Protein AF-A0A2E8H9W9-F1 (afdb_monomer_lite)

Foldseek 3Di:
DDDDDDDDDDDDDDDDDDDDDDDDDDDDDDDDDDDDDPP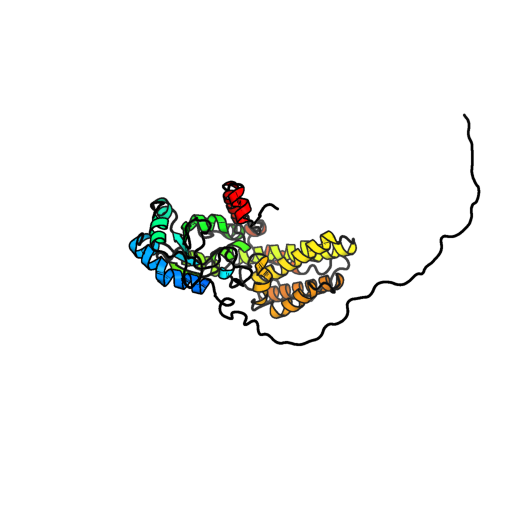DPPPDFPDQQQVQQVCLCVVALVVLCVVQPVVLQQAKWKGDFADQCSLVPNPGPVRCLPPGGHAMEMEGAQVVVVVDDPCSLVSSLVRPDCDDPRHGQDQHLSRRGRYHYDYCLVVCCLQFNGRAADPDLLSVQSGALQSLRRLQTGDTPGGNNCRSVVRNVVVLVAHDPQSLLLVLLQLLCCLQVVALQVLLLCVVVVVVVVNVVSLVSNLLSLLCSVCSLLRHRAHPPVCSLVVSCVGPALNVPLVVLSVLLPDPPADSVSVSVSSVVSVVSSVVSCCVVVLAPDDDDDAQDPNRGCSPSNNSSVSSLVVHDPVSSPRHGHHDSVSNVVVVVVSVVPDDPVVVCVSVVNDDD

Structure (mmCIF, N/CA/C/O backbone):
data_AF-A0A2E8H9W9-F1
#
_entry.id   AF-A0A2E8H9W9-F1
#
loop_
_atom_site.group_PDB
_atom_site.id
_atom_site.type_symbol
_atom_site.label_atom_id
_atom_site.label_alt_id
_atom_site.label_comp_id
_atom_site.label_asym_id
_atom_site.label_entity_id
_atom_site.label_seq_id
_atom_site.pdbx_PDB_ins_code
_atom_site.Cartn_x
_atom_site.Cartn_y
_atom_site.Cartn_z
_atom_site.occupancy
_atom_site.B_iso_or_equiv
_atom_site.auth_seq_id
_atom_site.auth_comp_id
_atom_site.auth_asym_id
_atom_site.auth_atom_id
_atom_site.pdbx_PDB_model_num
ATOM 1 N N . MET A 1 1 ? 64.191 46.521 -8.079 1.00 34.78 1 MET A N 1
ATOM 2 C CA . MET A 1 1 ? 65.564 46.452 -7.528 1.00 34.78 1 MET A CA 1
ATOM 3 C C . MET A 1 1 ? 65.744 45.071 -6.911 1.00 34.78 1 MET A C 1
ATOM 5 O O . MET A 1 1 ? 64.788 44.647 -6.286 1.00 34.78 1 MET A O 1
ATOM 9 N N . ILE A 1 2 ? 66.900 44.418 -7.119 1.00 32.66 2 ILE A N 1
ATOM 10 C CA . ILE A 1 2 ? 67.519 43.343 -6.295 1.00 32.66 2 ILE A CA 1
ATOM 11 C C . ILE A 1 2 ? 66.562 42.208 -5.826 1.00 32.66 2 ILE A C 1
ATOM 13 O O . ILE A 1 2 ? 65.768 42.432 -4.926 1.00 32.66 2 ILE A O 1
ATOM 17 N N . SER A 1 3 ? 66.473 40.989 -6.386 1.00 23.33 3 SER A N 1
ATOM 18 C CA . SER A 1 3 ? 67.434 39.984 -6.915 1.00 23.33 3 SER A CA 1
ATOM 19 C C . SER A 1 3 ? 68.163 39.107 -5.876 1.00 23.33 3 SER A C 1
ATOM 21 O O . SER A 1 3 ? 68.889 39.648 -5.049 1.00 23.33 3 SER A O 1
ATOM 23 N N . SER A 1 4 ? 68.131 37.773 -6.083 1.00 25.72 4 SER A N 1
ATOM 24 C CA . SER A 1 4 ? 68.982 36.715 -5.458 1.00 25.72 4 SER A CA 1
ATOM 25 C C . SER A 1 4 ? 68.787 36.504 -3.934 1.00 25.72 4 SER A C 1
ATOM 27 O O . SER A 1 4 ? 68.353 37.428 -3.264 1.00 25.72 4 SER A O 1
ATOM 29 N N . LEU A 1 5 ? 68.988 35.350 -3.274 1.00 29.00 5 LEU A N 1
ATOM 30 C CA . LEU A 1 5 ? 69.719 34.067 -3.464 1.00 29.00 5 LEU A CA 1
ATOM 31 C C . LEU A 1 5 ? 68.873 32.903 -2.840 1.00 29.00 5 LEU A C 1
ATOM 33 O O . LEU A 1 5 ? 67.909 33.207 -2.147 1.00 29.00 5 LEU A O 1
ATOM 37 N N . SER A 1 6 ? 69.129 31.582 -2.929 1.00 28.20 6 SER A N 1
ATOM 38 C CA . SER A 1 6 ? 69.967 30.690 -3.775 1.00 28.20 6 SER A CA 1
ATOM 39 C C . SER A 1 6 ? 69.625 29.200 -3.492 1.00 28.20 6 SER A C 1
ATOM 41 O O . SER A 1 6 ? 69.205 28.880 -2.383 1.00 28.20 6 SER A O 1
ATOM 43 N N . SER A 1 7 ? 69.916 28.285 -4.427 1.00 26.86 7 SER A N 1
ATOM 44 C CA . SER A 1 7 ? 69.985 26.808 -4.230 1.00 26.86 7 SER A CA 1
ATOM 45 C C . SER A 1 7 ? 71.445 26.324 -4.418 1.00 26.86 7 SER A C 1
ATOM 47 O O . SER A 1 7 ? 72.246 27.149 -4.863 1.00 26.86 7 SER A O 1
ATOM 49 N N . PRO A 1 8 ? 71.831 25.027 -4.275 1.00 40.41 8 PRO A N 1
ATOM 50 C CA . PRO A 1 8 ? 71.285 23.876 -3.524 1.00 40.41 8 PRO A CA 1
ATOM 51 C C . PRO A 1 8 ? 72.360 23.169 -2.629 1.00 40.41 8 PRO A C 1
ATOM 53 O O . PRO A 1 8 ? 73.511 23.590 -2.579 1.00 40.41 8 PRO A O 1
ATOM 56 N N . GLY A 1 9 ? 72.023 22.037 -1.983 1.00 26.92 9 GLY A N 1
ATOM 57 C CA . GLY A 1 9 ? 72.998 21.108 -1.360 1.00 26.92 9 GLY A CA 1
ATOM 58 C C . GLY A 1 9 ? 72.335 20.064 -0.444 1.00 26.92 9 GLY A C 1
ATOM 59 O O . GLY A 1 9 ? 71.972 20.370 0.682 1.00 26.92 9 GLY A O 1
ATOM 60 N N . SER A 1 10 ? 71.947 18.889 -0.953 1.00 27.89 10 SER A N 1
ATOM 61 C CA . SER A 1 10 ? 72.742 17.640 -0.944 1.00 27.89 10 SER A CA 1
ATOM 62 C C . SER A 1 10 ? 72.885 16.967 0.436 1.00 27.89 10 SER A C 1
ATOM 64 O O . SER A 1 10 ? 73.848 17.207 1.160 1.00 27.89 10 SER A O 1
ATOM 66 N N . GLY A 1 11 ? 71.962 16.051 0.753 1.00 27.33 11 GLY A N 1
ATOM 67 C CA . GLY A 1 11 ? 72.040 15.147 1.906 1.00 27.33 11 GLY A CA 1
ATOM 68 C C . GLY A 1 11 ? 71.375 13.808 1.584 1.00 27.33 11 GLY A C 1
ATOM 69 O O . GLY A 1 11 ? 70.158 13.728 1.458 1.00 27.33 11 GLY A O 1
ATOM 70 N N . SER A 1 12 ? 72.178 12.764 1.390 1.00 27.92 12 SER A N 1
ATOM 71 C CA . SER A 1 12 ? 71.752 11.444 0.911 1.00 27.92 12 SER A CA 1
ATOM 72 C C . SER A 1 12 ? 71.717 10.396 2.025 1.00 27.92 12 SER A C 1
ATOM 74 O O . SER A 1 12 ? 72.763 10.167 2.633 1.00 27.92 12 SER A O 1
ATOM 76 N N . SER A 1 13 ? 70.591 9.692 2.219 1.00 29.66 13 SER A N 1
ATOM 77 C CA . SER A 1 13 ? 70.518 8.232 2.499 1.00 29.66 13 SER A CA 1
ATOM 78 C C . SER A 1 13 ? 69.077 7.747 2.782 1.00 29.66 13 SER A C 1
ATOM 80 O O . SER A 1 13 ? 68.218 8.574 3.085 1.00 29.66 13 SER A O 1
ATOM 82 N N . PRO A 1 14 ? 68.772 6.437 2.626 1.00 33.19 14 PRO A N 1
ATOM 83 C CA . PRO A 1 14 ? 67.401 5.965 2.403 1.00 33.19 14 PRO A CA 1
ATOM 84 C C . PRO A 1 14 ? 66.658 5.453 3.652 1.00 33.19 14 PRO A C 1
ATOM 86 O O . PRO A 1 14 ? 67.230 4.801 4.523 1.00 33.19 14 PRO A O 1
ATOM 89 N N . GLY A 1 15 ? 65.335 5.660 3.664 1.00 27.41 15 GLY A N 1
ATOM 90 C CA . GLY A 1 15 ? 64.398 5.081 4.632 1.00 27.41 15 GLY A CA 1
ATOM 91 C C . GLY A 1 15 ? 64.074 3.610 4.344 1.00 27.41 15 GLY A C 1
ATOM 92 O O . GLY A 1 15 ? 63.202 3.297 3.540 1.00 27.41 15 GLY A O 1
ATOM 93 N N . THR A 1 16 ? 64.811 2.738 5.024 1.00 29.20 16 THR A N 1
ATOM 94 C CA . THR A 1 16 ? 64.599 1.308 5.316 1.00 29.20 16 THR A CA 1
ATOM 95 C C . THR A 1 16 ? 63.273 0.632 4.921 1.00 29.20 16 THR A C 1
ATOM 97 O O . THR A 1 16 ? 62.191 0.939 5.416 1.00 29.20 16 THR A O 1
ATOM 100 N N . THR A 1 17 ? 63.407 -0.463 4.170 1.00 27.03 17 THR A N 1
ATOM 101 C CA . THR A 1 17 ? 62.382 -1.499 3.970 1.00 27.03 17 THR A CA 1
ATOM 102 C C . THR A 1 17 ? 62.284 -2.491 5.142 1.00 27.03 17 THR A C 1
ATOM 104 O O . THR A 1 17 ? 63.297 -3.056 5.536 1.00 27.03 17 THR A O 1
ATOM 107 N N . ALA A 1 18 ? 61.049 -2.813 5.546 1.00 26.06 18 ALA A N 1
ATOM 108 C CA . ALA A 1 18 ? 60.537 -4.131 5.976 1.00 26.06 18 ALA A CA 1
ATOM 109 C C . ALA A 1 18 ? 61.171 -4.956 7.143 1.00 26.06 18 ALA A C 1
ATOM 111 O O . ALA A 1 18 ? 62.347 -5.299 7.139 1.00 26.06 18 ALA A O 1
ATOM 112 N N . ARG A 1 19 ? 60.249 -5.516 7.961 1.00 26.67 19 ARG A N 1
ATOM 113 C CA . ARG A 1 19 ? 60.307 -6.716 8.854 1.00 26.67 19 ARG A CA 1
ATOM 114 C C . ARG A 1 19 ? 60.624 -6.537 10.355 1.00 26.67 19 ARG A C 1
ATOM 116 O O . ARG A 1 19 ? 61.776 -6.431 10.748 1.00 26.67 19 ARG A O 1
ATOM 123 N N . CYS A 1 20 ? 59.591 -6.750 11.181 1.00 22.28 20 CYS A N 1
ATOM 124 C CA . CYS A 1 20 ? 59.542 -7.710 12.309 1.00 22.28 20 CYS A CA 1
ATOM 125 C C . CYS A 1 20 ? 58.060 -7.817 12.747 1.00 22.28 20 CYS A C 1
ATOM 127 O O . CYS A 1 20 ? 57.444 -6.790 12.991 1.00 22.28 20 CYS A O 1
ATOM 129 N N . TRP A 1 21 ? 57.327 -8.927 12.604 1.00 21.50 21 TRP A N 1
ATOM 130 C CA . TRP A 1 21 ? 57.375 -10.227 13.303 1.00 21.50 21 TRP A CA 1
ATOM 131 C C . TRP A 1 21 ? 57.130 -10.205 14.831 1.00 21.50 21 TRP A C 1
ATOM 133 O O . TRP A 1 21 ? 57.959 -9.739 15.602 1.00 21.50 21 TRP A O 1
ATOM 143 N N . ALA A 1 22 ? 56.050 -10.912 15.203 1.00 23.11 22 ALA A N 1
ATOM 144 C CA . ALA A 1 22 ? 55.773 -11.625 16.460 1.00 23.11 22 ALA A CA 1
ATOM 145 C C . ALA A 1 22 ? 55.131 -10.913 17.681 1.00 23.11 22 ALA A C 1
ATOM 147 O O . ALA A 1 22 ? 55.619 -9.915 18.198 1.00 23.11 22 ALA A O 1
ATOM 148 N N . ARG A 1 23 ? 54.142 -11.649 18.235 1.00 24.94 23 ARG A N 1
ATOM 149 C CA . ARG A 1 23 ? 53.352 -11.515 19.486 1.00 24.94 23 ARG A CA 1
ATOM 150 C C . ARG A 1 23 ? 52.000 -10.780 19.351 1.00 24.94 23 ARG A C 1
ATOM 152 O O . ARG A 1 23 ? 51.932 -9.748 18.711 1.00 24.94 23 ARG A O 1
ATOM 159 N N . CYS A 1 24 ? 50.894 -11.269 19.932 1.00 23.91 24 CYS A N 1
ATOM 160 C CA . CYS A 1 24 ? 50.743 -12.377 20.893 1.00 23.91 24 CYS A CA 1
ATOM 161 C C . CYS A 1 24 ? 49.493 -13.240 20.625 1.00 23.91 24 CYS A C 1
ATOM 163 O O . CYS A 1 24 ? 48.368 -12.762 20.715 1.00 23.91 24 CYS A O 1
ATOM 165 N N . SER A 1 25 ? 49.688 -14.536 20.370 1.00 24.70 25 SER A N 1
ATOM 166 C CA . SER A 1 25 ? 48.630 -15.548 20.297 1.00 24.70 25 SER A CA 1
ATOM 167 C C . SER A 1 25 ? 48.493 -16.277 21.639 1.00 24.70 25 SER A C 1
ATOM 169 O O . SER A 1 25 ? 49.433 -16.947 22.069 1.00 24.70 25 SER A O 1
ATOM 171 N N . ARG A 1 26 ? 47.338 -16.163 22.318 1.00 27.97 26 ARG A N 1
ATOM 172 C CA . ARG A 1 26 ? 46.998 -16.969 23.514 1.00 27.97 26 ARG A CA 1
ATOM 173 C C . ARG A 1 26 ? 45.509 -16.883 23.901 1.00 27.97 26 ARG A C 1
ATOM 175 O O . ARG A 1 26 ? 45.155 -16.222 24.866 1.00 27.97 26 ARG A O 1
ATOM 182 N N . ILE A 1 27 ? 44.657 -17.656 23.231 1.00 28.52 27 ILE A N 1
ATOM 183 C CA . ILE A 1 27 ? 43.495 -18.279 23.888 1.00 28.52 27 ILE A CA 1
ATOM 184 C C . ILE A 1 27 ? 43.554 -19.768 23.542 1.00 28.52 27 ILE A C 1
ATOM 186 O O . ILE A 1 27 ? 43.684 -20.140 22.378 1.00 28.52 27 ILE A O 1
ATOM 190 N N . ARG A 1 28 ? 43.590 -20.619 24.573 1.00 28.39 28 ARG A N 1
ATOM 191 C CA . ARG A 1 28 ? 43.631 -22.080 24.424 1.00 28.39 28 ARG A CA 1
ATOM 192 C C . ARG A 1 28 ? 42.213 -22.617 24.267 1.00 28.39 28 ARG A C 1
ATOM 194 O O . ARG A 1 28 ? 41.289 -22.093 24.879 1.00 28.39 28 ARG A O 1
ATOM 201 N N . ALA A 1 29 ? 42.079 -23.704 23.515 1.00 29.19 29 ALA A N 1
ATOM 202 C CA . ALA A 1 29 ? 40.839 -24.460 23.435 1.00 29.19 29 ALA A CA 1
ATOM 203 C C . ALA A 1 29 ? 40.394 -24.963 24.821 1.00 29.19 29 ALA A C 1
ATOM 205 O O . ALA A 1 29 ? 41.210 -25.494 25.581 1.00 29.19 29 ALA A O 1
ATOM 206 N N . ILE A 1 30 ? 39.093 -24.863 25.096 1.00 28.27 30 ILE A N 1
ATOM 207 C CA . ILE A 1 30 ? 38.399 -25.659 26.110 1.00 28.27 30 ILE A CA 1
ATOM 208 C C . ILE A 1 30 ? 37.266 -26.419 25.408 1.00 28.27 30 ILE A C 1
ATOM 210 O O . ILE A 1 30 ? 36.700 -25.963 24.420 1.00 28.27 30 ILE A O 1
ATOM 214 N N . LYS A 1 31 ? 37.079 -27.646 25.883 1.00 26.44 31 LYS A N 1
ATOM 215 C CA . LYS A 1 31 ? 36.398 -28.798 25.292 1.00 26.44 31 LYS A CA 1
ATOM 216 C C . LYS A 1 31 ? 34.914 -28.599 24.933 1.00 26.44 31 LYS A C 1
ATOM 218 O O . LYS A 1 31 ? 34.241 -27.719 25.453 1.00 26.44 31 LYS A O 1
ATOM 223 N N . ARG A 1 32 ? 34.430 -29.532 24.098 1.00 31.08 32 ARG A N 1
ATOM 224 C CA . ARG A 1 32 ? 33.025 -29.982 24.041 1.00 31.08 32 ARG A CA 1
ATOM 225 C C . ARG A 1 32 ? 32.605 -30.646 25.369 1.00 31.08 32 ARG A C 1
ATOM 227 O O . ARG A 1 32 ? 33.463 -30.907 26.209 1.00 31.08 32 ARG A O 1
ATOM 234 N N . ASP A 1 33 ? 31.319 -30.987 25.447 1.00 26.72 33 ASP A N 1
ATOM 235 C CA . ASP A 1 33 ? 30.541 -31.472 26.601 1.00 26.72 33 ASP A CA 1
ATOM 236 C C . ASP A 1 33 ? 30.054 -30.305 27.493 1.00 26.72 33 ASP A C 1
ATOM 238 O O . ASP A 1 33 ? 30.834 -29.426 27.842 1.00 26.72 33 ASP A O 1
ATOM 242 N N . GLU A 1 34 ? 28.768 -30.174 27.840 1.00 27.75 34 GLU A N 1
ATOM 243 C CA . GLU A 1 34 ? 27.645 -31.128 27.761 1.00 27.75 34 GLU A CA 1
ATOM 244 C C . GLU A 1 34 ? 26.378 -30.529 27.125 1.00 27.75 34 GLU A C 1
ATOM 246 O O . GLU A 1 34 ? 26.128 -29.324 27.177 1.00 27.75 34 GLU A O 1
ATOM 251 N N . GLN A 1 35 ? 25.513 -31.405 26.605 1.00 37.69 35 GLN A N 1
ATOM 252 C CA . GLN A 1 35 ? 24.106 -31.081 26.377 1.00 37.69 35 GLN A CA 1
ATOM 253 C C . GLN A 1 35 ? 23.419 -30.786 27.720 1.00 37.69 35 GLN A C 1
ATOM 255 O O . GLN A 1 35 ? 23.211 -31.691 28.527 1.00 37.69 35 GLN A O 1
ATOM 260 N N . LYS A 1 36 ? 22.957 -29.551 27.921 1.00 30.50 36 LYS A N 1
ATOM 261 C CA . LYS A 1 36 ? 21.804 -29.280 28.788 1.00 30.50 36 LYS A CA 1
ATOM 262 C C . LYS A 1 36 ? 20.755 -28.569 27.959 1.00 30.50 36 LYS A C 1
ATOM 264 O O . LYS A 1 36 ? 20.990 -27.472 27.463 1.00 30.50 36 LYS A O 1
ATOM 269 N N . GLY A 1 37 ? 19.631 -29.250 27.757 1.00 41.41 37 GLY A N 1
ATOM 270 C CA . GLY A 1 37 ? 18.525 -28.719 26.979 1.00 41.41 37 GLY A CA 1
ATOM 271 C C . GLY A 1 37 ? 17.951 -27.488 27.663 1.00 41.41 37 GLY A C 1
ATOM 272 O O . GLY A 1 37 ? 17.324 -27.606 28.713 1.00 41.41 37 GLY A O 1
ATOM 273 N N . MET A 1 38 ? 18.129 -26.327 27.039 1.00 29.70 38 MET A N 1
ATOM 274 C CA . MET A 1 38 ? 17.174 -25.246 27.208 1.00 29.70 38 MET A CA 1
ATOM 275 C C . MET A 1 38 ? 15.949 -25.658 26.392 1.00 29.70 38 MET A C 1
ATOM 277 O O . MET A 1 38 ? 15.994 -25.658 25.162 1.00 29.70 38 MET A O 1
ATOM 281 N N . ALA A 1 39 ? 14.884 -26.088 27.066 1.00 36.00 39 ALA A N 1
ATOM 282 C CA . ALA A 1 39 ? 13.591 -26.213 26.416 1.00 36.00 39 ALA A CA 1
ATOM 283 C C . ALA A 1 39 ? 13.123 -24.792 26.084 1.00 36.00 39 ALA A C 1
ATOM 285 O O . ALA A 1 39 ? 12.622 -24.084 26.955 1.00 36.00 39 ALA A O 1
ATOM 286 N N . VAL A 1 40 ? 13.355 -24.359 24.842 1.00 38.44 40 VAL A N 1
ATOM 287 C CA . VAL A 1 40 ? 12.715 -23.158 24.298 1.00 38.44 40 VAL A CA 1
ATOM 288 C C . VAL A 1 40 ? 11.208 -23.388 24.384 1.00 38.44 40 VAL A C 1
ATOM 290 O O . VAL A 1 40 ? 10.722 -24.457 24.013 1.00 38.44 40 VAL A O 1
ATOM 293 N N . SER A 1 41 ? 10.482 -22.426 24.945 1.00 34.78 41 SER A N 1
ATOM 294 C CA . SER A 1 41 ? 9.044 -22.510 25.193 1.00 34.78 41 SER A CA 1
ATOM 295 C C . SER A 1 41 ? 8.264 -22.494 23.878 1.00 34.78 41 SER A C 1
ATOM 297 O O . SER A 1 41 ? 7.928 -21.438 23.353 1.00 34.78 41 SER A O 1
ATOM 299 N N . THR A 1 42 ? 7.953 -23.676 23.352 1.00 40.94 42 THR A N 1
ATOM 300 C CA . THR A 1 42 ? 7.328 -23.900 22.038 1.00 40.94 42 THR A CA 1
ATOM 301 C C . THR A 1 42 ? 5.814 -23.616 22.003 1.00 40.94 42 THR A C 1
ATOM 303 O O . THR A 1 42 ? 5.044 -24.417 21.473 1.00 40.94 42 THR A O 1
ATOM 306 N N . GLN A 1 43 ? 5.365 -22.492 22.578 1.00 42.59 43 GLN A N 1
ATOM 307 C CA . GLN A 1 43 ? 3.943 -22.100 22.619 1.00 42.59 43 GLN A CA 1
ATOM 308 C C . GLN A 1 43 ? 3.613 -20.668 22.149 1.00 42.59 43 GLN A C 1
ATOM 310 O O . GLN A 1 43 ? 2.442 -20.421 21.883 1.00 42.59 43 GLN A O 1
ATOM 315 N N . ASP A 1 44 ? 4.580 -19.751 22.009 1.00 53.59 44 ASP A N 1
ATOM 316 C CA . ASP A 1 44 ? 4.296 -18.307 21.807 1.00 53.59 44 ASP A CA 1
ATOM 317 C C . ASP A 1 44 ? 4.589 -17.788 20.375 1.00 53.59 44 ASP A C 1
ATOM 319 O O . ASP A 1 44 ? 3.961 -16.850 19.875 1.00 53.59 44 ASP A O 1
ATOM 323 N N . ASP A 1 45 ? 5.493 -18.448 19.645 1.00 54.38 45 ASP A N 1
ATOM 324 C CA . ASP A 1 45 ? 6.010 -17.958 18.353 1.00 54.38 45 ASP A CA 1
ATOM 325 C C . ASP A 1 45 ? 4.982 -17.972 17.199 1.00 54.38 45 ASP A C 1
ATOM 327 O O . ASP A 1 45 ? 5.250 -17.430 16.132 1.00 54.38 45 ASP A O 1
ATOM 331 N N . ASN A 1 46 ? 3.808 -18.586 17.396 1.00 63.19 46 ASN A N 1
ATOM 332 C CA . ASN A 1 46 ? 2.824 -18.888 16.343 1.00 63.19 46 ASN A CA 1
ATOM 333 C C . ASN A 1 46 ? 1.419 -18.297 16.597 1.00 63.19 46 ASN A C 1
ATOM 335 O O . ASN A 1 46 ? 0.439 -18.729 15.983 1.00 63.19 46 ASN A O 1
ATOM 339 N N . VAL A 1 47 ? 1.284 -17.334 17.515 1.00 76.75 47 VAL A N 1
ATOM 340 C CA . VAL A 1 47 ? 0.001 -16.658 17.769 1.00 76.75 47 VAL A CA 1
ATOM 341 C C . VAL A 1 47 ? -0.284 -15.636 16.669 1.00 76.75 47 VAL A C 1
ATOM 343 O O . VAL A 1 47 ? 0.300 -14.559 16.646 1.00 76.75 47 VAL A O 1
ATOM 346 N N . ASN A 1 48 ? -1.211 -15.983 15.777 1.00 86.50 48 ASN A N 1
ATOM 347 C CA . ASN A 1 48 ? -1.729 -15.099 14.734 1.00 86.50 48 ASN A CA 1
ATOM 348 C C . ASN A 1 48 ? -2.649 -14.022 15.340 1.00 86.50 48 ASN A C 1
ATOM 350 O O . ASN A 1 48 ? -3.689 -14.348 15.926 1.00 86.50 48 ASN A O 1
ATOM 354 N N . ALA A 1 49 ? -2.293 -12.746 15.180 1.00 89.25 49 ALA A N 1
ATOM 355 C CA . ALA A 1 49 ? -3.007 -11.649 15.830 1.00 89.25 49 ALA A CA 1
ATOM 356 C C . ALA A 1 49 ? -4.426 -11.422 15.276 1.00 89.25 49 ALA A C 1
ATOM 358 O O . ALA A 1 49 ? -5.315 -11.086 16.055 1.00 89.25 49 ALA A O 1
ATOM 359 N N . LEU A 1 50 ? -4.691 -11.700 13.991 1.00 92.75 50 LEU A N 1
ATOM 360 C CA . LEU A 1 50 ? -6.053 -11.646 13.427 1.00 92.75 50 LEU A CA 1
ATOM 361 C C . LEU A 1 50 ? -6.995 -12.636 14.138 1.00 92.75 50 LEU A C 1
ATOM 363 O O . LEU A 1 50 ? -8.083 -12.265 14.571 1.00 92.75 50 LEU A O 1
ATOM 367 N N . SER A 1 51 ? -6.551 -13.879 14.346 1.00 93.06 51 SER A N 1
ATOM 368 C CA . SER A 1 51 ? -7.317 -14.921 15.052 1.00 93.06 51 SER A CA 1
ATOM 369 C C . SER A 1 51 ? -7.527 -14.600 16.539 1.00 93.06 51 SER A C 1
ATOM 371 O O . SER A 1 51 ? -8.581 -14.909 17.111 1.00 93.06 51 SER A O 1
ATOM 373 N N . LEU A 1 52 ? -6.531 -13.971 17.173 1.00 94.31 52 LEU A N 1
ATOM 374 C CA . LEU A 1 52 ? -6.607 -13.495 18.556 1.00 94.31 52 LEU A CA 1
ATOM 375 C C . LEU A 1 52 ? -7.600 -12.332 18.692 1.00 94.31 52 LEU A C 1
ATOM 377 O O . LEU A 1 52 ? -8.478 -12.387 19.553 1.00 94.31 52 LEU A O 1
ATOM 381 N N . GLY A 1 53 ? -7.500 -11.326 17.819 1.00 95.00 53 GLY A N 1
ATOM 382 C CA . GLY A 1 53 ? -8.404 -10.178 17.753 1.00 95.00 53 GLY A CA 1
ATOM 383 C C . GLY A 1 53 ? -9.843 -10.583 17.443 1.00 95.00 53 GLY A C 1
ATOM 384 O O . GLY A 1 53 ? -10.762 -10.134 18.122 1.00 95.00 53 GLY A O 1
ATOM 385 N N . ARG A 1 54 ? -10.049 -11.521 16.511 1.00 96.94 54 ARG A N 1
ATOM 386 C CA . ARG A 1 54 ? -11.384 -12.048 16.210 1.00 96.94 54 ARG A CA 1
ATOM 387 C C . ARG A 1 54 ? -12.001 -12.755 17.413 1.00 96.94 54 ARG A C 1
ATOM 389 O O . ARG A 1 54 ? -13.147 -12.491 17.760 1.00 96.94 54 ARG A O 1
ATOM 396 N N . SER A 1 55 ? -11.225 -13.607 18.088 1.00 96.94 55 SER A N 1
ATOM 397 C CA . SER A 1 55 ? -11.670 -14.243 19.335 1.00 96.94 55 SER A CA 1
ATOM 398 C C . SER A 1 55 ? -12.043 -13.205 20.396 1.00 96.94 55 SER A C 1
ATOM 400 O O . SER A 1 55 ? -13.038 -13.357 21.092 1.00 96.94 55 SER A O 1
ATOM 402 N N . PHE A 1 56 ? -11.238 -12.151 20.531 1.00 97.06 56 PHE A N 1
ATOM 403 C CA . PHE A 1 56 ? -11.464 -11.065 21.481 1.00 97.06 56 PHE A CA 1
ATOM 404 C C . PHE A 1 56 ? -12.743 -10.275 21.157 1.00 97.06 56 PHE A C 1
ATOM 406 O O . PHE A 1 56 ? -13.517 -9.950 22.062 1.00 97.06 56 PHE A O 1
ATOM 413 N N . PHE A 1 57 ? -13.009 -10.040 19.869 1.00 97.56 57 PHE A N 1
ATOM 414 C CA . PHE A 1 57 ? -14.252 -9.441 19.400 1.00 97.56 57 PHE A CA 1
ATOM 415 C C . PHE A 1 57 ? -15.471 -10.308 19.728 1.00 97.56 57 PHE A C 1
ATOM 417 O O . PHE A 1 57 ? -16.382 -9.834 20.409 1.00 97.56 57 PHE A O 1
ATOM 424 N N . ASP A 1 58 ? -15.461 -11.570 19.292 1.00 98.06 58 ASP A N 1
ATOM 425 C CA . ASP A 1 58 ? -16.587 -12.498 19.433 1.00 98.06 58 ASP A CA 1
ATOM 426 C C . ASP A 1 58 ? -16.883 -12.835 20.912 1.00 98.06 58 ASP A C 1
ATOM 428 O O . ASP A 1 58 ? -18.046 -12.905 21.312 1.00 98.06 58 ASP A O 1
ATOM 432 N N . GLU A 1 59 ? -15.851 -13.021 21.747 1.00 97.50 59 GLU A N 1
ATOM 433 C CA . GLU A 1 59 ? -16.005 -13.427 23.155 1.00 97.50 59 GLU A CA 1
ATOM 434 C C . GLU A 1 59 ? -16.329 -12.259 24.105 1.00 97.50 59 GLU A C 1
ATOM 436 O O . GLU A 1 59 ? -17.055 -12.467 25.080 1.00 97.50 59 GLU A O 1
ATOM 441 N N . LEU A 1 60 ? -15.789 -11.052 23.868 1.00 96.69 60 LEU A N 1
ATOM 442 C CA . LEU A 1 60 ? -15.811 -9.956 24.853 1.00 96.69 60 LEU A CA 1
ATOM 443 C C . LEU A 1 60 ? -16.310 -8.610 24.313 1.00 96.69 60 LEU A C 1
ATOM 445 O O . LEU A 1 60 ? -17.179 -7.999 24.940 1.00 96.69 60 LEU A O 1
ATOM 449 N N . VAL A 1 61 ? -15.790 -8.126 23.179 1.00 96.81 61 VAL A N 1
ATOM 450 C CA . VAL A 1 61 ? -16.117 -6.767 22.702 1.00 96.81 61 VAL A CA 1
ATOM 451 C C . VAL A 1 61 ? -17.549 -6.689 22.179 1.00 96.81 61 VAL A C 1
ATOM 453 O O . VAL A 1 61 ? -18.304 -5.820 22.620 1.00 96.81 61 VAL A O 1
ATOM 456 N N . ARG A 1 62 ? -17.969 -7.621 21.313 1.00 97.56 62 ARG A N 1
ATOM 457 C CA . ARG A 1 62 ? -19.326 -7.642 20.746 1.00 97.56 62 ARG A CA 1
ATOM 458 C C . ARG A 1 62 ? -20.407 -7.741 21.838 1.00 97.56 62 ARG A C 1
ATOM 460 O O . ARG A 1 62 ? -21.268 -6.861 21.857 1.00 97.56 62 ARG A O 1
ATOM 467 N N . PRO A 1 63 ? -20.336 -8.660 22.830 1.00 97.44 63 PRO A N 1
ATOM 468 C CA . PRO A 1 63 ? -21.302 -8.702 23.937 1.00 97.44 63 PRO A CA 1
ATOM 469 C C . PRO A 1 63 ? -21.244 -7.506 24.904 1.00 97.44 63 PRO A C 1
ATOM 471 O O . PRO A 1 63 ? -22.101 -7.401 25.790 1.00 97.44 63 PRO A O 1
ATOM 474 N N . SER A 1 64 ? -20.216 -6.654 24.818 1.00 96.38 64 SER A N 1
ATOM 475 C CA . SER A 1 64 ? -20.138 -5.383 25.551 1.00 96.38 64 SER A CA 1
ATOM 476 C C . SER A 1 64 ? -20.820 -4.264 24.756 1.00 96.38 64 SER A C 1
ATOM 478 O O . SER A 1 64 ? -21.706 -3.590 25.283 1.00 96.38 64 SER A O 1
ATOM 480 N N . MET A 1 65 ? -20.513 -4.142 23.458 1.00 97.06 65 MET A N 1
ATOM 481 C CA . MET A 1 65 ? -21.167 -3.196 22.544 1.00 97.06 65 MET A CA 1
ATOM 482 C C . MET A 1 65 ? -22.685 -3.421 22.468 1.00 97.06 65 MET A C 1
ATOM 484 O O . MET A 1 65 ? -23.433 -2.464 22.625 1.00 97.06 65 MET A O 1
ATOM 488 N N . GLU A 1 66 ? -23.157 -4.671 22.374 1.00 97.25 66 GLU A N 1
ATOM 489 C CA . GLU A 1 66 ? -24.594 -5.023 22.395 1.00 97.25 66 GLU A CA 1
ATOM 490 C C . GLU A 1 66 ? -25.362 -4.467 23.612 1.00 97.25 66 GLU A C 1
ATOM 492 O O . GLU A 1 66 ? -26.575 -4.279 23.544 1.00 97.25 66 GLU A O 1
ATOM 497 N N . LYS A 1 67 ? -24.676 -4.214 24.737 1.00 96.50 67 LYS A N 1
ATOM 498 C CA . LYS A 1 67 ? -25.279 -3.695 25.978 1.00 96.50 67 LYS A CA 1
ATOM 499 C C . LYS A 1 67 ? -25.132 -2.185 26.144 1.00 96.50 67 LYS A C 1
ATOM 501 O O . LYS A 1 67 ? -25.921 -1.590 26.872 1.00 96.50 67 LYS A O 1
ATOM 506 N N . VAL A 1 68 ? -24.081 -1.600 25.569 1.00 96.50 68 VAL A N 1
ATOM 507 C CA . VAL A 1 68 ? -23.662 -0.211 25.825 1.00 96.50 68 VAL A CA 1
ATOM 508 C C . VAL A 1 68 ? -24.020 0.721 24.669 1.00 96.50 68 VAL A C 1
ATOM 510 O O . VAL A 1 68 ? -24.387 1.863 24.927 1.00 96.50 68 VAL A O 1
ATOM 513 N N . CYS A 1 69 ? -23.896 0.240 23.433 1.00 96.19 69 CYS A N 1
ATOM 514 C CA . CYS A 1 69 ? -24.109 0.986 22.194 1.00 96.19 69 CYS A CA 1
ATOM 515 C C . CYS A 1 69 ? -24.509 0.037 21.038 1.00 96.19 69 CYS A C 1
ATOM 517 O O . CYS A 1 69 ? -23.750 -0.128 20.078 1.00 96.19 69 CYS A O 1
ATOM 519 N N . PRO A 1 70 ? -25.668 -0.652 21.117 1.00 97.19 70 PRO A N 1
ATOM 520 C CA . PRO A 1 70 ? -26.125 -1.553 20.055 1.00 97.19 70 PRO A CA 1
ATOM 521 C C . PRO A 1 70 ? -26.223 -0.860 18.686 1.00 97.19 70 PRO A C 1
ATOM 523 O O . PRO A 1 70 ? -25.904 -1.481 17.675 1.00 97.19 70 PRO A O 1
ATOM 526 N N . GLU A 1 71 ? -26.550 0.433 18.646 1.00 96.69 71 GLU A N 1
ATOM 527 C CA . GLU A 1 71 ? -26.565 1.263 17.437 1.00 96.69 71 GLU A CA 1
ATOM 528 C C . GLU A 1 71 ? -25.212 1.276 16.699 1.00 96.69 71 GLU A C 1
ATOM 530 O O . GLU A 1 71 ? -25.1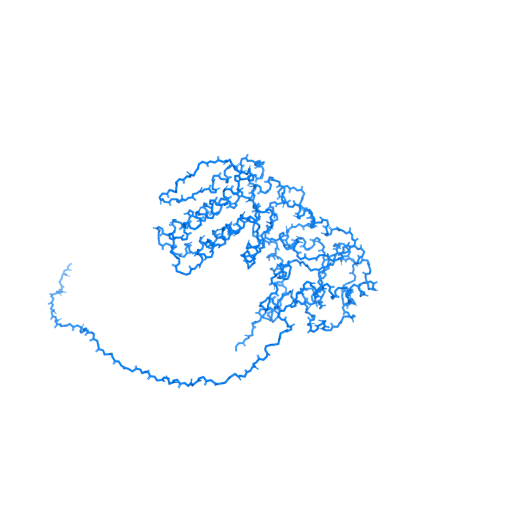71 1.224 15.470 1.00 96.69 71 GLU A O 1
ATOM 535 N N . ALA A 1 72 ? -24.095 1.222 17.433 1.00 96.94 72 ALA A N 1
ATOM 536 C CA . ALA A 1 72 ? -22.757 1.147 16.850 1.00 96.94 72 ALA A CA 1
ATOM 537 C C . ALA A 1 72 ? -22.500 -0.196 16.139 1.00 96.94 72 ALA A C 1
ATOM 539 O O . ALA A 1 72 ? -21.718 -0.246 15.192 1.00 96.94 72 ALA A O 1
ATOM 540 N N . LEU A 1 73 ? -23.174 -1.281 16.549 1.00 97.56 73 LEU A N 1
ATOM 541 C CA . LEU A 1 73 ? -23.177 -2.552 15.814 1.00 97.56 73 LEU A CA 1
ATOM 542 C C . LEU A 1 73 ? -24.200 -2.557 14.671 1.00 97.56 73 LEU A C 1
ATOM 544 O O . LEU A 1 73 ? -23.973 -3.236 13.674 1.00 97.56 73 LEU A O 1
ATOM 548 N N . GLU A 1 74 ? -25.314 -1.836 14.779 1.00 97.56 74 GLU A N 1
ATOM 549 C CA . GLU A 1 74 ? -26.311 -1.760 13.701 1.00 97.56 74 GLU A CA 1
ATOM 550 C C . GLU A 1 74 ? -25.787 -1.012 12.469 1.00 97.56 74 GLU A C 1
ATOM 552 O O . GLU A 1 74 ? -26.134 -1.382 11.349 1.00 97.56 74 GLU A O 1
ATOM 557 N N . THR A 1 75 ? -24.919 -0.010 12.641 1.00 96.81 75 THR A N 1
ATOM 558 C CA . THR A 1 75 ? -24.371 0.767 11.514 1.00 96.81 75 THR A CA 1
ATOM 559 C C . THR A 1 75 ? -22.885 0.542 11.247 1.00 96.81 75 THR A C 1
ATOM 561 O O . THR A 1 75 ? -22.443 0.735 10.116 1.00 96.81 75 THR A O 1
ATOM 564 N N . GLY A 1 76 ? -22.101 0.197 12.269 1.00 97.31 76 GLY A N 1
ATOM 565 C CA . GLY A 1 76 ? -20.641 0.180 12.202 1.00 97.31 76 GLY A CA 1
ATOM 566 C C . GLY A 1 76 ? -20.021 -1.122 11.702 1.00 97.31 76 GLY A C 1
ATOM 567 O O . GLY A 1 76 ? -20.633 -2.194 11.744 1.00 97.31 76 GLY A O 1
ATOM 568 N N . ALA A 1 77 ? -18.757 -1.017 11.294 1.00 98.50 77 ALA A N 1
ATOM 569 C CA . ALA A 1 77 ? -17.885 -2.131 10.949 1.00 98.50 77 ALA A CA 1
ATOM 570 C C . ALA A 1 77 ? -16.871 -2.416 12.066 1.00 98.50 77 ALA A C 1
ATOM 572 O O . ALA A 1 77 ? -16.341 -1.495 12.681 1.00 98.50 77 ALA A O 1
ATOM 573 N N . CYS A 1 78 ? -16.587 -3.692 12.323 1.00 98.44 78 CYS A N 1
ATOM 574 C CA . CYS A 1 78 ? -15.624 -4.169 13.317 1.00 98.44 78 CYS A CA 1
ATOM 575 C C . CYS A 1 78 ? -14.683 -5.206 12.687 1.00 98.44 78 CYS A C 1
ATOM 577 O O . CYS A 1 78 ? -15.128 -6.104 11.963 1.00 98.44 78 CYS A O 1
ATOM 579 N N . GLY A 1 79 ? -13.386 -5.106 12.975 1.00 97.62 79 GLY A N 1
ATOM 580 C CA . GLY A 1 79 ? -12.367 -5.974 12.386 1.00 97.62 79 GLY A CA 1
ATOM 581 C C . GLY A 1 79 ? -10.949 -5.652 12.853 1.00 97.62 79 GLY A C 1
ATOM 582 O O . GLY A 1 79 ? -10.756 -5.000 13.877 1.00 97.62 79 GLY A O 1
ATOM 583 N N . ILE A 1 80 ? -9.961 -6.065 12.061 1.00 95.94 80 ILE A N 1
ATOM 584 C CA . ILE A 1 80 ? -8.576 -5.575 12.115 1.00 95.94 80 ILE A CA 1
ATOM 585 C C . ILE A 1 80 ? -8.152 -5.255 10.681 1.00 95.94 80 ILE A C 1
ATOM 587 O O . ILE A 1 80 ? -8.178 -6.126 9.817 1.00 95.94 80 ILE A O 1
ATOM 591 N N . PHE A 1 81 ? -7.762 -4.009 10.434 1.00 95.38 81 PHE A N 1
ATOM 592 C CA . PHE A 1 81 ? -7.331 -3.481 9.135 1.00 95.38 81 PHE A CA 1
ATOM 593 C C . PHE A 1 81 ? -6.428 -2.253 9.359 1.00 95.38 81 PHE A C 1
ATOM 595 O O . PHE A 1 81 ? -6.241 -1.812 10.496 1.00 95.38 81 PHE A O 1
ATOM 602 N N . GLY A 1 82 ? -5.825 -1.705 8.302 1.00 92.75 82 GLY A N 1
ATOM 603 C CA . GLY A 1 82 ? -4.962 -0.524 8.395 1.00 92.75 82 GLY A CA 1
ATOM 604 C C . GLY A 1 82 ? -3.471 -0.857 8.418 1.00 92.75 82 GLY A C 1
ATOM 605 O O . GLY A 1 82 ? -2.976 -1.670 7.634 1.00 92.75 82 GLY A O 1
ATOM 606 N N . ASN A 1 83 ? -2.728 -0.196 9.304 1.00 87.06 83 ASN A N 1
ATOM 607 C CA . ASN A 1 83 ? -1.262 -0.141 9.235 1.00 87.06 83 ASN A CA 1
ATOM 608 C C . ASN A 1 83 ? -0.552 -1.282 9.989 1.00 87.06 83 ASN A C 1
ATOM 610 O O . ASN A 1 83 ? 0.670 -1.396 9.911 1.00 87.06 83 ASN A O 1
ATOM 614 N N . GLY A 1 84 ? -1.306 -2.121 10.705 1.00 88.06 84 GLY A N 1
ATOM 615 C CA . GLY A 1 84 ? -0.779 -3.274 11.435 1.00 88.06 84 GLY A CA 1
ATOM 616 C C . GLY A 1 84 ? -0.122 -4.312 10.517 1.00 88.06 84 GLY A C 1
ATOM 617 O O . GLY A 1 84 ? -0.591 -4.586 9.409 1.00 88.06 84 GLY A O 1
ATOM 618 N N . SER A 1 85 ? 0.984 -4.904 10.969 1.00 88.44 85 SER A N 1
ATOM 619 C CA . SER A 1 85 ? 1.700 -5.964 10.244 1.00 88.44 85 SER A CA 1
ATOM 620 C C . SER A 1 85 ? 0.898 -7.261 10.127 1.00 88.44 85 SER A C 1
ATOM 622 O O . SER A 1 85 ? 1.024 -7.990 9.142 1.00 88.44 85 SER A O 1
ATOM 624 N N . GLU A 1 86 ? 0.026 -7.524 11.093 1.00 90.19 86 GLU A N 1
ATOM 625 C CA . GLU A 1 86 ? -0.925 -8.631 11.099 1.00 90.19 86 GLU A CA 1
ATOM 626 C C . GLU A 1 86 ? -1.953 -8.515 9.971 1.00 90.19 86 GLU A C 1
ATOM 628 O O . GLU A 1 86 ? -2.330 -9.527 9.384 1.00 90.19 86 GLU A O 1
ATOM 633 N N . CYS A 1 87 ? -2.320 -7.292 9.565 1.00 92.88 87 CYS A N 1
ATOM 634 C CA . CYS A 1 87 ? -3.216 -7.057 8.431 1.00 92.88 87 CYS A CA 1
ATOM 635 C C . CYS A 1 87 ? -2.628 -7.569 7.099 1.00 92.88 87 CYS A C 1
ATOM 637 O O . CYS A 1 87 ? -3.375 -7.827 6.154 1.00 92.88 87 CYS A O 1
ATOM 639 N N . PHE A 1 88 ? -1.300 -7.735 7.025 1.00 89.50 88 PHE A N 1
ATOM 640 C CA . PHE A 1 88 ? -0.565 -8.307 5.888 1.00 89.50 88 PHE A CA 1
ATOM 641 C C . PHE A 1 88 ? -0.088 -9.759 6.128 1.00 89.50 88 PHE A C 1
ATOM 643 O O . PHE A 1 88 ? 0.539 -10.360 5.248 1.00 89.50 88 PHE A O 1
ATOM 650 N N . GLY A 1 89 ? -0.357 -10.335 7.307 1.00 87.69 89 GLY A N 1
ATOM 651 C CA . GLY A 1 89 ? 0.201 -11.625 7.728 1.00 87.69 89 GLY A CA 1
ATOM 652 C C . GLY A 1 89 ? 1.732 -11.597 7.813 1.00 87.69 89 GLY A C 1
ATOM 653 O O . GLY A 1 89 ? 2.401 -12.455 7.224 1.00 87.69 89 GLY A O 1
ATOM 654 N N . MET A 1 90 ? 2.263 -10.556 8.465 1.00 86.75 90 MET A N 1
ATOM 655 C CA . MET A 1 90 ? 3.690 -10.294 8.707 1.00 86.75 90 MET A CA 1
ATOM 656 C C . MET A 1 90 ? 3.979 -10.042 10.208 1.00 86.75 90 MET A C 1
ATOM 658 O O . MET A 1 90 ? 4.966 -9.403 10.561 1.00 86.75 90 MET A O 1
ATOM 662 N N . ASP A 1 91 ? 3.098 -10.509 11.098 1.00 83.75 91 ASP A N 1
ATOM 663 C CA . ASP A 1 91 ? 3.142 -10.356 12.559 1.00 83.75 91 ASP A CA 1
ATOM 664 C C . ASP A 1 91 ? 4.075 -11.364 13.258 1.00 83.75 91 ASP A C 1
ATOM 666 O O . ASP A 1 91 ? 3.674 -12.111 14.154 1.00 83.75 91 ASP A O 1
ATOM 670 N N . ASP A 1 92 ? 5.343 -11.388 12.841 1.00 83.19 92 ASP A N 1
ATOM 671 C CA . ASP A 1 92 ? 6.377 -12.193 13.496 1.00 83.19 92 ASP A CA 1
ATOM 672 C C . ASP A 1 92 ? 6.769 -11.653 14.890 1.00 83.19 92 ASP A C 1
ATOM 674 O O . ASP A 1 92 ? 6.316 -10.598 15.339 1.00 83.19 92 ASP A O 1
ATOM 678 N N . VAL A 1 93 ? 7.637 -12.382 15.600 1.00 82.25 93 VAL A N 1
ATOM 679 C CA . VAL A 1 93 ? 8.118 -12.014 16.947 1.00 82.25 93 VAL A CA 1
ATOM 680 C C . VAL A 1 93 ? 8.906 -10.694 17.004 1.00 82.25 93 VAL A C 1
ATOM 682 O O . VAL A 1 93 ? 9.147 -10.187 18.097 1.00 82.25 93 VAL A O 1
ATOM 685 N N . HIS A 1 94 ? 9.306 -10.130 15.861 1.00 82.38 94 HIS A N 1
ATOM 686 C CA . HIS A 1 94 ? 10.019 -8.856 15.748 1.00 82.38 94 HIS A CA 1
ATOM 687 C C . HIS A 1 94 ? 9.099 -7.677 15.387 1.00 82.38 94 HIS A C 1
ATOM 689 O O . HIS A 1 94 ? 9.568 -6.542 15.362 1.00 82.38 94 HIS A O 1
ATOM 695 N N . SER A 1 95 ? 7.810 -7.921 15.124 1.00 81.44 95 SER A N 1
ATOM 696 C CA . SER A 1 95 ? 6.813 -6.908 14.748 1.00 81.44 95 SER A CA 1
ATOM 697 C C . SER A 1 95 ? 5.609 -6.915 15.708 1.00 81.44 95 SER A C 1
ATOM 699 O O . SER A 1 95 ? 4.460 -6.858 15.272 1.00 81.44 95 SER A O 1
ATOM 701 N N . ARG A 1 96 ? 5.882 -7.031 17.022 1.00 79.50 96 ARG A N 1
ATOM 702 C CA . ARG A 1 96 ? 4.886 -7.060 18.120 1.00 79.50 96 ARG A CA 1
ATOM 703 C C . ARG A 1 96 ? 4.906 -5.820 19.036 1.00 79.50 96 ARG A C 1
ATOM 705 O O . ARG A 1 96 ? 4.208 -5.797 20.044 1.00 79.50 96 ARG A O 1
ATOM 712 N N . ASP A 1 97 ? 5.730 -4.824 18.726 1.00 71.56 97 ASP A N 1
ATOM 713 C CA . ASP A 1 97 ? 5.946 -3.600 19.512 1.00 71.56 97 ASP A CA 1
ATOM 714 C C . ASP A 1 97 ? 4.816 -2.566 19.358 1.00 71.56 97 ASP A C 1
ATOM 716 O O . ASP A 1 97 ? 4.471 -1.876 20.318 1.00 71.56 97 ASP A O 1
ATOM 720 N N . HIS A 1 98 ? 4.189 -2.504 18.181 1.00 74.69 98 HIS A N 1
ATOM 721 C CA . HIS A 1 98 ? 3.039 -1.643 17.898 1.00 74.69 98 HIS A CA 1
ATOM 722 C C . HIS A 1 98 ? 1.956 -2.380 17.095 1.00 74.69 98 HIS A C 1
ATOM 724 O O . HIS A 1 98 ? 2.254 -3.267 16.302 1.00 74.69 98 HIS A O 1
ATOM 730 N N . HIS A 1 99 ? 0.690 -1.978 17.275 1.00 75.06 99 HIS A N 1
ATOM 731 C CA . HIS A 1 99 ? -0.490 -2.529 16.579 1.00 75.06 99 HIS A CA 1
ATOM 732 C C . HIS A 1 99 ? -0.681 -4.058 16.695 1.00 75.06 99 HIS A C 1
ATOM 734 O O . HIS A 1 99 ? -1.388 -4.651 15.891 1.00 75.06 99 HIS A O 1
ATOM 740 N N . TRP A 1 100 ? -0.111 -4.707 17.713 1.00 83.88 100 TRP A N 1
ATOM 741 C CA . TRP A 1 100 ? -0.189 -6.159 17.900 1.00 83.88 100 TRP A CA 1
ATOM 742 C C . TRP A 1 100 ? -0.955 -6.545 19.176 1.00 83.88 100 TRP A C 1
ATOM 744 O O . TRP A 1 100 ? -0.962 -5.802 20.157 1.00 83.88 100 TRP A O 1
ATOM 754 N N . GLY A 1 101 ? -1.578 -7.729 19.179 1.00 86.12 101 GLY A N 1
ATOM 755 C CA . GLY A 1 101 ? -2.282 -8.301 20.335 1.00 86.12 101 GLY A CA 1
ATOM 756 C C . GLY A 1 101 ? -3.818 -8.268 20.229 1.00 86.12 101 GLY A C 1
ATOM 757 O O . GLY A 1 101 ? -4.360 -8.124 19.132 1.00 86.12 101 GLY A O 1
ATOM 758 N N . PRO A 1 102 ? -4.551 -8.443 21.349 1.00 91.81 102 PRO A N 1
ATOM 759 C CA . PRO A 1 102 ? -6.013 -8.397 21.373 1.00 91.81 102 PRO A CA 1
ATOM 760 C C . PRO A 1 102 ? -6.518 -6.967 21.124 1.00 91.81 102 PRO A C 1
ATOM 762 O O . PRO A 1 102 ? -6.551 -6.141 22.039 1.00 91.81 102 PRO A O 1
ATOM 765 N N . ARG A 1 103 ? -6.904 -6.672 19.878 1.00 92.94 103 ARG A N 1
ATOM 766 C CA . ARG A 1 103 ? -7.449 -5.371 19.464 1.00 92.94 103 ARG A CA 1
ATOM 767 C C . ARG A 1 103 ? -8.627 -5.516 18.499 1.00 92.94 103 ARG A C 1
ATOM 769 O O . ARG A 1 103 ? -8.756 -6.542 17.834 1.00 92.94 103 ARG A O 1
ATOM 776 N N . VAL A 1 104 ? -9.473 -4.490 18.430 1.00 95.06 104 VAL A N 1
ATOM 777 C CA . VAL A 1 104 ? -10.562 -4.359 17.450 1.00 95.06 104 VAL A CA 1
ATOM 778 C C . VAL A 1 104 ? -10.577 -2.931 16.908 1.00 95.06 104 VAL A C 1
ATOM 780 O O . VAL A 1 104 ? -10.740 -1.977 17.671 1.00 95.06 104 VAL A O 1
ATOM 783 N N . CYS A 1 105 ? -10.443 -2.797 15.591 1.00 96.06 105 CYS A N 1
ATOM 784 C CA . CYS A 1 105 ? -10.729 -1.570 14.857 1.00 96.06 105 CYS A CA 1
ATOM 785 C C . CYS A 1 105 ? -12.244 -1.474 14.633 1.00 96.06 105 CYS A C 1
ATOM 787 O O . CYS A 1 105 ? -12.862 -2.432 14.161 1.00 96.06 105 CYS A O 1
ATOM 789 N N . ILE A 1 106 ? -12.841 -0.333 14.974 1.00 97.12 106 ILE A N 1
ATOM 790 C CA . ILE A 1 106 ? -14.283 -0.082 14.888 1.00 97.12 106 ILE A CA 1
ATOM 791 C C . ILE A 1 106 ? -14.495 1.192 14.069 1.00 97.12 106 ILE A C 1
ATOM 793 O O . ILE A 1 106 ? -14.065 2.263 14.483 1.00 97.12 106 ILE A O 1
ATOM 797 N N . LEU A 1 107 ? -15.159 1.089 12.920 1.00 97.81 107 LEU A N 1
ATOM 798 C CA . LEU A 1 107 ? -15.491 2.238 12.077 1.00 97.81 107 LEU A CA 1
ATOM 799 C C . LEU A 1 107 ? -16.995 2.492 12.088 1.00 97.81 107 LEU A C 1
ATOM 801 O O . LEU A 1 107 ? -17.778 1.603 11.751 1.00 97.81 107 LEU A O 1
ATOM 805 N N . LEU A 1 108 ? -17.394 3.707 12.450 1.00 97.81 108 LEU A N 1
ATOM 806 C CA . LEU A 1 108 ? -18.786 4.158 12.465 1.00 97.81 108 LEU A CA 1
ATOM 807 C C . LEU A 1 108 ? -19.030 5.219 11.379 1.00 97.81 108 LEU A C 1
ATOM 809 O O . LEU A 1 108 ? -18.080 5.881 10.960 1.00 97.81 108 LEU A O 1
ATOM 813 N N . PRO A 1 109 ? -20.286 5.451 10.956 1.00 96.81 109 PRO A N 1
ATOM 814 C CA . PRO A 1 109 ? -20.644 6.693 10.278 1.00 96.81 109 PRO A CA 1
ATOM 815 C C . PRO A 1 109 ? -20.188 7.898 11.112 1.00 96.81 109 PRO A C 1
ATOM 817 O O . PRO A 1 109 ? -20.396 7.927 12.329 1.00 96.81 109 PRO A O 1
ATOM 820 N N . ASP A 1 110 ? -19.542 8.872 10.477 1.00 95.81 110 ASP A N 1
ATOM 821 C CA . ASP A 1 110 ? -18.888 9.990 11.161 1.00 95.81 110 ASP A CA 1
ATOM 822 C C . ASP A 1 110 ? -19.883 10.838 11.966 1.00 95.81 110 ASP A C 1
ATOM 824 O O . ASP A 1 110 ? -19.548 11.304 13.054 1.00 95.81 110 ASP A O 1
ATOM 828 N N . GLU A 1 111 ? -21.118 10.986 11.480 1.00 95.56 111 GLU A N 1
ATOM 829 C CA . GLU A 1 111 ? -22.205 11.670 12.184 1.00 95.56 111 GLU A CA 1
ATOM 830 C C . GLU A 1 111 ? -22.588 10.939 13.478 1.00 95.56 111 GLU A C 1
ATOM 832 O O . GLU A 1 111 ? -22.711 11.571 14.526 1.00 95.56 111 GLU A O 1
ATOM 837 N N . LEU A 1 112 ? -22.699 9.603 13.441 1.00 95.62 112 LEU A N 1
ATOM 838 C CA . LEU A 1 112 ? -23.001 8.810 14.636 1.00 95.62 112 LEU A CA 1
ATOM 839 C C . LEU A 1 112 ? -21.889 8.967 15.678 1.00 95.62 112 LEU A C 1
ATOM 841 O O . LEU A 1 112 ? -22.177 9.216 16.845 1.00 95.62 112 LEU A O 1
ATOM 845 N N . LEU A 1 113 ? -20.620 8.872 15.268 1.00 94.50 113 LEU A N 1
ATOM 846 C CA . LEU A 1 113 ? -19.498 9.028 16.198 1.00 94.50 113 LEU A CA 1
ATOM 847 C C . LEU A 1 113 ? -19.440 10.435 16.822 1.00 94.50 113 LEU A C 1
ATOM 849 O O . LEU A 1 113 ? -19.033 10.564 17.974 1.00 94.50 113 LEU A O 1
ATOM 853 N N . GLN A 1 114 ? -19.854 11.474 16.088 1.00 94.06 114 GLN A N 1
ATOM 854 C CA . GLN A 1 114 ? -19.942 12.849 16.597 1.00 94.06 114 GLN A CA 1
ATOM 855 C C . GLN A 1 114 ? -21.100 13.053 17.588 1.00 94.06 114 GLN A C 1
ATOM 857 O O . GLN A 1 114 ? -20.974 13.868 18.503 1.00 94.06 114 GLN A O 1
ATOM 862 N N . GLU A 1 115 ? -22.215 12.338 17.418 1.00 95.44 115 GLU A N 1
ATOM 863 C CA . GLU A 1 115 ? -23.381 12.403 18.312 1.00 95.44 115 GLU A CA 1
ATOM 864 C C . GLU A 1 115 ? -23.252 11.499 19.553 1.00 95.44 115 GLU A C 1
ATOM 866 O O . GLU A 1 115 ? -23.896 11.753 20.576 1.00 95.44 115 GLU A O 1
ATOM 871 N N . MET A 1 116 ? -22.414 10.460 19.494 1.00 94.19 116 MET A N 1
ATOM 872 C CA . MET A 1 116 ? -22.162 9.551 20.614 1.00 94.19 116 MET A CA 1
ATOM 873 C C . MET A 1 116 ? -21.495 10.250 21.807 1.00 94.19 116 MET A C 1
ATOM 875 O O . MET A 1 116 ? -20.576 11.057 21.675 1.00 94.19 116 MET A O 1
ATOM 879 N N . ASP A 1 117 ? -21.904 9.858 23.015 1.00 93.88 117 ASP A N 1
ATOM 880 C CA . ASP A 1 117 ? -21.257 10.294 24.254 1.00 93.88 117 ASP A CA 1
ATOM 881 C C . ASP A 1 117 ? -19.771 9.853 24.272 1.00 93.88 117 ASP A C 1
ATOM 883 O O . ASP A 1 117 ? -19.507 8.646 24.164 1.00 93.88 117 ASP A O 1
ATOM 887 N N . PRO A 1 118 ? -18.803 10.776 24.465 1.00 88.19 118 PRO A N 1
ATOM 888 C CA . PRO A 1 118 ? -17.370 10.471 24.522 1.00 88.19 118 PRO A CA 1
ATOM 889 C C . PRO A 1 118 ? -16.962 9.389 25.536 1.00 88.19 118 PRO A C 1
ATOM 891 O O . PRO A 1 118 ? -15.933 8.735 25.360 1.00 88.19 118 PRO A O 1
ATOM 894 N N . ASP A 1 119 ? -17.750 9.161 26.592 1.00 91.75 119 ASP A N 1
ATOM 895 C CA . ASP A 1 119 ? -17.486 8.111 27.582 1.00 91.75 119 ASP A CA 1
ATOM 896 C C . ASP A 1 119 ? -17.983 6.713 27.154 1.00 91.75 119 ASP A C 1
ATOM 898 O O . ASP A 1 119 ? -17.752 5.733 27.870 1.00 91.75 119 ASP A O 1
ATOM 902 N N . THR A 1 120 ? -18.612 6.567 25.981 1.00 93.81 120 THR A N 1
ATOM 903 C CA . THR A 1 120 ? -19.140 5.275 25.495 1.00 93.81 120 THR A CA 1
ATOM 904 C C . THR A 1 120 ? -18.051 4.210 25.403 1.00 93.81 120 THR A C 1
ATOM 906 O O . THR A 1 120 ? -18.209 3.132 25.975 1.00 93.81 120 THR A O 1
ATOM 909 N N . TRP A 1 121 ? -16.903 4.505 24.788 1.00 92.81 121 TRP A N 1
ATOM 910 C CA . TRP A 1 121 ? -15.817 3.523 24.665 1.00 92.81 121 TRP A CA 1
ATOM 911 C C . TRP A 1 121 ? -15.196 3.145 26.013 1.00 92.81 121 TRP A C 1
ATOM 913 O O . TRP A 1 121 ? -14.813 1.993 26.205 1.00 92.81 121 TRP A O 1
ATOM 923 N N . LYS A 1 122 ? -15.202 4.057 26.997 1.00 91.00 122 LYS A N 1
ATOM 924 C CA . LYS A 1 122 ? -14.812 3.737 28.381 1.00 91.00 122 LYS A CA 1
ATOM 925 C C . LYS A 1 122 ? -15.806 2.774 29.032 1.00 91.00 122 LYS A C 1
ATOM 927 O O . LYS A 1 122 ? -15.383 1.877 29.752 1.00 91.00 122 LYS A O 1
ATOM 932 N N . ARG A 1 123 ? -17.111 2.919 28.766 1.00 94.12 123 ARG A N 1
ATOM 933 C CA . ARG A 1 123 ? -18.149 1.985 29.244 1.00 94.12 123 ARG A CA 1
ATOM 934 C C . ARG A 1 123 ? -18.051 0.612 28.580 1.00 94.12 123 ARG A C 1
ATOM 936 O O . ARG A 1 123 ? -18.160 -0.383 29.289 1.00 94.12 123 ARG A O 1
ATOM 943 N N . VAL A 1 124 ? -17.784 0.547 27.271 1.00 93.56 124 VAL A N 1
ATOM 944 C CA . VAL A 1 124 ? -17.509 -0.722 26.567 1.00 93.56 124 VAL A CA 1
ATOM 945 C C . VAL A 1 124 ? -16.268 -1.400 27.164 1.00 93.56 124 VAL A C 1
ATOM 947 O O . VAL A 1 124 ? -16.304 -2.596 27.460 1.00 93.56 124 VAL A O 1
ATOM 950 N N . ALA A 1 125 ? -15.198 -0.632 27.403 1.00 91.31 125 ALA A N 1
ATOM 951 C CA . ALA A 1 125 ? -13.939 -1.128 27.955 1.00 91.31 125 ALA A CA 1
ATOM 952 C C . ALA A 1 125 ? -14.008 -1.519 29.442 1.00 91.31 125 ALA A C 1
ATOM 954 O O . ALA A 1 125 ? -13.263 -2.395 29.868 1.00 91.31 125 ALA A O 1
ATOM 955 N N . ALA A 1 126 ? -14.913 -0.935 30.235 1.00 90.06 126 ALA A N 1
ATOM 956 C CA . ALA A 1 126 ? -15.055 -1.240 31.664 1.00 90.06 126 ALA A CA 1
ATOM 957 C C . ALA A 1 126 ? -15.465 -2.699 31.960 1.00 90.06 126 ALA A C 1
ATOM 959 O O . ALA A 1 126 ? -15.321 -3.155 33.093 1.00 90.06 126 ALA A O 1
ATOM 960 N N . GLY A 1 127 ? -15.983 -3.424 30.961 1.00 79.38 127 GLY A N 1
ATOM 961 C CA . GLY A 1 127 ? -16.266 -4.861 31.042 1.00 79.38 127 GLY A CA 1
ATOM 962 C C . GLY A 1 127 ? -15.132 -5.772 30.551 1.00 79.38 127 GLY A C 1
ATOM 963 O O . GLY A 1 127 ? -15.298 -6.991 30.585 1.00 79.38 127 GLY A O 1
ATOM 964 N N . LEU A 1 128 ? -14.016 -5.215 30.068 1.00 90.62 128 LEU A N 1
ATOM 965 C CA . LEU A 1 128 ? -12.903 -5.962 29.480 1.00 90.62 128 LEU A CA 1
ATOM 966 C C . LEU A 1 128 ? -11.790 -6.209 30.523 1.00 90.62 128 LEU A C 1
ATOM 968 O O . LEU A 1 128 ? -11.562 -5.364 31.389 1.00 90.62 128 LEU A O 1
ATOM 972 N N . PRO A 1 129 ? -11.094 -7.359 30.473 1.00 91.44 129 PRO A N 1
ATOM 973 C CA . PRO A 1 129 ? -9.965 -7.653 31.356 1.00 91.44 129 PRO A CA 1
ATOM 974 C C . PRO A 1 129 ? -8.689 -6.918 30.913 1.00 91.44 129 PRO A C 1
ATOM 976 O O . PRO A 1 129 ? -8.542 -6.582 29.744 1.00 91.44 129 PRO A O 1
ATOM 979 N N . ASP A 1 130 ? -7.701 -6.785 31.806 1.00 88.75 130 ASP A N 1
ATOM 980 C CA . ASP A 1 130 ? -6.368 -6.249 31.457 1.00 88.75 130 ASP A CA 1
ATOM 981 C C . ASP A 1 130 ? -5.569 -7.170 30.507 1.00 88.75 130 ASP A C 1
ATOM 983 O O . ASP A 1 130 ? -4.621 -6.739 29.845 1.00 88.75 130 ASP A O 1
ATOM 987 N N . THR A 1 131 ? -5.935 -8.457 30.444 1.00 93.06 131 THR A N 1
ATOM 988 C CA . THR A 1 131 ? -5.316 -9.460 29.564 1.00 93.06 131 THR A CA 1
ATOM 989 C C . THR A 1 131 ? -6.359 -10.396 28.954 1.00 93.06 131 THR A C 1
ATOM 991 O O . THR A 1 131 ? -7.322 -10.783 29.616 1.00 93.06 131 THR A O 1
ATOM 994 N N . PHE A 1 132 ? -6.139 -10.822 27.711 1.00 94.19 132 PHE A N 1
ATOM 995 C CA . PHE A 1 132 ? -6.951 -11.811 27.009 1.00 94.19 132 PHE A CA 1
ATOM 996 C C . PHE A 1 132 ? -6.061 -12.917 26.432 1.00 94.19 132 PHE A C 1
ATOM 998 O O . PHE A 1 132 ? -5.080 -12.649 25.741 1.00 94.19 132 PHE A O 1
ATOM 1005 N N . LYS A 1 133 ? -6.382 -14.177 26.758 1.00 93.19 133 LYS A N 1
ATOM 1006 C CA . LYS A 1 133 ? -5.626 -15.385 26.358 1.00 93.19 133 LYS A CA 1
ATOM 1007 C C . LYS A 1 133 ? -4.105 -15.307 26.621 1.00 93.19 133 LYS A C 1
ATOM 1009 O O . LYS A 1 133 ? -3.322 -15.918 25.907 1.00 93.19 133 LYS A O 1
ATOM 1014 N N . GLY A 1 134 ? -3.704 -14.589 27.676 1.00 89.94 134 GLY A N 1
ATOM 1015 C CA . GLY A 1 134 ? -2.305 -14.397 28.089 1.00 89.94 134 GLY A CA 1
ATOM 1016 C C . GLY A 1 134 ? -1.654 -13.101 27.594 1.00 89.94 134 GLY A C 1
ATOM 1017 O O . GLY A 1 134 ? -0.606 -12.726 28.111 1.00 89.94 134 GLY A O 1
ATOM 1018 N N . PHE A 1 135 ? -2.286 -12.380 26.665 1.00 90.06 135 PHE A N 1
ATOM 1019 C CA . PHE A 1 135 ? -1.753 -11.151 26.075 1.00 90.06 135 PHE A CA 1
ATOM 1020 C C . PHE A 1 135 ? -2.409 -9.911 26.680 1.00 90.06 135 PHE A C 1
ATOM 1022 O O . PHE A 1 135 ? -3.612 -9.900 26.938 1.00 90.06 135 PHE A O 1
ATOM 1029 N N . LYS A 1 136 ? -1.619 -8.864 26.922 1.00 89.69 136 LYS A N 1
ATOM 1030 C CA . LYS A 1 136 ? -2.091 -7.584 27.464 1.00 89.69 136 LYS A CA 1
ATOM 1031 C C . LYS A 1 136 ? -2.902 -6.818 26.421 1.00 89.69 136 LYS A C 1
ATOM 1033 O O . LYS A 1 136 ? -2.550 -6.821 25.245 1.00 89.69 136 LYS A O 1
ATOM 1038 N N . LEU A 1 137 ? -3.972 -6.155 26.858 1.00 88.19 137 LEU A N 1
ATOM 1039 C CA . LEU A 1 137 ? -4.676 -5.190 26.017 1.00 88.19 137 LEU A CA 1
ATOM 1040 C C . LEU A 1 137 ? -3.873 -3.886 26.026 1.00 88.19 137 LEU A C 1
ATOM 1042 O O . LEU A 1 137 ? -3.776 -3.213 27.055 1.00 88.19 137 LEU A O 1
ATOM 1046 N N . GLU A 1 138 ? -3.289 -3.530 24.886 1.00 82.00 138 GLU A N 1
ATOM 1047 C CA . GLU A 1 138 ? -2.576 -2.263 24.739 1.00 82.00 138 GLU A CA 1
ATOM 1048 C C . GLU A 1 138 ? -3.510 -1.115 24.357 1.00 82.00 138 GLU A C 1
ATOM 1050 O O . GLU A 1 138 ? -4.572 -1.304 23.760 1.00 82.00 138 GLU A O 1
ATOM 1055 N N . LYS A 1 139 ? -3.107 0.103 24.722 1.00 74.06 139 LYS A N 1
ATOM 1056 C CA . LYS A 1 139 ? -3.789 1.331 24.309 1.00 74.06 139 LYS A CA 1
ATOM 1057 C C . LYS A 1 139 ? -3.257 1.751 22.943 1.00 74.06 139 LYS A C 1
ATOM 1059 O O . LYS A 1 139 ? -2.111 2.181 22.848 1.00 74.06 139 LYS A O 1
ATOM 1064 N N . GLY A 1 140 ? -4.093 1.635 21.912 1.00 67.88 140 GLY A N 1
ATOM 1065 C CA . GLY A 1 140 ? -3.809 2.198 20.590 1.00 67.88 140 GLY A CA 1
ATOM 1066 C C . GLY A 1 140 ? -3.907 3.729 20.577 1.00 67.88 140 GLY A C 1
ATOM 1067 O O . GLY A 1 140 ? -4.057 4.370 21.621 1.00 67.88 140 GLY A O 1
ATOM 1068 N N . LEU A 1 141 ? -3.899 4.323 19.379 1.00 60.25 141 LEU A N 1
ATOM 1069 C CA . LEU A 1 141 ? -3.976 5.782 19.174 1.00 60.25 141 LEU A CA 1
ATOM 1070 C C . LEU A 1 141 ? -5.196 6.441 19.853 1.00 60.25 141 LEU A C 1
ATOM 1072 O O . LEU A 1 141 ? -5.118 7.587 20.282 1.00 60.25 141 LEU A O 1
ATOM 1076 N N . VAL A 1 142 ? -6.300 5.700 20.007 1.00 61.22 142 VAL A N 1
ATOM 1077 C CA . VAL A 1 142 ? -7.562 6.156 20.628 1.00 61.22 142 VAL A CA 1
ATOM 1078 C C . VAL A 1 142 ? -7.525 6.073 22.174 1.00 61.22 142 VAL A C 1
ATOM 1080 O O . VAL A 1 142 ? -8.500 6.376 22.859 1.00 61.22 142 VAL A O 1
ATOM 1083 N N . GLY A 1 143 ? -6.407 5.641 22.771 1.00 68.12 143 GLY A N 1
ATOM 1084 C CA . GLY A 1 143 ? -6.164 5.652 24.224 1.00 68.12 143 GLY A CA 1
ATOM 1085 C C . GLY A 1 143 ? -6.977 4.650 25.060 1.00 68.12 143 GLY A C 1
ATOM 1086 O O . GLY A 1 143 ? -6.727 4.505 26.263 1.00 68.12 143 GLY A O 1
ATOM 1087 N N . THR A 1 144 ? -7.919 3.936 24.442 1.00 77.88 144 THR A N 1
ATOM 1088 C CA . THR A 1 144 ? -8.721 2.869 25.056 1.00 77.88 144 THR A CA 1
ATOM 1089 C C . THR A 1 144 ? -8.051 1.520 24.797 1.00 77.88 144 THR A C 1
ATOM 1091 O O . THR A 1 144 ? -7.583 1.254 23.694 1.00 77.88 144 THR A O 1
ATOM 1094 N N . ALA A 1 145 ? -7.939 0.677 25.826 1.00 81.25 145 ALA A N 1
ATOM 1095 C CA . ALA A 1 145 ? -7.207 -0.583 25.719 1.00 81.25 145 ALA A CA 1
ATOM 1096 C C . ALA A 1 145 ? -7.980 -1.593 24.850 1.00 81.25 145 ALA A C 1
ATOM 1098 O O . ALA A 1 145 ? -9.149 -1.866 25.118 1.00 81.25 145 ALA A O 1
ATOM 1099 N N . GLY A 1 146 ? -7.338 -2.117 23.804 1.00 85.38 146 GLY A N 1
ATOM 1100 C CA . GLY A 1 146 ? -7.918 -3.078 22.859 1.00 85.38 146 GLY A CA 1
ATOM 1101 C C . GLY A 1 146 ? -9.018 -2.541 21.926 1.00 85.38 146 GLY A C 1
ATOM 1102 O O . GLY A 1 146 ? -9.499 -3.304 21.090 1.00 85.38 146 GLY A O 1
ATOM 1103 N N . LEU A 1 147 ? -9.422 -1.268 22.025 1.00 91.75 147 LEU A N 1
ATOM 1104 C CA . LEU A 1 147 ? -10.489 -0.675 21.205 1.00 91.75 147 LEU A CA 1
ATOM 1105 C C . LEU A 1 147 ? -9.977 0.542 20.427 1.00 91.75 147 LEU A C 1
ATOM 1107 O O . LEU A 1 147 ? -9.514 1.518 21.017 1.00 91.75 147 LEU A O 1
ATOM 1111 N N . GLU A 1 148 ? -10.123 0.502 19.106 1.00 91.94 148 GLU A N 1
ATOM 1112 C CA . GLU A 1 148 ? -9.721 1.568 18.186 1.00 91.94 148 GLU A CA 1
ATOM 1113 C C . GLU A 1 148 ? -10.933 2.031 17.375 1.00 91.94 148 GLU A C 1
ATOM 1115 O O . GLU A 1 148 ? -11.177 1.553 16.269 1.00 91.94 148 GLU A O 1
ATOM 1120 N N . ALA A 1 149 ? -11.726 2.928 17.964 1.00 93.12 149 ALA A N 1
ATOM 1121 C CA . ALA A 1 149 ? -12.937 3.461 17.351 1.00 93.12 149 ALA A CA 1
ATOM 1122 C C . ALA A 1 149 ? -12.684 4.755 16.564 1.00 93.12 149 ALA A C 1
ATOM 1124 O O . ALA A 1 149 ? -11.977 5.639 17.048 1.00 93.12 149 ALA A O 1
ATOM 1125 N N . ASP A 1 150 ? -13.289 4.872 15.381 1.00 93.81 150 ASP A N 1
ATOM 1126 C CA . ASP A 1 150 ? -13.109 6.004 14.468 1.00 93.81 150 ASP A CA 1
ATOM 1127 C C . ASP A 1 150 ? -14.289 6.186 13.490 1.00 93.81 150 ASP A C 1
ATOM 1129 O O . ASP A 1 150 ? -15.176 5.334 13.394 1.00 93.81 150 ASP A O 1
ATOM 1133 N N . GLY A 1 151 ? -14.303 7.305 12.765 1.00 95.88 151 GLY A N 1
ATOM 1134 C CA . GLY A 1 151 ? -15.236 7.567 11.669 1.00 95.88 151 GLY A CA 1
ATOM 1135 C C . GLY A 1 151 ? -14.764 6.919 10.365 1.00 95.88 151 GLY A C 1
ATOM 1136 O O . GLY A 1 151 ? -13.563 6.865 10.092 1.00 95.88 151 GLY A O 1
ATOM 1137 N N . ILE A 1 152 ? -15.687 6.431 9.531 1.00 97.12 152 ILE A N 1
ATOM 1138 C CA . ILE A 1 152 ? -15.366 5.865 8.209 1.00 97.12 152 ILE A CA 1
ATOM 1139 C C . ILE A 1 152 ? -14.707 6.934 7.323 1.00 97.12 152 ILE A C 1
ATOM 1141 O O . ILE A 1 152 ? -13.649 6.691 6.742 1.00 97.12 152 ILE A O 1
ATOM 1145 N N . GLY A 1 153 ? -15.294 8.127 7.249 1.00 96.62 153 GLY A N 1
ATOM 1146 C CA . GLY A 1 153 ? -14.767 9.269 6.513 1.00 96.62 153 GLY A CA 1
ATOM 1147 C C . GLY A 1 153 ? -13.437 9.756 7.081 1.00 96.62 153 GLY A C 1
ATOM 1148 O O . GLY A 1 153 ? -12.511 10.004 6.310 1.00 96.62 153 GLY A O 1
ATOM 1149 N N . ALA A 1 154 ? -13.293 9.825 8.406 1.00 94.56 154 ALA A N 1
ATOM 1150 C CA . ALA A 1 154 ? -12.033 10.153 9.076 1.00 94.56 154 ALA A CA 1
ATOM 1151 C C . ALA A 1 154 ? -10.908 9.135 8.786 1.00 94.56 154 ALA A C 1
ATOM 1153 O O . ALA A 1 154 ? -9.770 9.537 8.519 1.00 94.56 154 ALA A O 1
ATOM 1154 N N . PHE A 1 155 ? -11.217 7.833 8.774 1.00 95.81 155 PHE A N 1
ATOM 1155 C CA . PHE A 1 155 ? -10.289 6.761 8.393 1.00 95.81 155 PHE A CA 1
ATOM 1156 C C . PHE A 1 155 ? -9.837 6.891 6.938 1.00 95.81 155 PHE A C 1
ATOM 1158 O O . PHE A 1 155 ? -8.641 7.003 6.666 1.00 95.81 155 PHE A O 1
ATOM 1165 N N . LEU A 1 156 ? -10.781 6.964 6.000 1.00 96.81 156 LEU A N 1
ATOM 1166 C CA . LEU A 1 156 ? -10.458 7.109 4.582 1.00 96.81 156 LEU A CA 1
ATOM 1167 C C . LEU A 1 156 ? -9.723 8.432 4.297 1.00 96.81 156 LEU A C 1
ATOM 1169 O O . LEU A 1 156 ? -8.828 8.465 3.453 1.00 96.81 156 LEU A O 1
ATOM 1173 N N . THR A 1 157 ? -10.021 9.510 5.030 1.00 95.81 157 THR A N 1
ATOM 1174 C CA . THR A 1 157 ? -9.382 10.814 4.803 1.00 95.81 157 THR A CA 1
ATOM 1175 C C . THR A 1 157 ? -7.909 10.783 5.191 1.00 95.81 157 THR A C 1
ATOM 1177 O O . THR A 1 157 ? -7.081 11.246 4.411 1.00 95.81 157 THR A O 1
ATOM 1180 N N . ARG A 1 158 ? -7.546 10.193 6.341 1.00 93.75 158 ARG A N 1
ATOM 1181 C CA . ARG A 1 158 ? -6.127 10.076 6.724 1.00 93.75 158 ARG A CA 1
ATOM 1182 C C . ARG A 1 158 ? -5.348 9.057 5.895 1.00 93.75 158 ARG A C 1
ATOM 1184 O O . ARG A 1 158 ? -4.140 9.195 5.776 1.00 93.75 158 ARG A O 1
ATOM 1191 N N . THR A 1 159 ? -6.006 8.025 5.367 1.00 94.31 159 THR A N 1
ATOM 1192 C CA . THR A 1 159 ? -5.315 6.945 4.650 1.00 94.31 159 THR A CA 1
ATOM 1193 C C . THR A 1 159 ? -5.212 7.251 3.158 1.00 94.31 159 THR A C 1
ATOM 1195 O O . THR A 1 159 ? -4.121 7.243 2.610 1.00 94.31 159 THR A O 1
ATOM 1198 N N . ILE A 1 160 ? -6.321 7.585 2.493 1.00 95.06 160 ILE A N 1
ATOM 1199 C CA . ILE A 1 160 ? -6.380 7.780 1.031 1.00 95.06 160 ILE A CA 1
ATOM 1200 C C . ILE A 1 160 ? -6.805 9.194 0.602 1.00 95.06 160 ILE A C 1
ATOM 1202 O O . ILE A 1 160 ? -6.976 9.435 -0.591 1.00 95.06 160 ILE A O 1
ATOM 1206 N N . GLY A 1 161 ? -6.984 10.137 1.535 1.00 95.38 161 GLY A N 1
ATOM 1207 C CA . GLY A 1 161 ? -7.336 11.529 1.217 1.00 95.38 161 GLY A CA 1
ATOM 1208 C C . GLY A 1 161 ? -8.789 11.751 0.795 1.00 95.38 161 GLY A C 1
ATOM 1209 O O . GLY A 1 161 ? -9.103 12.770 0.179 1.00 95.38 161 GLY A O 1
ATOM 1210 N N . ARG A 1 162 ? -9.684 10.797 1.080 1.00 94.06 162 ARG A N 1
ATOM 1211 C CA . ARG A 1 162 ? -11.090 10.805 0.644 1.00 94.06 162 ARG A CA 1
ATOM 1212 C C . ARG A 1 162 ? -12.029 10.539 1.810 1.00 94.06 162 ARG A C 1
ATOM 1214 O O . ARG A 1 162 ? -11.728 9.705 2.643 1.00 94.06 162 ARG A O 1
ATOM 1221 N N . THR A 1 163 ? -13.212 11.141 1.823 1.00 92.25 163 THR A N 1
ATOM 1222 C CA . THR A 1 163 ? -14.282 10.799 2.784 1.00 92.25 163 THR A CA 1
ATOM 1223 C C . THR A 1 163 ? -15.150 9.616 2.336 1.00 92.25 163 THR A C 1
ATOM 1225 O O . THR A 1 163 ? -16.019 9.167 3.076 1.00 92.25 163 THR A O 1
ATOM 1228 N N . GLY A 1 164 ? -14.933 9.104 1.123 1.00 90.00 164 GLY A N 1
ATOM 1229 C CA . GLY A 1 164 ? -15.726 8.043 0.510 1.00 90.00 164 GLY A CA 1
ATOM 1230 C C . GLY A 1 164 ? -15.046 7.489 -0.740 1.00 90.00 164 GLY A C 1
ATOM 1231 O O . GLY A 1 164 ? -13.831 7.606 -0.901 1.00 90.00 164 GLY A O 1
ATOM 1232 N N . LEU A 1 165 ? -15.828 6.884 -1.634 1.00 93.06 165 LEU A N 1
ATOM 1233 C CA . LEU A 1 165 ? -15.302 6.271 -2.853 1.00 93.06 165 LEU A CA 1
ATOM 1234 C C . LEU A 1 165 ? -14.711 7.299 -3.846 1.00 93.06 165 LEU A C 1
ATOM 1236 O O . LEU A 1 165 ? -15.128 8.461 -3.877 1.00 93.06 165 LEU A O 1
ATOM 1240 N N . PRO A 1 166 ? -13.743 6.887 -4.684 1.00 94.12 166 PRO A N 1
ATOM 1241 C CA . PRO A 1 166 ? -13.339 7.653 -5.860 1.00 94.12 166 PRO A CA 1
ATOM 1242 C C . PRO A 1 166 ? -14.468 7.653 -6.905 1.00 94.12 166 PRO A C 1
ATOM 1244 O O . PRO A 1 166 ? -14.924 6.595 -7.339 1.00 94.12 166 PRO A O 1
ATOM 1247 N N . GLU A 1 167 ? -14.913 8.837 -7.326 1.00 94.12 167 GLU A N 1
ATOM 1248 C CA . GLU A 1 167 ? -16.020 9.001 -8.285 1.00 94.12 167 GLU A CA 1
ATOM 1249 C C . GLU A 1 167 ? -15.506 9.138 -9.725 1.00 94.12 167 GLU A C 1
ATOM 1251 O O . GLU A 1 167 ? -16.161 8.736 -10.688 1.00 94.12 167 GLU A O 1
ATOM 1256 N N . THR A 1 168 ? -14.302 9.689 -9.875 1.00 95.69 168 THR A N 1
ATOM 1257 C CA . THR A 1 168 ? -13.652 9.994 -11.148 1.00 95.69 168 THR A CA 1
ATOM 1258 C C . THR A 1 168 ? -12.325 9.254 -11.292 1.00 95.69 168 THR A C 1
ATOM 1260 O O . THR A 1 168 ? -11.688 8.844 -10.321 1.00 95.69 168 THR A O 1
ATOM 1263 N N . ALA A 1 169 ? -11.854 9.106 -12.531 1.00 96.44 169 ALA A N 1
ATOM 1264 C CA . ALA A 1 169 ? -10.533 8.541 -12.795 1.00 96.44 169 ALA A CA 1
ATOM 1265 C C . ALA A 1 169 ? -9.382 9.407 -12.237 1.00 96.44 169 ALA A C 1
ATOM 1267 O O . ALA A 1 169 ? -8.306 8.875 -11.977 1.00 96.44 169 ALA A O 1
ATOM 1268 N N . THR A 1 170 ? -9.612 10.704 -12.019 1.00 95.75 170 THR A N 1
ATOM 1269 C CA . THR A 1 170 ? -8.660 11.620 -11.374 1.00 95.75 170 THR A CA 1
ATOM 1270 C C . THR A 1 170 ? -8.598 11.356 -9.868 1.00 95.75 170 THR A C 1
ATOM 1272 O O . THR A 1 170 ? -7.499 11.170 -9.355 1.00 95.75 170 THR A O 1
ATOM 1275 N N . ASP A 1 171 ? -9.738 11.161 -9.186 1.00 95.94 171 ASP A N 1
ATOM 1276 C CA . ASP A 1 171 ? -9.756 10.747 -7.768 1.00 95.94 171 ASP A CA 1
ATOM 1277 C C . ASP A 1 171 ? -8.933 9.466 -7.550 1.00 95.94 171 ASP A C 1
ATOM 1279 O O . ASP A 1 171 ? -8.129 9.375 -6.628 1.00 95.94 171 ASP A O 1
ATOM 1283 N N . TRP A 1 172 ? -9.075 8.483 -8.446 1.00 96.81 172 TRP A N 1
ATOM 1284 C CA . TRP A 1 172 ? -8.287 7.245 -8.418 1.00 96.81 172 TRP A CA 1
ATOM 1285 C C . TRP A 1 172 ? -6.775 7.441 -8.607 1.00 96.81 172 TRP A C 1
ATOM 1287 O O . TRP A 1 172 ? -5.991 6.577 -8.195 1.00 96.81 172 TRP A O 1
ATOM 1297 N N . LEU A 1 173 ? -6.348 8.519 -9.266 1.00 96.62 173 LEU A N 1
ATOM 1298 C CA . LEU A 1 173 ? -4.938 8.879 -9.406 1.00 96.62 173 LEU A CA 1
ATOM 1299 C C . LEU A 1 173 ? -4.433 9.705 -8.218 1.00 96.62 173 LEU A C 1
ATOM 1301 O O . LEU A 1 173 ? -3.253 9.594 -7.908 1.00 96.62 173 LEU A O 1
ATOM 1305 N N . ASP A 1 174 ? -5.301 10.460 -7.543 1.00 95.69 174 ASP A N 1
ATOM 1306 C CA . ASP A 1 174 ? -4.961 11.287 -6.377 1.00 95.69 174 ASP A CA 1
ATOM 1307 C C . ASP A 1 174 ? -4.922 10.514 -5.047 1.00 95.69 174 ASP A C 1
ATOM 1309 O O . ASP A 1 174 ? -4.414 11.033 -4.057 1.00 95.69 174 ASP A O 1
ATOM 1313 N N . MET A 1 175 ? -5.391 9.263 -5.006 1.00 95.31 175 MET A N 1
ATOM 1314 C CA . MET A 1 175 ? -5.150 8.361 -3.869 1.00 95.31 175 MET A CA 1
ATOM 1315 C C . MET A 1 175 ? -3.719 7.779 -3.916 1.00 95.31 175 MET A C 1
ATOM 1317 O O . MET A 1 175 ? -3.311 7.295 -4.982 1.00 95.31 175 MET A O 1
ATOM 1321 N N . PRO A 1 176 ? -2.966 7.731 -2.796 1.00 92.44 176 PRO A N 1
ATOM 1322 C CA . PRO A 1 176 ? -1.689 7.026 -2.735 1.00 92.44 176 PRO A CA 1
ATOM 1323 C C . PRO A 1 176 ? -1.909 5.522 -2.922 1.00 92.44 176 PRO A C 1
ATOM 1325 O O . PRO A 1 176 ? -2.718 4.906 -2.232 1.00 92.44 176 PRO A O 1
ATOM 1328 N N . GLU A 1 177 ? -1.193 4.914 -3.864 1.00 86.56 177 GLU A N 1
ATOM 1329 C CA . GLU A 1 177 ? -1.359 3.490 -4.204 1.00 86.56 177 GLU A CA 1
ATOM 1330 C C . GLU A 1 177 ? -0.999 2.543 -3.059 1.00 86.56 177 GLU A C 1
ATOM 1332 O O . GLU A 1 177 ? -1.706 1.565 -2.814 1.00 86.56 177 GLU A O 1
ATOM 1337 N N . GLU A 1 178 ? 0.066 2.897 -2.345 1.00 89.44 178 GLU A N 1
ATOM 1338 C CA . GLU A 1 178 ? 0.578 2.225 -1.152 1.00 89.44 178 GLU A CA 1
ATOM 1339 C C . GLU A 1 178 ? -0.470 2.198 -0.025 1.00 89.44 178 GLU A C 1
ATOM 1341 O O . GLU A 1 178 ? -0.691 1.166 0.609 1.00 89.44 178 GLU A O 1
ATOM 1346 N N . ASP A 1 179 ? -1.194 3.307 0.163 1.00 93.25 179 ASP A N 1
ATOM 1347 C CA . ASP A 1 179 ? -2.142 3.465 1.267 1.00 93.25 179 ASP A CA 1
ATOM 1348 C C . ASP A 1 179 ? -3.518 2.837 0.995 1.00 93.25 179 ASP A C 1
ATOM 1350 O O . ASP A 1 179 ? -4.217 2.457 1.937 1.00 93.25 179 ASP A O 1
ATOM 1354 N N . ILE A 1 180 ? -3.905 2.616 -0.270 1.00 95.00 180 ILE A N 1
ATOM 1355 C CA . ILE A 1 180 ? -5.121 1.835 -0.581 1.00 95.00 180 ILE A CA 1
ATOM 1356 C C . ILE A 1 180 ? -5.008 0.420 0.009 1.00 95.00 180 ILE A C 1
ATOM 1358 O O . ILE A 1 180 ? -6.006 -0.127 0.488 1.00 95.00 180 ILE A O 1
ATOM 1362 N N . ALA A 1 181 ? -3.797 -0.152 0.064 1.00 94.50 181 ALA A N 1
ATOM 1363 C CA . ALA A 1 181 ? -3.560 -1.447 0.694 1.00 94.50 181 ALA A CA 1
ATOM 1364 C C . ALA A 1 181 ? -3.990 -1.464 2.174 1.00 94.50 181 ALA A C 1
ATOM 1366 O O . ALA A 1 181 ? -4.552 -2.460 2.625 1.00 94.50 181 ALA A O 1
ATOM 1367 N N . HIS A 1 182 ? -3.815 -0.363 2.912 1.00 94.12 182 HIS A N 1
ATOM 1368 C CA . HIS A 1 182 ? -4.241 -0.237 4.311 1.00 94.12 182 HIS A CA 1
ATOM 1369 C C . HIS A 1 182 ? -5.771 -0.197 4.484 1.00 94.12 182 HIS A C 1
ATOM 1371 O O . HIS A 1 182 ? -6.281 -0.569 5.538 1.00 94.12 182 HIS A O 1
ATOM 1377 N N . VAL A 1 183 ? -6.531 0.194 3.457 1.00 96.12 183 VAL A N 1
ATOM 1378 C CA . VAL A 1 183 ? -8.006 0.169 3.498 1.00 96.12 183 VAL A CA 1
ATOM 1379 C C . VAL A 1 183 ? -8.550 -1.246 3.272 1.00 96.12 183 V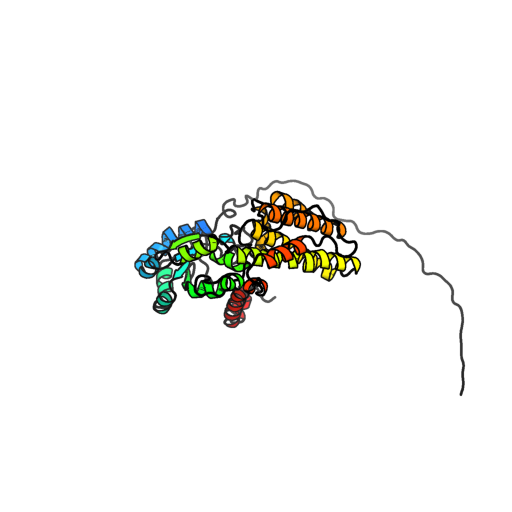AL A C 1
ATOM 1381 O O . VAL A 1 183 ? -9.540 -1.638 3.898 1.00 96.12 183 VAL A O 1
ATOM 1384 N N . VAL A 1 184 ? -7.911 -2.022 2.388 1.00 95.88 184 VAL A N 1
ATOM 1385 C CA . VAL A 1 184 ? -8.421 -3.325 1.915 1.00 95.88 184 VAL A CA 1
ATOM 1386 C C . VAL A 1 184 ? -7.771 -4.556 2.559 1.00 95.88 184 VAL A C 1
ATOM 1388 O O . VAL A 1 184 ? -8.268 -5.664 2.363 1.00 95.88 184 VAL A O 1
ATOM 1391 N N . ASN A 1 185 ? -6.687 -4.395 3.322 1.00 95.31 185 ASN A N 1
ATOM 1392 C CA . ASN A 1 185 ? -6.010 -5.489 4.027 1.00 95.31 185 ASN A CA 1
ATOM 1393 C C . ASN A 1 185 ? -6.756 -5.952 5.297 1.00 95.31 185 ASN A C 1
ATOM 1395 O O . ASN A 1 185 ? -7.802 -5.407 5.660 1.00 95.31 185 ASN A O 1
ATOM 1399 N N . GLY A 1 186 ? -6.233 -6.981 5.970 1.00 95.38 186 GLY A N 1
ATOM 1400 C CA . GLY A 1 186 ? -6.849 -7.542 7.173 1.00 95.38 186 GLY A CA 1
ATOM 1401 C C . GLY A 1 186 ? -8.280 -8.057 6.955 1.00 95.38 186 GLY A C 1
ATOM 1402 O O . GLY A 1 186 ? -8.673 -8.406 5.839 1.00 95.38 186 GLY A O 1
ATOM 1403 N N . GLU A 1 187 ? -9.070 -8.096 8.023 1.00 97.19 187 GLU A N 1
ATOM 1404 C CA . GLU A 1 187 ? -10.398 -8.712 8.066 1.00 97.19 187 GLU A CA 1
ATOM 1405 C C . GLU A 1 187 ? -11.466 -7.752 8.611 1.00 97.19 187 GLU A C 1
ATOM 1407 O O . GLU A 1 187 ? -11.224 -6.998 9.553 1.00 97.19 187 GLU A O 1
ATOM 1412 N N . VAL A 1 188 ? -12.679 -7.841 8.058 1.00 98.12 188 VAL A N 1
ATOM 1413 C CA . VAL A 1 188 ? -13.906 -7.263 8.629 1.00 98.12 188 VAL A CA 1
ATOM 1414 C C . VAL A 1 188 ? -14.783 -8.433 9.069 1.00 98.12 188 VAL A C 1
ATOM 1416 O O . VAL A 1 188 ? -15.123 -9.289 8.253 1.00 98.12 188 VAL A O 1
ATOM 1419 N N . TRP A 1 189 ? -15.112 -8.505 10.359 1.00 98.12 189 TRP A N 1
ATOM 1420 C CA . TRP A 1 189 ? -15.872 -9.619 10.948 1.00 98.12 189 TRP A CA 1
ATOM 1421 C C . TRP A 1 189 ? -17.361 -9.313 11.079 1.00 98.12 189 TRP A C 1
ATOM 1423 O O . TRP A 1 189 ? -18.193 -10.219 11.079 1.00 98.12 189 TRP A O 1
ATOM 1433 N N . HIS A 1 190 ? -17.689 -8.030 11.202 1.00 98.50 190 HIS A N 1
ATOM 1434 C CA . HIS A 1 190 ? -19.041 -7.514 11.340 1.00 98.50 190 HIS A CA 1
ATOM 1435 C C . HIS A 1 190 ? -19.115 -6.158 10.640 1.00 98.50 190 HIS A C 1
ATOM 1437 O O . HIS A 1 190 ? -18.190 -5.363 10.767 1.00 98.50 190 HIS A O 1
ATOM 1443 N N . ASP A 1 191 ? -20.198 -5.894 9.917 1.00 98.50 191 ASP A N 1
ATOM 1444 C CA . ASP A 1 191 ? -20.499 -4.600 9.298 1.00 98.50 191 ASP A CA 1
ATOM 1445 C C . ASP A 1 191 ? -22.020 -4.470 9.198 1.00 98.50 191 ASP A C 1
ATOM 1447 O O . ASP A 1 191 ? -22.651 -5.139 8.380 1.00 98.50 191 ASP A O 1
ATOM 1451 N N . GLY A 1 192 ? -22.613 -3.691 10.105 1.00 97.88 192 GLY A N 1
ATOM 1452 C CA . GLY A 1 192 ? -24.068 -3.628 10.263 1.00 97.88 192 GLY A CA 1
ATOM 1453 C C . GLY A 1 192 ? -24.778 -2.931 9.101 1.00 97.88 192 GLY A C 1
ATOM 1454 O O . GLY A 1 192 ? -25.817 -3.404 8.637 1.00 97.88 192 GLY A O 1
ATOM 1455 N N . SER A 1 193 ? -24.186 -1.849 8.585 1.00 97.31 193 SER A N 1
ATOM 1456 C CA . SER A 1 193 ? -24.703 -1.123 7.417 1.00 97.31 193 SER A CA 1
ATOM 1457 C C . SER A 1 193 ? -24.225 -1.705 6.084 1.00 97.31 193 SER A C 1
ATOM 1459 O O . SER A 1 193 ? -24.859 -1.479 5.052 1.00 97.31 193 SER A O 1
ATOM 1461 N N . GLY A 1 194 ? -23.097 -2.421 6.082 1.00 98.06 194 GLY A N 1
ATOM 1462 C CA . GLY A 1 194 ? -22.398 -2.843 4.870 1.00 98.06 194 GLY A CA 1
ATOM 1463 C C . GLY A 1 194 ? -21.595 -1.721 4.199 1.00 98.06 194 GLY A C 1
ATOM 1464 O O . GLY A 1 194 ? -21.036 -1.946 3.123 1.00 98.06 194 GLY A O 1
ATOM 1465 N N . GLN A 1 195 ? -21.538 -0.516 4.784 1.00 97.38 195 GLN A N 1
ATOM 1466 C CA . GLN A 1 195 ? -20.920 0.662 4.166 1.00 97.38 195 GLN A CA 1
ATOM 1467 C C . GLN A 1 195 ? -19.418 0.462 3.941 1.00 97.38 195 GLN A C 1
ATOM 1469 O O . GLN A 1 195 ? -18.922 0.686 2.835 1.00 97.38 195 GLN A O 1
ATOM 1474 N N . PHE A 1 196 ? -18.684 0.014 4.963 1.00 97.94 196 PHE A N 1
ATOM 1475 C CA . PHE A 1 196 ? -17.235 -0.168 4.857 1.00 97.94 196 PHE A CA 1
ATOM 1476 C C . PHE A 1 196 ? -16.878 -1.379 3.985 1.00 97.94 196 PHE A C 1
ATOM 1478 O O . PHE A 1 196 ? -15.943 -1.327 3.186 1.00 97.94 196 PHE A O 1
ATOM 1485 N N . THR A 1 197 ? -17.676 -2.443 4.066 1.00 98.12 197 THR A N 1
ATOM 1486 C CA . THR A 1 197 ? -17.585 -3.626 3.200 1.00 98.12 197 THR A CA 1
ATOM 1487 C C . THR A 1 197 ? -17.779 -3.258 1.732 1.00 98.12 197 THR A C 1
ATOM 1489 O O . THR A 1 197 ? -16.994 -3.694 0.891 1.00 98.12 197 THR A O 1
ATOM 1492 N N . HIS A 1 198 ? -18.762 -2.408 1.419 1.00 98.06 198 HIS A N 1
ATOM 1493 C CA . HIS A 1 198 ? -18.974 -1.902 0.064 1.00 98.06 198 HIS A CA 1
ATOM 1494 C C . HIS A 1 198 ? -17.795 -1.046 -0.422 1.00 98.06 198 HIS A C 1
ATOM 1496 O O . HIS A 1 198 ? -17.336 -1.201 -1.554 1.00 98.06 198 HIS A O 1
ATOM 1502 N N . ILE A 1 199 ? -17.249 -0.187 0.444 1.00 97.62 199 ILE A N 1
ATOM 1503 C CA . ILE A 1 199 ? -16.067 0.618 0.115 1.00 97.62 199 ILE A CA 1
ATOM 1504 C C . ILE A 1 199 ? -14.876 -0.289 -0.222 1.00 97.62 199 ILE A C 1
ATOM 1506 O O . ILE A 1 199 ? -14.249 -0.134 -1.272 1.00 97.62 199 ILE A O 1
ATOM 1510 N N . ARG A 1 200 ? -14.613 -1.298 0.617 1.00 97.62 200 ARG A N 1
ATOM 1511 C CA . ARG A 1 200 ? -13.568 -2.301 0.374 1.00 97.62 200 ARG A CA 1
ATOM 1512 C C . ARG A 1 200 ? -13.815 -3.107 -0.897 1.00 97.62 200 ARG A C 1
ATOM 1514 O O . ARG A 1 200 ? -12.850 -3.357 -1.608 1.00 97.62 200 ARG A O 1
ATOM 1521 N N . SER A 1 201 ? -15.056 -3.485 -1.221 1.00 97.62 201 SER A N 1
ATOM 1522 C CA . SER A 1 201 ? -15.339 -4.247 -2.446 1.00 97.62 201 SER A CA 1
ATOM 1523 C C . SER A 1 201 ? -15.007 -3.449 -3.707 1.00 97.62 201 SER A C 1
ATOM 1525 O O . SER A 1 201 ? -14.341 -3.975 -4.588 1.00 97.62 201 SER A O 1
ATOM 1527 N N . VAL A 1 202 ? -15.378 -2.164 -3.767 1.00 97.31 202 VAL A N 1
ATOM 1528 C CA . VAL A 1 202 ? -15.079 -1.301 -4.929 1.00 97.31 202 VAL A CA 1
ATOM 1529 C C . VAL A 1 202 ? -13.575 -1.045 -5.082 1.00 97.31 202 VAL A C 1
ATOM 1531 O O . VAL A 1 202 ? -13.078 -0.966 -6.202 1.00 97.31 202 VAL A O 1
ATOM 1534 N N . LEU A 1 203 ? -12.829 -0.951 -3.977 1.00 96.94 203 LEU A N 1
ATOM 1535 C CA . LEU A 1 203 ? -11.366 -0.871 -4.026 1.00 96.94 203 LEU A CA 1
ATOM 1536 C C . LEU A 1 203 ? -10.734 -2.213 -4.447 1.00 96.94 203 LEU A C 1
ATOM 1538 O O . LEU A 1 203 ? -9.789 -2.223 -5.230 1.00 96.94 203 LEU A O 1
ATOM 1542 N N . LEU A 1 204 ? -11.267 -3.351 -3.990 1.00 96.31 204 LEU A N 1
ATOM 1543 C CA . LEU A 1 204 ? -10.793 -4.694 -4.361 1.00 96.31 204 LEU A CA 1
ATOM 1544 C C . LEU A 1 204 ? -11.113 -5.086 -5.815 1.00 96.31 204 LEU A C 1
ATOM 1546 O O . LEU A 1 204 ? -10.331 -5.826 -6.411 1.00 96.31 204 LEU A O 1
ATOM 1550 N N . ASP A 1 205 ? -12.179 -4.541 -6.410 1.00 96.62 205 ASP A N 1
ATOM 1551 C CA . ASP A 1 205 ? -12.464 -4.626 -7.857 1.00 96.62 205 ASP A CA 1
ATOM 1552 C C . ASP A 1 205 ? -11.405 -3.900 -8.723 1.00 96.62 205 ASP A C 1
ATOM 1554 O O . ASP A 1 205 ? -11.347 -4.082 -9.945 1.00 96.62 205 ASP A O 1
ATOM 1558 N N . TYR A 1 206 ? -10.497 -3.166 -8.067 1.00 96.44 206 TYR A N 1
ATOM 1559 C CA . TYR A 1 206 ? -9.269 -2.589 -8.602 1.00 96.44 206 TYR A CA 1
ATOM 1560 C C . TYR A 1 206 ? -9.470 -1.408 -9.565 1.00 96.44 206 TYR A C 1
ATOM 1562 O O . TYR A 1 206 ? -10.575 -0.966 -9.876 1.00 96.44 206 TYR A O 1
ATOM 1570 N N . TYR A 1 207 ? -8.354 -0.839 -10.026 1.00 97.19 207 TYR A N 1
ATOM 1571 C CA . TYR A 1 207 ? -8.348 0.362 -10.852 1.00 97.19 207 TYR A CA 1
ATOM 1572 C C . TYR A 1 207 ? -9.162 0.219 -12.155 1.00 97.19 207 TYR A C 1
ATOM 1574 O O . TYR A 1 207 ? -8.968 -0.754 -12.903 1.00 97.19 207 TYR A O 1
ATOM 1582 N N . PRO A 1 208 ? -9.950 1.252 -12.526 1.00 97.12 208 PRO A N 1
ATOM 1583 C CA . PRO A 1 208 ? -10.464 1.408 -13.882 1.00 97.12 208 PRO A CA 1
ATOM 1584 C C . PRO A 1 208 ? -9.330 1.336 -14.913 1.00 97.12 208 PRO A C 1
ATOM 1586 O O . PRO A 1 208 ? -8.238 1.857 -14.689 1.00 97.12 208 PRO A O 1
ATOM 1589 N N . ASP A 1 209 ? -9.584 0.728 -16.071 1.00 97.50 209 ASP A N 1
ATOM 1590 C CA . ASP A 1 209 ? -8.544 0.390 -17.059 1.00 97.50 209 ASP A CA 1
ATOM 1591 C C . ASP A 1 209 ? -7.647 1.578 -17.474 1.00 97.50 209 ASP A C 1
ATOM 1593 O O . ASP A 1 209 ? -6.426 1.439 -17.559 1.00 97.50 209 ASP A O 1
ATOM 1597 N N . ALA A 1 210 ? -8.220 2.772 -17.651 1.00 97.75 210 ALA A N 1
ATOM 1598 C CA . ALA A 1 210 ? -7.452 3.972 -17.987 1.00 97.75 210 ALA A CA 1
ATOM 1599 C C . ALA A 1 210 ? -6.549 4.464 -16.833 1.00 97.75 210 ALA A C 1
ATOM 1601 O O . ALA A 1 210 ? -5.430 4.914 -17.079 1.00 97.75 210 ALA A O 1
ATOM 1602 N N . VAL A 1 211 ? -6.999 4.331 -15.580 1.00 98.00 211 VAL A N 1
ATOM 1603 C CA . VAL A 1 211 ? -6.210 4.640 -14.371 1.00 98.00 211 VAL A CA 1
ATOM 1604 C C . VAL A 1 211 ? -5.053 3.651 -14.249 1.00 98.00 211 VAL A C 1
ATOM 1606 O O . VAL A 1 211 ? -3.902 4.056 -14.099 1.00 98.00 211 VAL A O 1
ATOM 1609 N N . TRP A 1 212 ? -5.349 2.356 -14.388 1.00 98.00 212 TRP A N 1
ATOM 1610 C CA . TRP A 1 212 ? -4.371 1.270 -14.344 1.00 98.00 212 TRP A CA 1
ATOM 1611 C C . TRP A 1 212 ? -3.249 1.483 -15.367 1.00 98.00 212 TRP A C 1
ATOM 1613 O O . TRP A 1 212 ? -2.074 1.566 -15.005 1.00 98.00 212 TRP A O 1
ATOM 1623 N N . LYS A 1 213 ? -3.612 1.704 -16.637 1.00 98.38 213 LYS A N 1
ATOM 1624 C CA . LYS A 1 213 ? -2.669 2.039 -17.717 1.00 98.38 213 LYS A CA 1
ATOM 1625 C C . LYS A 1 213 ? -1.847 3.288 -17.405 1.00 98.38 213 LYS A C 1
ATOM 1627 O O . LYS A 1 213 ? -0.646 3.311 -17.679 1.00 98.38 213 LYS A O 1
ATOM 1632 N N . ARG A 1 214 ? -2.455 4.317 -16.804 1.00 97.94 214 ARG A N 1
ATOM 1633 C CA . ARG A 1 214 ? -1.762 5.560 -16.440 1.00 97.94 214 ARG A CA 1
ATOM 1634 C C . ARG A 1 214 ? -0.754 5.373 -15.298 1.00 97.94 214 ARG A C 1
ATOM 1636 O O . ARG A 1 214 ? 0.316 5.991 -15.358 1.00 97.94 214 ARG A O 1
ATOM 1643 N N . ARG A 1 215 ? -1.050 4.519 -14.312 1.00 97.44 215 ARG A N 1
ATOM 1644 C CA . ARG A 1 215 ? -0.127 4.131 -13.226 1.00 97.44 215 ARG A CA 1
ATOM 1645 C C . ARG A 1 215 ? 1.028 3.273 -13.750 1.00 97.44 215 ARG A C 1
ATOM 1647 O O . ARG A 1 215 ? 2.185 3.637 -13.547 1.00 97.44 215 ARG A O 1
ATOM 1654 N N . ILE A 1 216 ? 0.743 2.258 -14.573 1.00 98.00 216 ILE A N 1
ATOM 1655 C CA . ILE A 1 216 ? 1.770 1.448 -15.262 1.00 98.00 216 ILE A CA 1
ATOM 1656 C C . ILE A 1 216 ? 2.701 2.346 -16.088 1.00 98.00 216 ILE A C 1
ATOM 1658 O O . ILE A 1 216 ? 3.923 2.211 -16.011 1.00 98.00 216 ILE A O 1
ATOM 1662 N N . ALA A 1 217 ? 2.153 3.317 -16.827 1.00 97.62 217 ALA A N 1
ATOM 1663 C CA . ALA A 1 217 ? 2.948 4.280 -17.585 1.00 97.62 2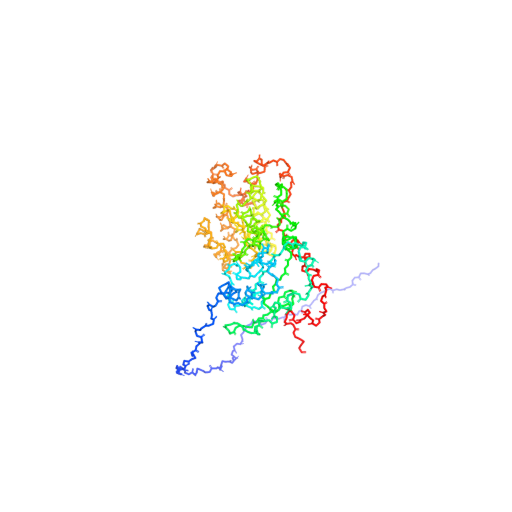17 ALA A CA 1
ATOM 1664 C C . ALA A 1 217 ? 3.902 5.081 -16.676 1.00 97.62 217 ALA A C 1
ATOM 1666 O O . ALA A 1 217 ? 5.078 5.250 -17.013 1.00 97.62 217 ALA A O 1
ATOM 1667 N N . HIS A 1 218 ? 3.426 5.548 -15.516 1.00 95.62 218 HIS A N 1
ATOM 1668 C CA . HIS A 1 218 ? 4.256 6.266 -14.546 1.00 95.62 218 HIS A CA 1
ATOM 1669 C C . HIS A 1 218 ? 5.455 5.408 -14.103 1.00 95.62 218 HIS A C 1
ATOM 1671 O O . HIS A 1 218 ? 6.601 5.824 -14.293 1.00 95.62 218 HIS A O 1
ATOM 1677 N N . TRP A 1 219 ? 5.227 4.176 -13.643 1.00 95.38 219 TRP A N 1
ATOM 1678 C CA . TRP A 1 219 ? 6.319 3.291 -13.218 1.00 95.38 219 TRP A CA 1
ATOM 1679 C C . TRP A 1 219 ? 7.245 2.857 -14.354 1.00 95.38 219 TRP A C 1
ATOM 1681 O O . TRP A 1 219 ? 8.461 2.877 -14.172 1.00 95.38 219 TRP A O 1
ATOM 1691 N N . CYS A 1 220 ? 6.731 2.618 -15.561 1.00 96.69 220 CYS A N 1
ATOM 1692 C CA . CYS A 1 220 ? 7.554 2.365 -16.747 1.00 96.69 220 CYS A CA 1
ATOM 1693 C C . CYS A 1 220 ? 8.573 3.490 -17.015 1.00 96.69 220 CYS A C 1
ATOM 1695 O O . CYS A 1 220 ? 9.754 3.230 -17.276 1.00 96.69 220 CYS A O 1
ATOM 1697 N N . ARG A 1 221 ? 8.143 4.757 -16.906 1.00 95.06 221 ARG A N 1
ATOM 1698 C CA . ARG A 1 221 ? 9.026 5.927 -17.042 1.00 95.06 221 ARG A CA 1
ATOM 1699 C C . ARG A 1 221 ? 10.084 5.968 -15.942 1.00 95.06 221 ARG A C 1
ATOM 1701 O O . ARG A 1 221 ? 11.250 6.243 -16.235 1.00 95.06 221 ARG A O 1
ATOM 1708 N N . TYR A 1 222 ? 9.692 5.747 -14.689 1.00 93.62 222 TYR A N 1
ATOM 1709 C CA . TYR A 1 222 ? 10.594 5.912 -13.550 1.00 93.62 222 TYR A CA 1
ATOM 1710 C C . TYR A 1 222 ? 11.577 4.747 -13.415 1.00 93.62 222 TYR A C 1
ATOM 1712 O O . TYR A 1 222 ? 12.774 5.007 -13.307 1.00 93.62 222 TYR A O 1
ATOM 1720 N N . ALA A 1 223 ? 11.126 3.494 -13.519 1.00 94.06 223 ALA A N 1
ATOM 1721 C CA . ALA A 1 223 ? 11.982 2.310 -13.436 1.00 94.06 223 ALA A CA 1
ATOM 1722 C C . ALA A 1 223 ? 13.063 2.311 -14.530 1.00 94.06 223 ALA A C 1
ATOM 1724 O O . ALA A 1 223 ? 14.236 2.053 -14.255 1.00 94.06 223 ALA A O 1
ATOM 1725 N N . SER A 1 224 ? 12.704 2.663 -15.768 1.00 92.25 224 SER A N 1
ATOM 1726 C CA . SER A 1 224 ? 13.649 2.641 -16.888 1.00 92.25 224 SER A CA 1
ATOM 1727 C C . SER A 1 224 ? 14.434 3.951 -17.037 1.00 92.25 224 SER A C 1
ATOM 1729 O O . SER A 1 224 ? 15.665 3.945 -16.973 1.00 92.25 224 SER A O 1
ATOM 1731 N N . GLY A 1 225 ? 13.745 5.088 -17.182 1.00 88.12 225 GLY A N 1
ATOM 1732 C CA . GLY A 1 225 ? 14.367 6.376 -17.509 1.00 88.12 225 GLY A CA 1
ATOM 1733 C C . GLY A 1 225 ? 15.014 7.099 -16.332 1.00 88.12 225 GLY A C 1
ATOM 1734 O O . GLY A 1 225 ? 16.066 7.716 -16.496 1.00 88.12 225 GLY A O 1
ATOM 1735 N N . MET A 1 226 ? 14.430 7.000 -15.136 1.00 87.69 226 MET A N 1
ATOM 1736 C CA . MET A 1 226 ? 14.996 7.584 -13.908 1.00 87.69 226 MET A CA 1
ATOM 1737 C C . MET A 1 226 ? 15.732 6.549 -13.040 1.00 87.69 226 MET A C 1
ATOM 1739 O O . MET A 1 226 ? 16.455 6.926 -12.115 1.00 87.69 226 MET A O 1
ATOM 1743 N N . GLY A 1 227 ? 15.564 5.261 -13.336 1.00 92.56 227 GLY A N 1
ATOM 1744 C CA . GLY A 1 227 ? 16.204 4.132 -12.675 1.00 92.56 227 GLY A CA 1
ATOM 1745 C C . GLY A 1 227 ? 17.371 3.588 -13.492 1.00 92.56 227 GLY A C 1
ATOM 1746 O O . GLY A 1 227 ? 18.469 4.145 -13.448 1.00 92.56 227 GLY A O 1
ATOM 1747 N N . LEU A 1 228 ? 17.136 2.527 -14.266 1.00 93.00 228 LEU A N 1
ATOM 1748 C CA . LEU A 1 228 ? 18.168 1.745 -14.958 1.00 93.00 228 LEU A CA 1
ATOM 1749 C C . LEU A 1 228 ? 19.091 2.581 -15.871 1.00 93.00 228 LEU A C 1
ATOM 1751 O O . LEU A 1 228 ? 20.317 2.449 -15.807 1.00 93.00 228 LEU A O 1
ATOM 1755 N N . TYR A 1 229 ? 18.534 3.507 -16.664 1.00 93.94 229 TYR A N 1
ATOM 1756 C CA . TYR A 1 229 ? 19.312 4.463 -17.468 1.00 93.94 229 TYR A CA 1
ATOM 1757 C C . TYR A 1 229 ? 20.246 5.323 -16.600 1.00 93.94 229 TYR A C 1
ATOM 1759 O O . TYR A 1 229 ? 21.434 5.491 -16.902 1.00 93.94 229 TYR A O 1
ATOM 1767 N N . ALA A 1 230 ? 19.707 5.876 -15.513 1.00 93.62 230 ALA A N 1
ATOM 1768 C CA . ALA A 1 230 ? 20.421 6.794 -14.637 1.00 93.62 230 ALA A CA 1
ATOM 1769 C C . ALA A 1 230 ? 21.507 6.070 -13.824 1.00 93.62 230 ALA A C 1
ATOM 1771 O O . ALA A 1 230 ? 22.631 6.565 -13.731 1.00 93.62 230 ALA A O 1
ATOM 1772 N N . MET A 1 231 ? 21.207 4.866 -13.329 1.00 94.25 231 MET A N 1
ATOM 1773 C CA . MET A 1 231 ? 22.143 3.959 -12.663 1.00 94.25 231 MET A CA 1
ATOM 1774 C C . MET A 1 231 ? 23.337 3.630 -13.569 1.00 94.25 231 MET A C 1
ATOM 1776 O O . MET A 1 231 ? 24.490 3.779 -13.165 1.00 94.25 231 MET A O 1
ATOM 1780 N N . ARG A 1 232 ? 23.093 3.283 -14.839 1.00 94.06 232 ARG A N 1
ATOM 1781 C CA . ARG A 1 232 ? 24.167 2.975 -15.796 1.00 94.06 232 ARG A CA 1
ATOM 1782 C C . ARG A 1 232 ? 25.081 4.176 -16.063 1.00 94.06 232 ARG A C 1
ATOM 1784 O O . ARG A 1 232 ? 26.302 4.032 -16.130 1.00 94.06 232 ARG A O 1
ATOM 1791 N N . ARG A 1 233 ? 24.509 5.384 -16.128 1.00 93.75 233 ARG A N 1
ATOM 1792 C CA . ARG A 1 233 ? 25.267 6.646 -16.196 1.00 93.75 233 ARG A CA 1
ATOM 1793 C C . ARG A 1 233 ? 26.004 6.989 -14.896 1.00 93.75 233 ARG A C 1
ATOM 1795 O O . ARG A 1 233 ? 27.004 7.701 -14.970 1.00 93.75 233 ARG A O 1
ATOM 1802 N N . ALA A 1 234 ? 25.541 6.516 -13.738 1.00 95.25 234 ALA A N 1
ATOM 1803 C CA . ALA A 1 234 ? 26.231 6.673 -12.458 1.00 95.25 234 ALA A CA 1
ATOM 1804 C C . ALA A 1 234 ? 27.535 5.860 -12.436 1.00 95.25 234 ALA A C 1
ATOM 1806 O O . ALA A 1 234 ? 28.593 6.427 -12.160 1.00 95.25 234 ALA A O 1
ATOM 1807 N N . ILE A 1 235 ? 27.469 4.584 -12.842 1.00 95.00 235 ILE A N 1
ATOM 1808 C CA . ILE A 1 235 ? 28.620 3.667 -12.958 1.00 95.00 235 ILE A CA 1
ATOM 1809 C C . ILE A 1 235 ? 29.696 4.264 -13.877 1.00 95.00 235 ILE A C 1
ATOM 1811 O O . ILE A 1 235 ? 30.844 4.422 -13.471 1.00 95.00 235 ILE A O 1
ATOM 1815 N N . MET A 1 236 ? 29.312 4.705 -15.084 1.00 94.56 236 MET A N 1
ATOM 1816 C CA . MET A 1 236 ? 30.229 5.323 -16.063 1.00 94.56 236 MET A CA 1
ATOM 1817 C C . MET A 1 236 ? 30.937 6.589 -15.559 1.00 94.56 236 MET A C 1
ATOM 1819 O O . MET A 1 236 ? 31.957 6.985 -16.116 1.00 94.56 236 MET A O 1
ATOM 1823 N N . ARG A 1 237 ? 30.381 7.252 -14.540 1.00 96.12 237 ARG A N 1
ATOM 1824 C CA . ARG A 1 237 ? 30.926 8.470 -13.922 1.00 96.12 237 ARG A CA 1
ATOM 1825 C C . ARG A 1 237 ? 31.557 8.210 -12.554 1.00 96.12 237 ARG A C 1
ATOM 1827 O O . ARG A 1 237 ? 31.918 9.170 -11.884 1.00 96.12 237 ARG A O 1
ATOM 1834 N N . GLN A 1 238 ? 31.633 6.948 -12.121 1.00 96.88 238 GLN A N 1
ATOM 1835 C CA . GLN A 1 238 ? 32.078 6.541 -10.782 1.00 96.88 238 GLN A CA 1
ATOM 1836 C C . GLN A 1 238 ? 31.296 7.226 -9.637 1.00 96.88 238 GLN A C 1
ATOM 1838 O O . GLN A 1 238 ? 31.779 7.331 -8.511 1.00 96.88 238 GLN A O 1
ATOM 1843 N N . ASN A 1 239 ? 30.059 7.672 -9.898 1.00 97.56 239 ASN A N 1
ATOM 1844 C CA . ASN A 1 239 ? 29.191 8.279 -8.889 1.00 97.56 239 ASN A CA 1
ATOM 1845 C C . ASN A 1 239 ? 28.488 7.175 -8.088 1.00 97.56 239 ASN A C 1
ATOM 1847 O O . ASN A 1 239 ? 27.312 6.871 -8.303 1.00 97.56 239 ASN A O 1
ATOM 1851 N N . MET A 1 240 ? 29.242 6.550 -7.185 1.00 97.25 240 MET A N 1
ATOM 1852 C CA . MET A 1 240 ? 28.757 5.414 -6.407 1.00 97.25 240 MET A CA 1
ATOM 1853 C C . MET A 1 240 ? 27.586 5.744 -5.471 1.00 97.25 240 MET A C 1
ATOM 1855 O O . MET A 1 240 ? 26.643 4.954 -5.478 1.00 97.25 240 MET A O 1
ATOM 1859 N N . PRO A 1 241 ? 27.550 6.883 -4.742 1.00 98.12 241 PRO A N 1
ATOM 1860 C CA . PRO A 1 241 ? 26.393 7.242 -3.920 1.00 98.12 241 PRO A CA 1
ATOM 1861 C C . PRO A 1 241 ? 25.090 7.267 -4.727 1.00 98.12 241 PRO A C 1
ATOM 1863 O O . PRO A 1 241 ? 24.124 6.602 -4.361 1.00 98.12 241 PRO A O 1
ATOM 1866 N N . PHE A 1 242 ? 25.087 7.929 -5.892 1.00 96.88 242 PHE A N 1
ATOM 1867 C CA . PHE A 1 242 ? 23.910 7.934 -6.762 1.00 96.88 242 PHE A CA 1
ATOM 1868 C C . PHE A 1 242 ? 23.611 6.551 -7.359 1.00 96.88 242 PHE A C 1
ATOM 1870 O O . PHE A 1 242 ? 22.446 6.211 -7.535 1.00 96.88 242 PHE A O 1
ATOM 1877 N N . CYS A 1 243 ? 24.631 5.733 -7.641 1.00 96.69 243 CYS A N 1
ATOM 1878 C CA . CYS A 1 243 ? 24.438 4.367 -8.130 1.00 96.69 243 CYS A CA 1
ATOM 1879 C C . CYS A 1 243 ? 23.693 3.480 -7.117 1.00 96.69 243 CYS A C 1
ATOM 1881 O O . CYS A 1 243 ? 22.790 2.749 -7.517 1.00 96.69 243 CYS A O 1
ATOM 1883 N N . PHE A 1 244 ? 24.018 3.574 -5.821 1.00 97.19 244 PHE A N 1
ATOM 1884 C CA . PHE A 1 244 ? 23.302 2.853 -4.762 1.00 97.19 244 PHE A CA 1
ATOM 1885 C C . PHE A 1 244 ? 21.845 3.319 -4.636 1.00 97.19 244 PHE A C 1
ATOM 1887 O O . PHE A 1 244 ? 20.940 2.487 -4.689 1.00 97.19 244 PHE A O 1
ATOM 1894 N N . THR A 1 245 ? 21.595 4.633 -4.554 1.00 96.31 245 THR A N 1
ATOM 1895 C CA . THR A 1 245 ? 20.224 5.179 -4.485 1.00 96.31 245 THR A CA 1
ATOM 1896 C C . THR A 1 245 ? 19.401 4.819 -5.726 1.00 96.31 245 THR A C 1
ATOM 1898 O O . THR A 1 245 ? 18.243 4.420 -5.612 1.00 96.31 245 THR A O 1
ATOM 1901 N N . ALA A 1 246 ? 19.994 4.920 -6.920 1.00 95.81 246 ALA A N 1
ATOM 1902 C CA . ALA A 1 246 ? 19.328 4.559 -8.166 1.00 95.81 246 ALA A CA 1
ATOM 1903 C C . ALA A 1 246 ? 19.032 3.055 -8.237 1.00 95.81 246 ALA A C 1
ATOM 1905 O O . ALA A 1 246 ? 17.948 2.694 -8.684 1.00 95.81 246 ALA A O 1
ATOM 1906 N N . PHE A 1 247 ? 19.937 2.189 -7.771 1.00 97.12 247 PHE A N 1
ATOM 1907 C CA . PHE A 1 247 ? 19.707 0.744 -7.706 1.00 97.12 247 PHE A CA 1
ATOM 1908 C C . PHE A 1 247 ? 18.532 0.393 -6.788 1.00 97.12 247 PHE A C 1
ATOM 1910 O O . PHE A 1 247 ? 17.582 -0.226 -7.261 1.00 97.12 247 PHE A O 1
ATOM 1917 N N . GLY A 1 248 ? 18.546 0.856 -5.531 1.00 96.44 248 GLY A N 1
ATOM 1918 C CA . GLY A 1 248 ? 17.468 0.587 -4.570 1.00 96.44 248 GLY A CA 1
ATOM 1919 C C . GLY A 1 248 ? 16.104 1.056 -5.082 1.00 96.44 248 GLY A C 1
ATOM 1920 O O . GLY A 1 248 ? 15.160 0.271 -5.139 1.00 96.44 248 GLY A O 1
ATOM 1921 N N . ARG A 1 249 ? 16.026 2.298 -5.585 1.00 95.44 249 ARG A N 1
ATOM 1922 C CA . ARG A 1 249 ? 14.799 2.828 -6.199 1.00 95.44 249 ARG A CA 1
ATOM 1923 C C . ARG A 1 249 ? 14.363 2.035 -7.433 1.00 95.44 249 ARG A C 1
ATOM 1925 O O . ARG A 1 249 ? 13.176 1.803 -7.609 1.00 95.44 249 ARG A O 1
ATOM 1932 N N . THR A 1 250 ? 15.292 1.630 -8.303 1.00 96.38 250 THR A N 1
ATOM 1933 C CA . THR A 1 250 ? 14.933 0.841 -9.496 1.00 96.38 250 THR A CA 1
ATOM 1934 C C . THR A 1 250 ? 14.367 -0.513 -9.091 1.00 96.38 250 THR A C 1
ATOM 1936 O O . THR A 1 250 ? 13.386 -0.943 -9.685 1.00 96.38 250 THR A O 1
ATOM 1939 N N . LEU A 1 251 ? 14.944 -1.161 -8.075 1.00 97.06 251 LEU A N 1
ATOM 1940 C CA . LEU A 1 251 ? 14.487 -2.453 -7.570 1.00 97.06 251 LEU A CA 1
ATOM 1941 C C . LEU A 1 251 ? 13.081 -2.357 -6.948 1.00 97.06 251 LEU A C 1
ATOM 1943 O O . LEU A 1 251 ? 12.225 -3.160 -7.311 1.00 97.06 251 LEU A O 1
ATOM 1947 N N . LYS A 1 252 ? 12.819 -1.329 -6.119 1.00 96.69 252 LYS A N 1
ATOM 1948 C CA . LYS A 1 252 ? 11.485 -0.982 -5.574 1.00 96.69 252 LYS A CA 1
ATOM 1949 C C . LYS A 1 252 ? 10.439 -0.874 -6.692 1.00 96.69 252 LYS A C 1
ATOM 1951 O O . LYS A 1 252 ? 9.555 -1.720 -6.791 1.00 96.69 252 LYS A O 1
ATOM 1956 N N . LEU A 1 253 ? 10.656 0.061 -7.623 1.00 95.94 253 LEU A N 1
ATOM 1957 C CA . LEU A 1 253 ? 9.774 0.336 -8.769 1.00 95.94 253 LEU A CA 1
ATOM 1958 C C . LEU A 1 253 ? 9.544 -0.882 -9.674 1.00 95.94 253 LEU A C 1
ATOM 1960 O O . LEU A 1 253 ? 8.504 -1.009 -10.314 1.00 95.94 253 LEU A O 1
ATOM 1964 N N . THR A 1 254 ? 10.535 -1.769 -9.763 1.00 97.31 254 THR A N 1
ATOM 1965 C CA . THR A 1 254 ? 10.468 -3.002 -10.559 1.00 97.31 254 THR A CA 1
ATOM 1966 C C . THR A 1 254 ? 9.564 -4.045 -9.887 1.00 97.31 254 THR A C 1
ATOM 1968 O O . THR A 1 254 ? 8.842 -4.750 -10.588 1.00 97.31 254 THR A O 1
ATOM 1971 N N . MET A 1 255 ? 9.536 -4.111 -8.550 1.00 98.19 255 MET A N 1
ATOM 1972 C CA . MET A 1 255 ? 8.576 -4.936 -7.804 1.00 98.19 255 MET A CA 1
ATOM 1973 C C . MET A 1 255 ? 7.167 -4.324 -7.820 1.00 98.19 255 MET A C 1
ATOM 1975 O O . MET A 1 255 ? 6.208 -5.031 -8.110 1.00 98.19 255 MET A O 1
ATOM 1979 N N . GLU A 1 256 ? 7.029 -3.016 -7.590 1.00 97.19 256 GLU A N 1
ATOM 1980 C CA . GLU A 1 256 ? 5.740 -2.293 -7.614 1.00 97.19 256 GLU A CA 1
ATOM 1981 C C . GLU A 1 256 ? 5.030 -2.406 -8.971 1.00 97.19 256 GLU A C 1
ATOM 1983 O O . GLU A 1 256 ? 3.827 -2.657 -9.043 1.00 97.19 256 GLU A O 1
ATOM 1988 N N . LEU A 1 257 ? 5.783 -2.317 -10.072 1.00 97.75 257 LEU A N 1
ATOM 1989 C CA . LEU A 1 257 ? 5.238 -2.536 -11.410 1.00 97.75 257 LEU A CA 1
ATOM 1990 C C . LEU A 1 257 ? 4.741 -3.983 -11.607 1.00 97.75 257 LEU A C 1
ATOM 1992 O O . LEU A 1 257 ? 3.747 -4.189 -12.298 1.00 97.75 257 LEU A O 1
ATOM 1996 N N . ALA A 1 258 ? 5.348 -4.982 -10.959 1.00 98.50 258 ALA A N 1
ATOM 1997 C CA . ALA A 1 258 ? 4.831 -6.352 -10.986 1.00 98.50 258 ALA A CA 1
ATOM 1998 C C . ALA A 1 258 ? 3.506 -6.501 -10.215 1.00 98.50 258 ALA A C 1
ATOM 2000 O O . ALA A 1 258 ? 2.635 -7.252 -10.660 1.00 98.50 258 ALA A O 1
ATOM 2001 N N . PHE A 1 259 ? 3.322 -5.774 -9.105 1.00 98.12 259 PHE A N 1
ATOM 2002 C CA . PHE A 1 259 ? 2.039 -5.705 -8.390 1.00 98.12 259 PHE A CA 1
ATOM 2003 C C . PHE A 1 259 ? 0.936 -5.114 -9.276 1.00 98.12 259 PHE A C 1
ATOM 2005 O O . PHE A 1 259 ? -0.124 -5.732 -9.408 1.00 98.12 259 PHE A O 1
ATOM 2012 N N . LEU A 1 260 ? 1.216 -4.001 -9.972 1.00 97.50 260 LEU A N 1
ATOM 2013 C CA . LEU A 1 260 ? 0.289 -3.426 -10.954 1.00 97.50 260 LEU A CA 1
ATOM 2014 C C . LEU A 1 260 ? -0.123 -4.439 -12.028 1.00 97.50 260 LEU A C 1
ATOM 2016 O O . LEU A 1 260 ? -1.309 -4.560 -12.335 1.00 97.50 260 LEU A O 1
ATOM 2020 N N . LEU A 1 261 ? 0.830 -5.179 -12.603 1.00 98.38 261 LEU A N 1
ATOM 2021 C CA . LEU A 1 261 ? 0.542 -6.165 -13.654 1.00 98.38 261 LEU A CA 1
ATOM 2022 C C . LEU A 1 261 ? -0.235 -7.382 -13.120 1.00 98.38 261 LEU A C 1
ATOM 2024 O O . LEU A 1 261 ? -1.114 -7.890 -13.810 1.00 98.38 261 LEU A O 1
ATOM 2028 N N . ASN A 1 262 ? -0.013 -7.775 -11.860 1.00 97.94 262 ASN A N 1
ATOM 2029 C CA . ASN A 1 262 ? -0.820 -8.778 -11.148 1.00 97.94 262 ASN A CA 1
ATOM 2030 C C . ASN A 1 262 ? -2.194 -8.250 -10.670 1.00 97.94 262 ASN A C 1
ATOM 2032 O O . ASN A 1 262 ? -2.938 -9.000 -10.038 1.00 97.94 262 ASN A O 1
ATOM 2036 N N . ARG A 1 263 ? -2.534 -6.976 -10.931 1.00 96.94 263 ARG A N 1
ATOM 2037 C CA . ARG A 1 263 ? -3.730 -6.284 -10.412 1.00 96.94 263 ARG A CA 1
ATOM 2038 C C . ARG A 1 263 ? -3.893 -6.392 -8.889 1.00 96.94 263 ARG A C 1
ATOM 2040 O O . ARG A 1 263 ? -4.979 -6.655 -8.380 1.00 96.94 263 ARG A O 1
ATOM 2047 N N . ARG A 1 264 ? -2.799 -6.188 -8.152 1.00 95.88 264 ARG A N 1
ATOM 2048 C CA . ARG A 1 264 ? -2.803 -6.087 -6.685 1.00 95.88 264 ARG A CA 1
ATOM 2049 C C . ARG A 1 264 ? -2.189 -4.760 -6.255 1.00 95.88 264 ARG A C 1
ATOM 2051 O O . ARG A 1 264 ? -1.319 -4.230 -6.941 1.00 95.88 264 ARG A O 1
ATOM 2058 N N . TYR A 1 265 ? -2.641 -4.226 -5.126 1.00 95.62 265 TYR A N 1
ATOM 2059 C CA . TYR A 1 265 ? -1.958 -3.116 -4.461 1.00 95.62 265 TYR A CA 1
ATOM 2060 C C . TYR A 1 265 ? -0.653 -3.630 -3.849 1.00 95.62 265 TYR A C 1
ATOM 2062 O O . TYR A 1 265 ? -0.636 -4.716 -3.262 1.00 95.62 265 TYR A O 1
ATOM 2070 N N . PHE A 1 266 ? 0.434 -2.876 -4.001 1.00 94.56 266 PHE A N 1
ATOM 2071 C CA . PHE A 1 266 ? 1.662 -3.147 -3.261 1.00 94.56 266 PHE A CA 1
ATOM 2072 C C . PHE A 1 266 ? 1.558 -2.566 -1.842 1.00 94.56 266 PHE A C 1
ATOM 2074 O O . PHE A 1 266 ? 0.939 -1.519 -1.660 1.00 94.56 266 PHE A O 1
ATOM 2081 N N . PRO A 1 267 ? 2.140 -3.224 -0.826 1.00 92.50 267 PRO A N 1
ATOM 2082 C CA . PRO A 1 267 ? 2.283 -2.640 0.500 1.00 92.50 267 PRO A CA 1
ATOM 2083 C C . PRO A 1 267 ? 3.510 -1.720 0.558 1.00 92.50 267 PRO A C 1
ATOM 2085 O O . PRO A 1 267 ? 4.386 -1.783 -0.308 1.00 92.50 267 PRO A O 1
ATOM 2088 N N . TYR A 1 268 ? 3.615 -0.957 1.645 1.00 88.31 268 TYR A N 1
ATOM 2089 C CA . TYR A 1 268 ? 4.788 -0.142 1.955 1.00 88.31 268 TYR A CA 1
ATOM 2090 C C . TYR A 1 268 ? 6.106 -0.932 2.017 1.00 88.31 268 TYR A C 1
ATOM 2092 O O . TYR A 1 268 ? 6.129 -2.142 2.280 1.00 88.31 268 TYR A O 1
ATOM 2100 N N . ASP A 1 269 ? 7.221 -0.225 1.808 1.00 88.81 269 ASP A N 1
ATOM 2101 C CA . ASP A 1 269 ? 8.573 -0.757 1.556 1.00 88.81 269 ASP A CA 1
ATOM 2102 C C . ASP A 1 269 ? 8.996 -1.927 2.452 1.00 88.81 269 ASP A C 1
ATOM 2104 O O . ASP A 1 269 ? 9.589 -2.893 1.961 1.00 88.81 269 ASP A O 1
ATOM 2108 N N . LYS A 1 270 ? 8.667 -1.869 3.753 1.00 88.81 270 LYS A N 1
ATOM 2109 C CA . LYS A 1 270 ? 8.984 -2.913 4.749 1.00 88.81 270 LYS A CA 1
ATOM 2110 C C . LYS A 1 270 ? 8.482 -4.294 4.308 1.00 88.81 270 LYS A C 1
ATOM 2112 O O . LYS A 1 270 ? 9.173 -5.292 4.502 1.00 88.81 270 LYS A O 1
ATOM 2117 N N . TRP A 1 271 ? 7.297 -4.350 3.698 1.00 92.38 271 TRP A N 1
ATOM 2118 C CA . TRP A 1 271 ? 6.613 -5.587 3.316 1.00 92.38 271 TRP A CA 1
ATOM 2119 C C . TRP A 1 271 ? 6.578 -5.843 1.808 1.00 92.38 271 TRP A C 1
ATOM 2121 O O . TRP A 1 271 ? 6.041 -6.873 1.388 1.00 92.38 271 TRP A O 1
ATOM 2131 N N . LEU A 1 272 ? 7.182 -4.964 0.999 1.00 95.38 272 LEU A N 1
ATOM 2132 C CA . LEU A 1 272 ? 7.177 -5.058 -0.460 1.00 95.38 272 LEU A CA 1
ATOM 2133 C C . LEU A 1 272 ? 7.769 -6.388 -0.951 1.00 95.38 272 LEU A C 1
ATOM 2135 O O . LEU A 1 272 ? 7.086 -7.124 -1.658 1.00 95.38 272 LEU A O 1
ATOM 2139 N N . TYR A 1 273 ? 8.987 -6.756 -0.529 1.00 97.12 273 TYR A N 1
ATOM 2140 C CA . TYR A 1 273 ? 9.614 -8.022 -0.949 1.00 97.12 273 TYR A CA 1
ATOM 2141 C C . TYR A 1 273 ? 8.925 -9.283 -0.374 1.00 97.12 273 TYR A C 1
ATOM 2143 O O . TYR A 1 273 ? 8.585 -10.168 -1.162 1.00 97.12 273 TYR A O 1
ATOM 2151 N N . PRO A 1 274 ? 8.621 -9.381 0.942 1.00 95.12 274 PRO A N 1
ATOM 2152 C CA . PRO A 1 274 ? 7.878 -10.521 1.500 1.00 95.12 274 PRO A CA 1
ATOM 2153 C C . PRO A 1 274 ? 6.490 -10.748 0.885 1.00 95.12 274 PRO A C 1
ATOM 2155 O O . PRO A 1 274 ? 5.993 -11.875 0.892 1.00 95.12 274 PRO A O 1
ATOM 2158 N N . SER A 1 275 ? 5.863 -9.697 0.349 1.00 95.44 275 SER A N 1
ATOM 2159 C CA . SER A 1 275 ? 4.592 -9.792 -0.377 1.00 95.44 275 SER A CA 1
ATOM 2160 C C . SER A 1 275 ? 4.797 -10.079 -1.867 1.00 95.44 275 SER A C 1
ATOM 2162 O O . SER A 1 275 ? 4.029 -10.842 -2.447 1.00 95.44 275 SER A O 1
ATOM 2164 N N . PHE A 1 276 ? 5.849 -9.526 -2.481 1.00 98.00 276 PHE A N 1
ATOM 2165 C CA . PHE A 1 276 ? 6.205 -9.747 -3.885 1.00 98.00 276 PHE A CA 1
ATOM 2166 C C . PHE A 1 276 ? 6.405 -11.233 -4.188 1.00 98.00 276 PHE A C 1
ATOM 2168 O O . PHE A 1 276 ? 5.838 -11.741 -5.150 1.00 98.00 276 PHE A O 1
ATOM 2175 N N . VAL A 1 277 ? 7.135 -11.959 -3.333 1.00 97.69 277 VAL A N 1
ATOM 2176 C CA . VAL A 1 277 ? 7.390 -13.404 -3.511 1.00 97.69 277 VAL A CA 1
ATOM 2177 C C . VAL A 1 277 ? 6.124 -14.276 -3.428 1.00 97.69 277 VAL A C 1
ATOM 2179 O O . VAL A 1 277 ? 6.190 -15.472 -3.698 1.00 97.69 277 VAL A O 1
ATOM 2182 N N . ARG A 1 278 ? 4.970 -13.692 -3.062 1.00 96.12 278 ARG A N 1
ATOM 2183 C CA . ARG A 1 278 ? 3.646 -14.339 -3.033 1.00 96.12 278 ARG A CA 1
ATOM 2184 C C . ARG A 1 278 ? 2.799 -14.046 -4.289 1.00 96.12 278 ARG A C 1
ATOM 2186 O O . ARG A 1 278 ? 1.662 -14.510 -4.355 1.00 96.12 278 ARG A O 1
ATOM 2193 N N . LEU A 1 279 ? 3.297 -13.262 -5.253 1.00 97.88 279 LEU A N 1
ATOM 2194 C CA . LEU A 1 279 ? 2.607 -13.006 -6.526 1.00 97.88 279 LEU A CA 1
ATOM 2195 C C . LEU A 1 279 ? 2.650 -14.240 -7.441 1.00 97.88 279 LEU A C 1
ATOM 2197 O O . LEU A 1 279 ? 3.634 -14.975 -7.477 1.00 97.88 279 LEU A O 1
ATOM 2201 N N . GLU A 1 280 ? 1.577 -14.453 -8.202 1.00 96.00 280 GLU A N 1
ATOM 2202 C CA . GLU A 1 280 ? 1.423 -15.626 -9.075 1.00 96.00 280 GLU A CA 1
ATOM 2203 C C . GLU A 1 280 ? 2.200 -15.465 -10.388 1.00 96.00 280 GLU A C 1
ATOM 2205 O O . GLU A 1 280 ? 2.902 -16.384 -10.815 1.00 96.00 280 GLU A O 1
ATOM 2210 N N . LYS A 1 281 ? 2.113 -14.283 -11.011 1.00 96.81 281 LYS A N 1
ATOM 2211 C CA . LYS A 1 281 ? 2.889 -13.906 -12.200 1.00 96.81 281 LYS A CA 1
ATOM 2212 C C . LYS A 1 281 ? 4.133 -13.115 -11.799 1.00 96.81 281 LYS A C 1
ATOM 2214 O O . LYS A 1 281 ? 4.130 -12.404 -10.792 1.00 96.81 281 LYS A O 1
ATOM 2219 N N . LEU A 1 282 ? 5.172 -13.194 -12.635 1.00 98.38 282 LEU A N 1
ATOM 2220 C CA . LEU A 1 282 ? 6.465 -12.493 -12.539 1.00 98.38 282 LEU A CA 1
ATOM 2221 C C . LEU A 1 282 ? 7.371 -12.891 -11.360 1.00 98.38 282 LEU A C 1
ATOM 2223 O O . LEU A 1 282 ? 8.567 -13.105 -11.564 1.00 98.38 282 LEU A O 1
ATOM 2227 N N . ALA A 1 283 ? 6.846 -13.027 -10.141 1.00 98.44 283 ALA A N 1
ATOM 2228 C CA . ALA A 1 283 ? 7.667 -13.312 -8.965 1.00 98.44 283 ALA A CA 1
ATOM 2229 C C . ALA A 1 283 ? 8.485 -14.618 -9.043 1.00 98.44 283 ALA A C 1
ATOM 2231 O O . ALA A 1 283 ? 9.656 -14.563 -8.658 1.00 98.44 283 ALA A O 1
ATOM 2232 N N . PRO A 1 284 ? 7.986 -15.753 -9.582 1.00 98.50 284 PRO A N 1
ATOM 2233 C CA . PRO A 1 284 ? 8.788 -16.976 -9.708 1.00 98.50 284 PRO A CA 1
ATOM 2234 C C . PRO A 1 284 ? 10.085 -16.799 -10.515 1.00 98.50 284 PRO A C 1
ATOM 2236 O O . PRO A 1 284 ? 11.096 -17.425 -10.202 1.00 98.50 284 PRO A O 1
ATOM 2239 N N . GLU A 1 285 ? 10.076 -15.927 -11.526 1.00 98.62 285 GLU A N 1
ATOM 2240 C CA . GLU A 1 285 ? 11.227 -15.675 -12.403 1.00 98.62 285 GLU A CA 1
ATOM 2241 C C . GLU A 1 285 ? 12.079 -14.494 -11.927 1.00 98.62 285 GLU A C 1
ATOM 2243 O O . GLU A 1 285 ? 13.304 -14.528 -12.025 1.00 98.62 285 GLU A O 1
ATOM 2248 N N . MET A 1 286 ? 11.453 -13.457 -11.366 1.00 98.75 286 MET A N 1
ATOM 2249 C CA . MET A 1 286 ? 12.145 -12.256 -10.896 1.00 98.75 286 MET A CA 1
ATOM 2250 C C . MET A 1 286 ? 12.808 -12.427 -9.525 1.00 98.75 286 MET A C 1
ATOM 2252 O O . MET A 1 286 ? 13.853 -11.822 -9.299 1.00 98.75 286 MET A O 1
ATOM 2256 N N . THR A 1 287 ? 12.261 -13.251 -8.623 1.00 98.75 287 THR A N 1
ATOM 2257 C CA . THR A 1 287 ? 12.821 -13.485 -7.274 1.00 98.75 287 THR A CA 1
ATOM 2258 C C . THR A 1 287 ? 14.312 -13.853 -7.297 1.00 98.75 287 THR A C 1
ATOM 2260 O O . THR A 1 287 ? 15.090 -13.118 -6.688 1.00 98.75 287 THR A O 1
ATOM 2263 N N . PRO A 1 288 ? 14.781 -14.878 -8.043 1.00 98.69 288 PRO A N 1
ATOM 2264 C CA . PRO A 1 288 ? 16.212 -15.198 -8.086 1.00 98.69 288 PRO A CA 1
ATOM 2265 C C . PRO A 1 288 ? 17.075 -14.058 -8.658 1.00 98.69 288 PRO A C 1
ATOM 2267 O O . PRO A 1 288 ? 18.234 -13.914 -8.270 1.00 98.69 288 PRO A O 1
ATOM 2270 N N . LEU A 1 289 ? 16.525 -13.213 -9.540 1.00 98.81 289 LEU A N 1
ATOM 2271 C CA . LEU A 1 289 ? 17.230 -12.046 -10.083 1.00 98.81 289 LEU A CA 1
ATOM 2272 C C . LEU A 1 289 ? 17.359 -10.926 -9.038 1.00 98.81 289 LEU A C 1
ATOM 2274 O O . LEU A 1 289 ? 18.409 -10.288 -8.941 1.00 98.81 289 LEU A O 1
ATOM 2278 N N . ILE A 1 290 ? 16.303 -10.698 -8.251 1.00 98.62 290 ILE A N 1
ATOM 2279 C CA . ILE A 1 290 ? 16.269 -9.751 -7.129 1.00 98.62 290 ILE A CA 1
ATOM 2280 C C . ILE A 1 290 ? 17.273 -10.192 -6.058 1.00 98.62 290 ILE A C 1
ATOM 2282 O O . ILE A 1 290 ? 18.148 -9.405 -5.680 1.00 98.62 290 ILE A O 1
ATOM 2286 N N . GLU A 1 291 ? 17.214 -11.458 -5.640 1.00 98.62 291 GLU A N 1
ATOM 2287 C CA . GLU A 1 291 ? 18.139 -12.043 -4.667 1.00 98.62 291 GLU A CA 1
ATOM 2288 C C . GLU A 1 291 ? 19.587 -11.931 -5.142 1.00 98.62 291 GLU A C 1
ATOM 2290 O O . GLU A 1 291 ? 20.415 -11.383 -4.419 1.00 98.62 291 GLU A O 1
ATOM 2295 N N . GLU A 1 292 ? 19.911 -12.342 -6.376 1.00 98.75 292 GLU A N 1
ATOM 2296 C CA . GLU A 1 292 ? 21.274 -12.206 -6.899 1.00 98.75 292 GLU A CA 1
ATOM 2297 C C . GLU A 1 292 ? 21.721 -10.734 -6.946 1.00 98.75 292 GLU A C 1
ATOM 2299 O O . GLU A 1 292 ? 22.851 -10.411 -6.571 1.00 98.75 292 GLU A O 1
ATOM 2304 N N . SER A 1 293 ? 20.841 -9.811 -7.348 1.00 98.44 293 SER A N 1
ATOM 2305 C CA . SER A 1 293 ? 21.190 -8.391 -7.476 1.00 98.44 293 SER A CA 1
ATOM 2306 C C . SER A 1 293 ? 21.522 -7.718 -6.138 1.00 98.44 293 SER A C 1
ATOM 2308 O O . SER A 1 293 ? 22.332 -6.788 -6.100 1.00 98.44 293 SER A O 1
ATOM 2310 N N . THR A 1 294 ? 20.943 -8.194 -5.034 1.00 97.88 294 THR A N 1
ATOM 2311 C CA . THR A 1 294 ? 21.115 -7.611 -3.693 1.00 97.88 294 THR A CA 1
ATOM 2312 C C . THR A 1 294 ? 22.303 -8.185 -2.919 1.00 97.88 294 THR A C 1
ATOM 2314 O O . THR A 1 294 ? 22.739 -7.573 -1.943 1.00 97.88 294 THR A O 1
ATOM 2317 N N . ARG A 1 295 ? 22.908 -9.295 -3.369 1.00 98.19 295 ARG A N 1
ATOM 2318 C CA . ARG A 1 295 ? 24.116 -9.851 -2.733 1.00 98.19 295 ARG A CA 1
ATOM 2319 C C . ARG A 1 295 ? 25.282 -8.863 -2.771 1.00 98.19 295 ARG A C 1
ATOM 2321 O O . ARG A 1 295 ? 25.470 -8.137 -3.747 1.00 98.19 295 ARG A O 1
ATOM 2328 N N . HIS A 1 296 ? 26.123 -8.892 -1.738 1.00 96.56 296 HIS A N 1
ATOM 2329 C CA . HIS A 1 296 ? 27.310 -8.036 -1.625 1.00 96.56 296 HIS A CA 1
ATOM 2330 C C . HIS A 1 296 ? 28.395 -8.327 -2.683 1.00 96.56 296 HIS A C 1
ATOM 2332 O O . HIS A 1 296 ? 29.132 -7.419 -3.062 1.00 96.56 296 HIS A O 1
ATOM 2338 N N . ASP A 1 297 ? 28.492 -9.572 -3.159 1.00 97.19 297 ASP A N 1
ATOM 2339 C CA . ASP A 1 297 ? 29.512 -10.063 -4.097 1.00 97.19 297 ASP A CA 1
ATOM 2340 C C . ASP A 1 297 ? 29.161 -9.825 -5.579 1.00 97.19 297 ASP A C 1
ATOM 2342 O O . ASP A 1 297 ? 30.032 -9.911 -6.447 1.00 97.19 297 ASP A O 1
ATOM 2346 N N . THR A 1 298 ? 27.915 -9.457 -5.883 1.00 98.44 298 THR A N 1
ATOM 2347 C CA . THR A 1 298 ? 27.465 -9.141 -7.245 1.00 98.44 298 THR A CA 1
ATOM 2348 C C . THR A 1 298 ? 28.101 -7.842 -7.758 1.00 98.44 298 THR A C 1
ATOM 2350 O O . THR A 1 298 ? 28.150 -6.828 -7.053 1.00 98.44 298 THR A O 1
ATOM 2353 N N . SER A 1 299 ? 28.583 -7.832 -9.008 1.00 97.88 299 SER A N 1
ATOM 2354 C CA . SER A 1 299 ? 29.165 -6.630 -9.633 1.00 97.88 299 SER A CA 1
ATOM 2355 C C . SER A 1 299 ? 28.088 -5.643 -10.107 1.00 97.88 299 SER A C 1
ATOM 2357 O O . SER A 1 299 ? 26.922 -6.000 -10.279 1.00 97.88 299 SER A O 1
ATOM 2359 N N . TRP A 1 300 ? 28.461 -4.387 -10.354 1.00 96.56 300 TRP A N 1
ATOM 2360 C CA . TRP A 1 300 ? 27.523 -3.379 -10.861 1.00 96.56 300 TRP A CA 1
ATOM 2361 C C . TRP A 1 300 ? 27.045 -3.669 -12.284 1.00 96.56 300 TRP A C 1
ATOM 2363 O O . TRP A 1 300 ? 25.868 -3.495 -12.588 1.00 96.56 300 TRP A O 1
ATOM 2373 N N . GLU A 1 301 ? 27.927 -4.192 -13.128 1.00 94.31 301 GLU A N 1
ATOM 2374 C CA . GLU A 1 301 ? 27.626 -4.666 -14.479 1.00 94.31 301 GLU A CA 1
ATOM 2375 C C . GLU A 1 301 ? 26.630 -5.832 -14.432 1.00 94.31 301 GLU A C 1
ATOM 2377 O O . GLU A 1 301 ? 25.684 -5.871 -15.220 1.00 94.31 301 GLU A O 1
ATOM 2382 N N . ARG A 1 302 ? 26.788 -6.747 -13.463 1.00 97.25 302 ARG A N 1
ATOM 2383 C CA . ARG A 1 302 ? 25.837 -7.843 -13.246 1.00 97.25 302 ARG A CA 1
ATOM 2384 C C . ARG A 1 302 ? 24.491 -7.338 -12.720 1.00 97.25 302 ARG A C 1
ATOM 2386 O O . ARG A 1 302 ? 23.473 -7.760 -13.256 1.00 97.25 302 ARG A O 1
ATOM 2393 N N . ARG A 1 303 ? 24.457 -6.387 -11.772 1.00 97.62 303 ARG A N 1
ATOM 2394 C CA . ARG A 1 303 ? 23.200 -5.748 -11.315 1.00 97.62 303 ARG A CA 1
ATOM 2395 C C . ARG A 1 303 ? 22.440 -5.073 -12.456 1.00 97.62 303 ARG A C 1
ATOM 2397 O O . ARG A 1 303 ? 21.227 -5.232 -12.534 1.00 97.62 303 ARG A O 1
ATOM 2404 N N . ILE A 1 304 ? 23.136 -4.370 -13.357 1.00 95.06 304 ILE A N 1
ATOM 2405 C CA . ILE A 1 304 ? 22.522 -3.814 -14.574 1.00 95.06 304 ILE A CA 1
ATOM 2406 C C . ILE A 1 304 ? 21.876 -4.933 -15.395 1.00 95.06 304 ILE A C 1
ATOM 2408 O O . ILE A 1 304 ? 20.701 -4.826 -15.719 1.00 95.06 304 ILE A O 1
ATOM 2412 N N . HIS A 1 305 ? 22.598 -6.018 -15.681 1.00 95.19 305 HIS A N 1
ATOM 2413 C CA . HIS A 1 305 ? 22.060 -7.108 -16.496 1.00 95.19 305 HIS A CA 1
ATOM 2414 C C . HIS A 1 305 ? 20.854 -7.816 -15.852 1.00 95.19 305 HIS A C 1
ATOM 2416 O O . HIS A 1 305 ? 19.900 -8.149 -16.547 1.00 95.19 305 HIS A O 1
ATOM 2422 N N . LEU A 1 306 ? 20.868 -8.011 -14.531 1.00 97.88 306 LEU A N 1
ATOM 2423 C CA . LEU A 1 306 ? 19.737 -8.578 -13.787 1.00 97.88 306 LEU A CA 1
ATOM 2424 C C . LEU A 1 306 ? 18.501 -7.668 -13.862 1.00 97.88 306 LEU A C 1
ATOM 2426 O O . LEU A 1 306 ? 17.399 -8.152 -14.096 1.00 97.88 306 LEU A O 1
ATOM 2430 N N . LEU A 1 307 ? 18.676 -6.347 -13.741 1.00 96.69 307 LEU A N 1
ATOM 2431 C CA . LEU A 1 307 ? 17.587 -5.382 -13.932 1.00 96.69 307 LEU A CA 1
ATOM 2432 C C . LEU A 1 307 ? 17.101 -5.323 -15.392 1.00 96.69 307 LEU A C 1
ATOM 2434 O O . LEU A 1 307 ? 15.903 -5.200 -15.622 1.00 96.69 307 LEU A O 1
ATOM 2438 N N . GLU A 1 308 ? 17.993 -5.461 -16.379 1.00 95.69 308 GLU A N 1
ATOM 2439 C CA . GLU A 1 308 ? 17.616 -5.577 -17.798 1.00 95.69 308 GLU A CA 1
ATOM 2440 C C . GLU A 1 308 ? 16.763 -6.833 -18.061 1.00 95.69 308 GLU A C 1
ATOM 2442 O O . GLU A 1 308 ? 15.821 -6.766 -18.850 1.00 95.69 308 GLU A O 1
ATOM 2447 N N . GLN A 1 309 ? 17.045 -7.951 -17.379 1.00 96.62 309 GLN A N 1
ATOM 2448 C CA . GLN A 1 309 ? 16.225 -9.169 -17.423 1.00 96.62 309 GLN A CA 1
ATOM 2449 C C . GLN A 1 309 ? 14.866 -8.976 -16.732 1.00 96.62 309 GLN A C 1
ATOM 2451 O O . GLN A 1 309 ? 13.840 -9.289 -17.326 1.00 96.62 309 GLN A O 1
ATOM 2456 N N . MET A 1 310 ? 14.833 -8.390 -15.528 1.00 98.06 310 MET A N 1
ATOM 2457 C CA . MET A 1 310 ? 13.574 -8.061 -14.843 1.00 98.06 310 MET A CA 1
ATOM 2458 C C . MET A 1 310 ? 12.686 -7.129 -15.685 1.00 98.06 310 MET A C 1
ATOM 2460 O O . MET A 1 310 ? 11.480 -7.333 -15.775 1.00 98.06 310 MET A O 1
ATOM 2464 N N . HIS A 1 311 ? 13.267 -6.124 -16.352 1.00 97.00 311 HIS A N 1
ATOM 2465 C CA . HIS A 1 311 ? 12.519 -5.217 -17.235 1.00 97.00 311 HIS A CA 1
ATOM 2466 C C . HIS A 1 311 ? 12.034 -5.899 -18.516 1.00 97.00 311 HIS A C 1
ATOM 2468 O O . HIS A 1 311 ? 11.027 -5.463 -19.061 1.00 97.00 311 HIS A O 1
ATOM 2474 N N . ALA A 1 312 ? 12.706 -6.956 -18.984 1.00 96.25 312 ALA A N 1
ATOM 2475 C CA . ALA A 1 312 ? 12.206 -7.781 -20.081 1.00 96.25 312 ALA A CA 1
ATOM 2476 C C . ALA A 1 312 ? 10.978 -8.601 -19.658 1.00 96.25 312 ALA A C 1
ATOM 2478 O O . ALA A 1 312 ? 9.989 -8.575 -20.375 1.00 96.25 312 ALA A O 1
ATOM 2479 N N . LEU A 1 313 ? 10.996 -9.233 -18.478 1.00 98.06 313 LEU A N 1
ATOM 2480 C CA . LEU A 1 313 ? 9.848 -9.989 -17.950 1.00 98.06 313 LEU A CA 1
ATOM 2481 C C . LEU A 1 313 ? 8.604 -9.098 -17.771 1.00 98.06 313 LEU A C 1
ATOM 2483 O O . LEU A 1 313 ? 7.505 -9.469 -18.174 1.00 98.06 313 LEU A O 1
ATOM 2487 N N . LEU A 1 314 ? 8.782 -7.885 -17.233 1.00 98.44 314 LEU A N 1
ATOM 2488 C CA . LEU A 1 314 ? 7.699 -6.901 -17.089 1.00 98.44 314 LEU A CA 1
ATOM 2489 C C . LEU A 1 314 ? 7.113 -6.447 -18.438 1.00 98.44 314 LEU A C 1
ATOM 2491 O O . LEU A 1 314 ? 5.914 -6.205 -18.541 1.00 98.44 314 LEU A O 1
ATOM 2495 N N . ASP A 1 315 ? 7.949 -6.308 -19.466 1.00 97.88 315 ASP A N 1
ATOM 2496 C CA . ASP A 1 315 ? 7.526 -5.932 -20.818 1.00 97.88 315 ASP A CA 1
ATOM 2497 C C . ASP A 1 315 ? 6.851 -7.099 -21.558 1.00 97.88 315 ASP A C 1
ATOM 2499 O O . ASP A 1 315 ? 5.826 -6.891 -22.204 1.00 97.88 315 ASP A O 1
ATOM 2503 N N . GLU A 1 316 ? 7.349 -8.327 -21.388 1.00 97.81 316 GLU A N 1
ATOM 2504 C CA . GLU A 1 316 ? 6.731 -9.556 -21.898 1.00 97.81 316 GLU A CA 1
ATOM 2505 C C . GLU A 1 316 ? 5.318 -9.745 -21.289 1.00 97.81 316 GLU A C 1
ATOM 2507 O O . GLU A 1 316 ? 4.358 -9.921 -22.039 1.00 97.81 316 GLU A O 1
ATOM 2512 N N . GLU A 1 317 ? 5.134 -9.546 -19.976 1.00 98.44 317 GLU A N 1
ATOM 2513 C CA . GLU A 1 317 ? 3.807 -9.533 -19.324 1.00 98.44 317 GLU A CA 1
ATOM 2514 C C . GLU A 1 317 ? 2.900 -8.394 -19.834 1.00 98.44 317 GLU A C 1
ATOM 2516 O O . GLU A 1 317 ? 1.713 -8.606 -20.088 1.00 98.44 317 GLU A O 1
ATOM 2521 N N . MET A 1 318 ? 3.430 -7.183 -20.056 1.00 98.38 318 MET A N 1
ATOM 2522 C CA . MET A 1 318 ? 2.648 -6.099 -20.673 1.00 98.38 318 MET A CA 1
ATOM 2523 C C . MET A 1 318 ? 2.208 -6.430 -22.110 1.00 98.38 318 MET A C 1
ATOM 2525 O O . MET A 1 318 ? 1.136 -5.988 -22.535 1.00 98.38 318 MET A O 1
ATOM 2529 N N . VAL A 1 319 ? 3.001 -7.191 -22.869 1.00 98.19 319 VAL A N 1
ATOM 2530 C CA . VAL A 1 319 ? 2.605 -7.687 -24.195 1.00 98.19 319 VAL A CA 1
ATOM 2531 C C . VAL A 1 319 ? 1.506 -8.748 -24.070 1.00 98.19 319 VAL A C 1
ATOM 2533 O O . VAL A 1 319 ? 0.521 -8.669 -24.806 1.00 98.19 319 VAL A O 1
ATOM 2536 N N . GLU A 1 320 ? 1.621 -9.698 -23.134 1.00 98.06 320 GLU A N 1
ATOM 2537 C CA . GLU A 1 320 ? 0.588 -10.719 -22.881 1.00 98.06 320 GLU A CA 1
ATOM 2538 C C . GLU A 1 320 ? -0.762 -10.108 -22.480 1.00 98.06 320 GLU A C 1
ATOM 2540 O O . GLU A 1 320 ? -1.806 -10.512 -22.994 1.00 98.06 320 GLU A O 1
ATOM 2545 N N . LEU A 1 321 ? -0.745 -9.091 -21.614 1.00 97.50 321 LEU A N 1
ATOM 2546 C CA . LEU A 1 321 ? -1.936 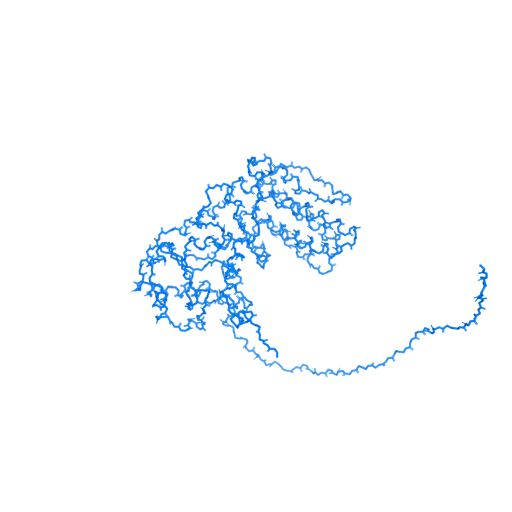-8.355 -21.176 1.00 97.50 321 LEU A CA 1
ATOM 2547 C C . LEU A 1 321 ? -2.508 -7.410 -22.253 1.00 97.50 321 LEU A C 1
ATOM 2549 O O . LEU A 1 321 ? -3.514 -6.741 -22.010 1.00 97.50 321 LEU A O 1
ATOM 2553 N N . GLY A 1 322 ? -1.876 -7.306 -23.428 1.00 97.50 322 GLY A N 1
ATOM 2554 C CA . GLY A 1 322 ? -2.288 -6.393 -24.500 1.00 97.50 322 GLY A CA 1
ATOM 2555 C C . GLY A 1 322 ? -2.138 -4.906 -24.149 1.00 97.50 322 GLY A C 1
ATOM 2556 O O . GLY A 1 322 ? -2.755 -4.054 -24.790 1.00 97.50 322 GLY A O 1
ATOM 2557 N N . LEU A 1 323 ? -1.334 -4.586 -23.131 1.00 97.50 323 LEU A N 1
ATOM 2558 C CA . LEU A 1 323 ? -1.047 -3.222 -22.678 1.00 97.50 323 LEU A CA 1
ATOM 2559 C C . LEU A 1 323 ? -0.102 -2.483 -23.632 1.00 97.50 323 LEU A C 1
ATOM 2561 O O . LEU A 1 323 ? -0.216 -1.267 -23.799 1.00 97.50 323 LEU A O 1
ATOM 2565 N N . VAL A 1 324 ? 0.827 -3.215 -24.251 1.00 96.94 324 VAL A N 1
ATOM 2566 C CA . VAL A 1 324 ? 1.784 -2.699 -25.238 1.00 96.94 324 VAL A CA 1
ATOM 2567 C C . VAL A 1 324 ? 1.858 -3.645 -26.434 1.00 96.94 324 VAL A C 1
ATOM 2569 O O . VAL A 1 324 ? 1.647 -4.850 -26.312 1.00 96.94 324 VAL A O 1
ATOM 2572 N N . SER A 1 325 ? 2.167 -3.117 -27.618 1.00 96.25 325 SER A N 1
ATOM 2573 C CA . SER A 1 325 ? 2.231 -3.939 -28.837 1.00 96.25 325 SER A CA 1
ATOM 2574 C C . SER A 1 325 ? 3.413 -4.914 -28.772 1.00 96.25 325 SER A C 1
ATOM 2576 O O . SER A 1 325 ? 4.483 -4.516 -28.314 1.00 96.25 325 SER A O 1
ATOM 2578 N N . ALA A 1 326 ? 3.282 -6.135 -29.296 1.00 96.69 326 ALA A N 1
ATOM 2579 C CA . ALA A 1 326 ? 4.402 -7.074 -29.434 1.00 96.69 326 ALA A CA 1
ATOM 2580 C C . ALA A 1 326 ? 5.510 -6.542 -30.374 1.00 96.69 326 ALA A C 1
ATOM 2582 O O . ALA A 1 326 ? 5.233 -5.810 -31.328 1.00 96.69 326 ALA A O 1
ATOM 2583 N N . HIS A 1 327 ? 6.770 -6.926 -30.140 1.00 94.31 327 HIS A N 1
ATOM 2584 C CA . HIS A 1 327 ? 7.930 -6.459 -30.916 1.00 94.31 327 HIS A CA 1
ATOM 2585 C C . HIS A 1 327 ? 9.116 -7.440 -30.869 1.00 94.31 327 HIS A C 1
ATOM 2587 O O . HIS A 1 327 ? 9.181 -8.302 -29.994 1.00 94.31 327 HIS A O 1
ATOM 2593 N N . PRO A 1 328 ? 10.103 -7.313 -31.779 1.00 92.56 328 PRO A N 1
ATOM 2594 C CA . PRO A 1 328 ? 11.384 -8.005 -31.641 1.00 92.56 328 PRO A CA 1
ATOM 2595 C C . PRO A 1 328 ? 12.202 -7.481 -30.449 1.00 92.56 328 PRO A C 1
ATOM 2597 O O . PRO A 1 328 ? 12.053 -6.334 -30.024 1.00 92.56 328 PRO A O 1
ATOM 2600 N N . ARG A 1 329 ? 13.148 -8.292 -29.960 1.00 88.44 329 ARG A N 1
ATOM 2601 C CA . ARG A 1 329 ? 14.132 -7.865 -28.949 1.00 88.44 329 ARG A CA 1
ATOM 2602 C C . ARG A 1 329 ? 15.019 -6.736 -29.483 1.00 88.44 329 ARG A C 1
ATOM 2604 O O . ARG A 1 329 ? 15.558 -6.832 -30.588 1.00 88.44 329 ARG A O 1
ATOM 2611 N N . PHE A 1 330 ? 15.220 -5.693 -28.679 1.00 89.31 330 PHE A N 1
ATOM 2612 C CA . PHE A 1 330 ? 16.125 -4.587 -29.008 1.00 89.31 330 PHE A CA 1
ATOM 2613 C C . PHE A 1 330 ? 17.531 -4.824 -28.435 1.00 89.31 330 PHE A C 1
ATOM 2615 O O . PHE A 1 330 ? 17.721 -5.610 -27.510 1.00 89.31 330 PHE A O 1
ATOM 2622 N N . LYS A 1 331 ? 18.538 -4.128 -28.975 1.00 88.25 331 LYS A N 1
ATOM 2623 C CA . LYS A 1 331 ? 19.898 -4.121 -28.411 1.00 88.25 331 LYS A CA 1
ATOM 2624 C C . LYS A 1 331 ? 20.038 -2.968 -27.404 1.00 88.25 331 LYS A C 1
ATOM 2626 O O . LYS A 1 331 ? 19.586 -1.867 -27.723 1.00 88.25 331 LYS A O 1
ATOM 2631 N N . PRO A 1 332 ? 20.682 -3.164 -26.238 1.00 85.25 332 PRO A N 1
ATOM 2632 C CA . PRO A 1 332 ? 20.970 -2.070 -25.314 1.00 85.25 332 PRO A CA 1
ATOM 2633 C C . PRO A 1 332 ? 21.941 -1.062 -25.947 1.00 85.25 332 PRO A C 1
ATOM 2635 O O . PRO A 1 332 ? 22.868 -1.434 -26.668 1.00 85.25 332 PRO A O 1
ATOM 2638 N N . HIS A 1 333 ? 21.744 0.229 -25.673 1.00 88.38 333 HIS A N 1
ATOM 2639 C CA . HIS A 1 333 ? 22.629 1.286 -26.168 1.00 88.38 333 HIS A CA 1
ATOM 2640 C C . HIS A 1 333 ? 23.888 1.412 -25.299 1.00 88.38 333 HIS A C 1
ATOM 2642 O O . HIS A 1 333 ? 23.790 1.389 -24.071 1.00 88.38 333 HIS A O 1
ATOM 2648 N N . GLU A 1 334 ? 25.058 1.655 -25.902 1.00 82.81 334 GLU A N 1
ATOM 2649 C CA . GLU A 1 334 ? 26.353 1.657 -25.200 1.00 82.81 334 GLU A CA 1
ATOM 2650 C C . GLU A 1 334 ? 26.376 2.556 -23.959 1.00 82.81 334 GLU A C 1
ATOM 2652 O O . GLU A 1 334 ? 26.870 2.119 -22.925 1.00 82.81 334 GLU A O 1
ATOM 2657 N N . SER A 1 335 ? 25.753 3.742 -23.993 1.00 81.88 335 SER A N 1
ATOM 2658 C CA . SER A 1 335 ? 25.685 4.651 -22.833 1.00 81.88 335 SER A CA 1
ATOM 2659 C C . SER A 1 335 ? 24.321 4.737 -22.140 1.00 81.88 335 SER A C 1
ATOM 2661 O O . SER A 1 335 ? 24.262 5.156 -20.986 1.00 81.88 335 SER A O 1
ATOM 2663 N N . SER A 1 336 ? 23.237 4.315 -22.800 1.00 79.88 336 SER A N 1
ATOM 2664 C CA . SER A 1 336 ? 21.866 4.455 -22.268 1.00 79.88 336 SER A CA 1
ATOM 2665 C C . SER A 1 336 ? 21.257 3.151 -21.745 1.00 79.88 336 SER A C 1
ATOM 2667 O O . SER A 1 336 ? 20.229 3.202 -21.082 1.00 79.88 336 SER A O 1
ATOM 2669 N N . GLY A 1 337 ? 21.881 2.001 -22.012 1.00 81.44 337 GLY A N 1
ATOM 2670 C CA . GLY A 1 337 ? 21.384 0.690 -21.591 1.00 81.44 337 GLY A CA 1
ATOM 2671 C C . GLY A 1 337 ? 20.104 0.286 -22.314 1.00 81.44 337 GLY A C 1
ATOM 2672 O O . GLY A 1 337 ? 19.799 0.795 -23.401 1.00 81.44 337 GLY A O 1
ATOM 2673 N N . TYR A 1 338 ? 19.367 -0.633 -21.702 1.00 80.38 338 TYR A N 1
ATOM 2674 C CA . TYR A 1 338 ? 18.076 -1.108 -22.182 1.00 80.38 338 TYR A CA 1
ATOM 2675 C C . TYR A 1 338 ? 16.922 -0.238 -21.645 1.00 80.38 338 TYR A C 1
ATOM 2677 O O . TYR A 1 338 ? 16.393 -0.459 -20.560 1.00 80.38 338 TYR A O 1
ATOM 2685 N N . ARG A 1 339 ? 16.514 0.785 -22.410 1.00 85.12 339 ARG A N 1
ATOM 2686 C CA . ARG A 1 339 ? 15.386 1.676 -22.055 1.00 85.12 339 ARG A CA 1
ATOM 2687 C C . ARG A 1 339 ? 14.027 1.095 -22.473 1.00 85.12 339 ARG A C 1
ATOM 2689 O O . ARG A 1 339 ? 13.238 1.779 -23.119 1.00 85.12 339 ARG A O 1
ATOM 2696 N N . LEU A 1 340 ? 13.795 -0.188 -22.184 1.00 90.56 340 LEU A N 1
ATOM 2697 C CA . LEU A 1 340 ? 12.666 -0.944 -22.736 1.00 90.56 340 LEU A CA 1
ATOM 2698 C C . LEU A 1 340 ? 11.311 -0.372 -22.298 1.00 90.56 340 LEU A C 1
ATOM 2700 O O . LEU A 1 340 ? 10.524 0.033 -23.148 1.00 90.56 340 LEU A O 1
ATOM 2704 N N . LEU A 1 341 ? 11.081 -0.233 -20.989 1.00 95.38 341 LEU A N 1
ATOM 2705 C CA . LEU A 1 341 ? 9.785 0.205 -20.453 1.00 95.38 341 LEU A CA 1
ATOM 2706 C C . LEU A 1 341 ? 9.400 1.635 -20.891 1.00 95.38 341 LEU A C 1
ATOM 2708 O O . LEU A 1 341 ? 8.219 1.966 -20.942 1.00 95.38 341 LEU A O 1
ATOM 2712 N N . GLU A 1 342 ? 10.349 2.490 -21.296 1.00 93.62 342 GLU A N 1
ATOM 2713 C CA . GLU A 1 342 ? 10.016 3.801 -21.883 1.00 93.62 342 GLU A CA 1
ATOM 2714 C C . GLU A 1 342 ? 9.256 3.707 -23.217 1.00 93.62 342 GLU A C 1
ATOM 2716 O O . GLU A 1 342 ? 8.529 4.637 -23.581 1.00 93.62 342 GLU A O 1
ATOM 2721 N N . ARG A 1 343 ? 9.378 2.584 -23.936 1.00 92.31 343 ARG A N 1
ATOM 2722 C CA . ARG A 1 343 ? 8.509 2.273 -25.074 1.00 92.31 343 ARG A CA 1
ATOM 2723 C C . ARG A 1 343 ? 7.070 2.072 -24.597 1.00 92.31 343 ARG A C 1
ATOM 2725 O O . ARG A 1 343 ? 6.171 2.730 -25.121 1.00 92.31 343 ARG A O 1
ATOM 2732 N N . GLY A 1 344 ? 6.878 1.232 -23.577 1.00 94.31 344 GLY A N 1
ATOM 2733 C CA . GLY A 1 344 ? 5.576 0.973 -22.961 1.00 94.31 344 GLY A CA 1
ATOM 2734 C C . GLY A 1 344 ? 4.923 2.244 -22.422 1.00 94.31 344 GLY A C 1
ATOM 2735 O O . GLY A 1 344 ? 3.786 2.536 -22.772 1.00 94.31 344 GLY A O 1
ATOM 2736 N N . TYR A 1 345 ? 5.679 3.087 -21.708 1.00 96.50 345 TYR A N 1
ATOM 2737 C CA . TYR A 1 345 ? 5.245 4.423 -21.268 1.00 96.50 345 TYR A CA 1
ATOM 2738 C C . TYR A 1 345 ? 4.604 5.250 -22.396 1.00 96.50 345 TYR A C 1
ATOM 2740 O O . TYR A 1 345 ? 3.546 5.848 -22.204 1.00 96.50 345 TYR A O 1
ATOM 2748 N N . ARG A 1 346 ? 5.216 5.272 -23.589 1.00 95.25 346 ARG A N 1
ATOM 2749 C CA . ARG A 1 346 ? 4.705 6.030 -24.742 1.00 95.25 346 ARG A CA 1
ATOM 2750 C C . ARG A 1 346 ? 3.445 5.417 -25.357 1.00 95.25 346 ARG A C 1
ATOM 2752 O O . ARG A 1 346 ? 2.620 6.170 -25.870 1.00 95.25 346 ARG A O 1
ATOM 2759 N N . GLU A 1 347 ? 3.322 4.093 -25.381 1.00 96.31 347 GLU A N 1
ATOM 2760 C CA . GLU A 1 347 ? 2.126 3.417 -25.906 1.00 96.31 347 GLU A CA 1
ATOM 2761 C C . GLU A 1 347 ? 0.951 3.561 -24.929 1.00 96.31 347 GLU A C 1
ATOM 2763 O O . GLU A 1 347 ? -0.120 4.006 -25.335 1.00 96.31 347 GLU A O 1
ATOM 2768 N N . LEU A 1 348 ? 1.190 3.351 -23.633 1.00 97.56 348 LEU A N 1
ATOM 2769 C CA . LEU A 1 348 ? 0.199 3.519 -22.569 1.00 97.56 348 LEU A CA 1
ATOM 2770 C C . LEU A 1 348 ? -0.329 4.956 -22.470 1.00 97.56 348 LEU A C 1
ATOM 2772 O O . LEU A 1 348 ? -1.540 5.148 -22.429 1.00 97.56 348 LEU A O 1
ATOM 2776 N N . LEU A 1 349 ? 0.540 5.977 -22.517 1.00 96.44 349 LEU A N 1
ATOM 2777 C CA . LEU A 1 349 ? 0.091 7.380 -22.518 1.00 96.44 349 LEU A CA 1
ATOM 2778 C C . LEU A 1 349 ? -0.775 7.754 -23.729 1.00 96.44 349 LEU A C 1
ATOM 2780 O O . LEU A 1 349 ? -1.535 8.712 -23.652 1.00 96.44 349 LEU A O 1
ATOM 2784 N N . LYS A 1 350 ? -0.667 7.028 -24.847 1.00 95.88 350 LYS A N 1
ATOM 2785 C CA . LYS A 1 350 ? -1.538 7.219 -26.018 1.00 95.88 350 LYS A CA 1
ATOM 2786 C C . LYS A 1 350 ? -2.849 6.439 -25.935 1.00 95.88 350 LYS A C 1
ATOM 2788 O O . LYS A 1 350 ? -3.744 6.703 -26.732 1.00 95.88 350 LYS A O 1
ATOM 2793 N N . ALA A 1 351 ? -2.936 5.467 -25.031 1.00 95.81 351 ALA A N 1
ATOM 2794 C CA . ALA A 1 351 ? -4.095 4.604 -24.840 1.00 95.81 351 ALA A CA 1
ATOM 2795 C C . ALA A 1 351 ? -5.048 5.102 -23.736 1.00 95.81 351 ALA A C 1
ATOM 2797 O O . ALA A 1 351 ? -6.113 4.515 -23.554 1.00 95.81 351 ALA A O 1
ATOM 2798 N N . VAL A 1 352 ? -4.681 6.162 -23.007 1.00 97.12 352 VAL A N 1
ATOM 2799 C CA . VAL A 1 352 ? -5.506 6.796 -21.964 1.00 97.12 352 VAL A CA 1
ATOM 2800 C C . VAL A 1 352 ? -6.058 8.154 -22.437 1.00 97.12 352 VAL A C 1
ATOM 2802 O O . VAL A 1 352 ? -5.459 8.773 -23.318 1.00 97.12 352 VAL A O 1
ATOM 2805 N N . PRO A 1 353 ? -7.182 8.641 -21.872 1.00 96.56 353 PRO A N 1
ATOM 2806 C CA . PRO A 1 353 ? -7.697 9.987 -22.132 1.00 96.56 353 PRO A CA 1
ATOM 2807 C C . PRO A 1 353 ? -6.666 11.092 -21.855 1.00 96.56 353 PRO A C 1
ATOM 2809 O O . PRO A 1 353 ? -5.846 10.966 -20.946 1.00 96.56 353 PRO A O 1
ATOM 2812 N N . GLU A 1 354 ? -6.746 12.196 -22.604 1.00 93.62 354 GLU A N 1
ATOM 2813 C CA . GLU A 1 354 ? -5.793 13.319 -22.533 1.00 93.62 354 GLU A CA 1
ATOM 2814 C C . GLU A 1 354 ? -5.683 13.931 -21.126 1.00 93.62 354 GLU A C 1
ATOM 2816 O O . GLU A 1 354 ? -4.577 14.198 -20.657 1.00 93.62 354 GLU A O 1
ATOM 2821 N N . GLU A 1 355 ? -6.812 14.060 -20.423 1.00 92.94 355 GLU A N 1
ATOM 2822 C CA . GLU A 1 355 ? -6.885 14.499 -19.022 1.00 92.94 355 GLU A CA 1
ATOM 2823 C C . GLU A 1 355 ? -5.982 13.649 -18.110 1.00 92.94 355 GLU A C 1
ATOM 2825 O O . GLU A 1 355 ? -5.094 14.170 -17.434 1.00 92.94 355 GLU A O 1
ATOM 2830 N N . LEU A 1 356 ? -6.122 12.320 -18.173 1.00 95.75 356 LEU A N 1
ATOM 2831 C CA . LEU A 1 356 ? -5.325 11.394 -17.365 1.00 95.75 356 LEU A CA 1
ATOM 2832 C C . LEU A 1 356 ? -3.870 11.316 -17.835 1.00 95.75 356 LEU A C 1
ATOM 2834 O O . LEU A 1 356 ? -2.977 11.084 -17.022 1.00 95.75 356 LEU A O 1
ATOM 2838 N N . ALA A 1 357 ? -3.599 11.515 -19.129 1.00 94.81 357 ALA A N 1
ATOM 2839 C CA . ALA A 1 357 ? -2.235 11.565 -19.651 1.00 94.81 357 ALA A CA 1
ATOM 2840 C C . ALA A 1 357 ? -1.438 12.740 -19.051 1.00 94.81 357 ALA A C 1
ATOM 2842 O O . ALA A 1 357 ? -0.254 12.574 -18.741 1.00 94.81 357 ALA A O 1
ATOM 2843 N N . GLY A 1 358 ? -2.086 13.897 -18.866 1.00 93.12 358 GLY A N 1
ATOM 2844 C CA . GLY A 1 358 ? -1.510 15.076 -18.214 1.00 93.12 358 GLY A CA 1
ATOM 2845 C C . GLY A 1 358 ? -1.429 14.973 -16.687 1.00 93.12 358 GLY A C 1
ATOM 2846 O O . GLY A 1 358 ? -0.476 15.482 -16.093 1.00 93.12 358 GLY A O 1
ATOM 2847 N N . HIS A 1 359 ? -2.381 14.285 -16.052 1.00 95.88 359 HIS A N 1
ATOM 2848 C CA . HIS A 1 359 ? -2.419 14.112 -14.598 1.00 95.88 359 HIS A CA 1
ATOM 2849 C C . HIS A 1 359 ? -1.273 13.231 -14.089 1.00 95.88 359 HIS A C 1
ATOM 2851 O O . HIS A 1 359 ? -0.918 12.244 -14.735 1.00 95.88 359 HIS A O 1
ATOM 2857 N N . THR A 1 360 ? -0.672 13.556 -12.942 1.00 94.25 360 THR A N 1
ATOM 2858 C CA . THR A 1 360 ? 0.399 12.743 -12.328 1.00 94.25 360 THR A CA 1
ATOM 2859 C C . THR A 1 360 ? -0.175 11.944 -11.159 1.00 94.25 360 THR A C 1
ATOM 2861 O O . THR A 1 360 ? -0.739 12.573 -10.273 1.00 94.25 360 THR A O 1
ATOM 2864 N N . PRO A 1 361 ? -0.046 10.600 -11.132 1.00 95.25 361 PRO A N 1
ATOM 2865 C CA . PRO A 1 361 ? -0.526 9.807 -10.005 1.00 95.25 361 PRO A CA 1
ATOM 2866 C C . PRO A 1 361 ? 0.187 10.200 -8.710 1.00 95.25 361 PRO A C 1
ATOM 2868 O O . PRO A 1 361 ? 1.402 10.421 -8.726 1.00 95.25 361 PRO A O 1
ATOM 2871 N N . LEU A 1 362 ? -0.554 10.234 -7.605 1.00 94.00 362 LEU A N 1
ATOM 2872 C CA . LEU A 1 362 ? 0.010 10.293 -6.269 1.00 94.00 362 LEU A CA 1
ATOM 2873 C C . LEU A 1 362 ? 0.551 8.911 -5.882 1.00 94.00 362 LEU A C 1
ATOM 2875 O O . LEU A 1 362 ? -0.118 7.881 -6.039 1.00 94.00 362 LEU A O 1
ATOM 2879 N N . CYS A 1 363 ? 1.787 8.915 -5.390 1.00 86.50 363 CYS A N 1
ATOM 2880 C CA . CYS A 1 363 ? 2.529 7.711 -5.026 1.00 86.50 363 CYS A CA 1
ATOM 2881 C C . CYS A 1 363 ? 3.217 7.803 -3.655 1.00 86.50 363 CYS A C 1
ATOM 2883 O O . CYS A 1 363 ? 3.732 6.794 -3.194 1.00 86.50 363 CYS A O 1
ATOM 2885 N N . ASP A 1 364 ? 3.243 8.982 -3.029 1.00 87.31 364 ASP A N 1
ATOM 2886 C CA . ASP A 1 364 ? 3.814 9.201 -1.697 1.00 87.31 364 ASP A CA 1
ATOM 2887 C C . ASP A 1 364 ? 2.689 9.224 -0.643 1.00 87.31 364 ASP A C 1
ATOM 2889 O O . ASP A 1 364 ? 1.580 9.680 -0.941 1.00 87.31 364 ASP A O 1
ATOM 2893 N N . GLN A 1 365 ? 2.981 8.796 0.591 1.00 89.31 365 GLN A N 1
ATOM 2894 C CA . GLN A 1 365 ? 2.024 8.668 1.709 1.00 89.31 365 GLN A CA 1
ATOM 2895 C C . GLN A 1 365 ? 1.602 10.020 2.333 1.00 89.31 365 GLN A C 1
ATOM 2897 O O . GLN A 1 365 ? 1.722 10.256 3.537 1.00 89.31 365 GLN A O 1
ATOM 2902 N N . VAL A 1 366 ? 1.140 10.960 1.504 1.00 92.62 366 VAL A N 1
ATOM 2903 C CA . VAL A 1 366 ? 0.908 12.367 1.881 1.00 92.62 366 VAL A CA 1
ATOM 2904 C C . VAL A 1 366 ? -0.134 12.521 2.990 1.00 92.62 366 VAL A C 1
ATOM 2906 O O . VAL A 1 366 ? 0.071 13.311 3.910 1.00 92.62 366 VAL A O 1
ATOM 2909 N N . PHE A 1 367 ? -1.247 11.790 2.921 1.00 93.75 367 PHE A N 1
ATOM 2910 C CA . PHE A 1 367 ? -2.337 11.920 3.893 1.00 93.75 367 PHE A CA 1
ATOM 2911 C C . PHE A 1 367 ? -1.990 11.271 5.235 1.00 93.75 367 PHE A C 1
ATOM 2913 O O . PHE A 1 367 ? -2.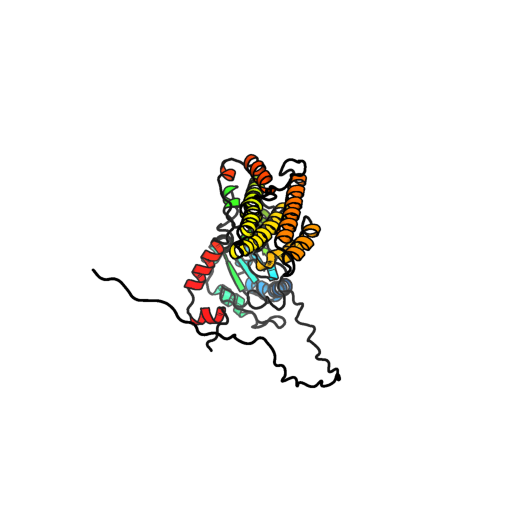289 11.835 6.292 1.00 93.75 367 PHE A O 1
ATOM 2920 N N . LEU A 1 368 ? -1.275 10.142 5.197 1.00 89.00 368 LEU A N 1
ATOM 2921 C CA . LEU A 1 368 ? -0.827 9.461 6.402 1.00 89.00 368 LEU A CA 1
ATOM 2922 C C . LEU A 1 368 ? 0.212 10.306 7.153 1.00 89.00 368 LEU A C 1
ATOM 2924 O O . LEU A 1 368 ? 0.095 10.469 8.366 1.00 89.00 368 LEU A O 1
ATOM 2928 N N . GLU A 1 369 ? 1.158 10.926 6.442 1.00 91.31 369 GLU A N 1
ATOM 2929 C CA . GLU A 1 369 ? 2.133 11.848 7.042 1.00 91.31 369 GLU A CA 1
ATOM 2930 C C . GLU A 1 369 ? 1.476 13.122 7.599 1.00 91.31 369 GLU A C 1
ATOM 2932 O O . GLU A 1 369 ? 1.862 13.601 8.665 1.00 91.31 369 GLU A O 1
ATOM 2937 N N . GLN A 1 370 ? 0.439 13.661 6.945 1.00 92.50 370 GLN A N 1
ATOM 2938 C CA . GLN A 1 370 ? -0.342 14.781 7.495 1.00 92.50 370 GLN A CA 1
ATOM 2939 C C . GLN A 1 370 ? -1.011 14.409 8.827 1.00 92.50 370 GLN A C 1
ATOM 2941 O O . GLN A 1 370 ? -0.980 15.197 9.777 1.00 92.50 370 GLN A O 1
ATOM 2946 N N . PHE A 1 371 ? -1.577 13.203 8.921 1.00 89.69 371 PHE A N 1
ATOM 2947 C CA . PHE A 1 371 ? -2.163 12.687 10.158 1.00 89.69 371 PHE A CA 1
ATOM 2948 C C . PHE A 1 371 ? -1.106 12.463 11.251 1.00 89.69 371 PHE A C 1
ATOM 2950 O O . PHE A 1 371 ? -1.285 12.935 12.375 1.00 89.69 371 PHE A O 1
ATOM 2957 N N . VAL A 1 372 ? 0.014 11.807 10.925 1.00 88.44 372 VAL A N 1
ATOM 2958 C CA . VAL A 1 372 ? 1.121 11.568 11.870 1.00 88.44 372 VAL A CA 1
ATOM 2959 C C . VAL A 1 372 ? 1.719 12.889 12.359 1.00 88.44 372 VAL A C 1
ATOM 2961 O O . VAL A 1 372 ? 1.917 13.048 13.560 1.00 88.44 372 VAL A O 1
ATOM 2964 N N . THR A 1 373 ? 1.910 13.873 11.476 1.00 91.44 373 THR A N 1
ATOM 2965 C CA . THR A 1 373 ? 2.352 15.230 11.841 1.00 91.44 373 THR A CA 1
ATOM 2966 C C . THR A 1 373 ? 1.417 15.862 12.874 1.00 91.44 373 THR A C 1
ATOM 2968 O O . THR A 1 373 ? 1.882 16.387 13.885 1.00 91.44 373 THR A O 1
ATOM 2971 N N . GLY A 1 374 ? 0.100 15.795 12.647 1.00 90.00 374 GLY A N 1
ATOM 2972 C CA . GLY A 1 374 ? -0.900 16.324 13.578 1.00 90.00 374 GLY A CA 1
ATOM 2973 C C . GLY A 1 374 ? -0.904 15.605 14.930 1.00 90.00 374 GLY A C 1
ATOM 2974 O O . GLY A 1 374 ? -1.000 16.259 15.967 1.00 90.00 374 GLY A O 1
ATOM 2975 N N . TYR A 1 375 ? -0.747 14.278 14.925 1.00 87.25 375 TYR A N 1
ATOM 2976 C CA . TYR A 1 375 ? -0.639 13.465 16.137 1.00 87.25 375 TYR A CA 1
ATOM 2977 C C . TYR A 1 375 ? 0.616 13.812 16.950 1.00 87.25 375 TYR A C 1
ATOM 2979 O O . TYR A 1 375 ? 0.506 14.157 18.125 1.00 87.25 375 TYR A O 1
ATOM 2987 N N . VAL A 1 376 ? 1.798 13.789 16.323 1.00 89.62 376 VAL A N 1
ATOM 2988 C CA . VAL A 1 376 ? 3.084 14.056 16.992 1.00 89.62 376 VAL A CA 1
ATOM 2989 C C . VAL A 1 376 ? 3.154 15.490 17.521 1.00 89.62 376 VAL A C 1
ATOM 2991 O O . VAL A 1 376 ? 3.626 15.702 18.633 1.00 89.62 376 VAL A O 1
ATOM 2994 N N . ALA A 1 377 ? 2.615 16.471 16.790 1.00 93.06 377 ALA A N 1
ATOM 2995 C CA . ALA A 1 377 ? 2.535 17.859 17.253 1.00 93.06 377 ALA A CA 1
ATOM 2996 C C . ALA A 1 377 ? 1.623 18.063 18.484 1.00 93.06 377 ALA A C 1
ATOM 2998 O O . ALA A 1 377 ? 1.692 19.117 19.119 1.00 93.06 377 ALA A O 1
ATOM 2999 N N . GLY A 1 378 ? 0.766 17.089 18.811 1.00 91.69 378 GLY A N 1
ATOM 3000 C CA . GLY A 1 378 ? -0.092 17.092 19.998 1.00 91.69 378 GLY A CA 1
ATOM 3001 C C . GLY A 1 378 ? 0.499 16.391 21.228 1.00 91.69 378 GLY A C 1
ATOM 3002 O O . GLY A 1 378 ? -0.130 16.426 22.285 1.00 91.69 378 GLY A O 1
ATOM 3003 N N . LEU A 1 379 ? 1.667 15.749 21.110 1.00 90.44 379 LEU A N 1
ATOM 3004 C CA . LEU A 1 379 ? 2.329 15.041 22.210 1.00 90.44 379 LEU A CA 1
ATOM 3005 C C . LEU A 1 379 ? 3.275 15.958 22.998 1.00 90.44 379 LEU A C 1
ATOM 3007 O O . LEU A 1 379 ? 3.872 16.885 22.449 1.00 90.44 379 LEU A O 1
ATOM 3011 N N . ASP A 1 380 ? 3.452 15.658 24.286 1.00 94.88 380 ASP A N 1
ATOM 3012 C CA . ASP A 1 380 ? 4.576 16.177 25.068 1.00 94.88 380 ASP A CA 1
ATOM 3013 C C . ASP A 1 380 ? 5.856 15.342 24.853 1.00 94.88 380 ASP A C 1
ATOM 3015 O O . ASP A 1 380 ? 5.836 14.257 24.262 1.00 94.88 380 ASP A O 1
ATOM 3019 N N . GLU A 1 381 ? 6.994 15.884 25.296 1.00 93.75 381 GLU A N 1
ATOM 3020 C CA . GLU A 1 381 ? 8.317 15.280 25.096 1.00 93.75 381 GLU A CA 1
ATOM 3021 C C . GLU A 1 381 ? 8.445 13.912 25.787 1.00 93.75 381 GLU A C 1
ATOM 3023 O O . GLU A 1 381 ? 8.933 12.967 25.169 1.00 93.75 381 GLU A O 1
ATOM 3028 N N . ASP A 1 382 ? 7.936 13.770 27.015 1.00 91.88 382 ASP A N 1
ATOM 3029 C CA . ASP A 1 382 ? 7.980 12.512 27.773 1.00 91.88 382 ASP A CA 1
ATOM 3030 C C . ASP A 1 382 ? 7.157 11.411 27.080 1.00 91.88 382 ASP A C 1
ATOM 3032 O O . ASP A 1 382 ? 7.603 10.265 26.960 1.00 91.88 382 ASP A O 1
ATOM 3036 N N . ALA A 1 383 ? 5.960 11.747 26.587 1.00 88.56 383 ALA A N 1
ATOM 3037 C CA . ALA A 1 383 ? 5.115 10.836 25.823 1.00 88.56 383 ALA A CA 1
ATOM 3038 C C . ALA A 1 383 ? 5.774 10.426 24.498 1.00 88.56 383 ALA A C 1
ATOM 3040 O O . ALA A 1 383 ? 5.736 9.247 24.137 1.00 88.56 383 ALA A O 1
ATOM 3041 N N . TRP A 1 384 ? 6.406 11.368 23.793 1.00 91.06 384 TRP A N 1
ATOM 3042 C CA . TRP A 1 384 ? 7.086 11.096 22.528 1.00 91.06 384 TRP A CA 1
ATOM 3043 C C . TRP A 1 384 ? 8.334 10.222 22.702 1.00 91.06 384 TRP A C 1
ATOM 3045 O O . TRP A 1 384 ? 8.463 9.202 22.025 1.00 91.06 384 TRP A O 1
ATOM 3055 N N . LEU A 1 385 ? 9.215 10.550 23.655 1.00 91.06 385 LEU A N 1
ATOM 3056 C CA . LEU A 1 385 ? 10.400 9.742 23.970 1.00 91.06 385 LEU A CA 1
ATOM 3057 C C . LEU A 1 385 ? 10.012 8.317 24.377 1.00 91.06 385 LEU A C 1
ATOM 3059 O O . LEU A 1 385 ? 10.606 7.351 23.896 1.00 91.06 385 LEU A O 1
ATOM 3063 N N . LYS A 1 386 ? 8.954 8.174 25.184 1.00 85.94 386 LYS A N 1
ATOM 3064 C CA . LYS A 1 386 ? 8.416 6.869 25.574 1.00 85.94 386 LYS A CA 1
ATOM 3065 C C . LYS A 1 386 ? 7.881 6.065 24.386 1.00 85.94 386 LYS A C 1
ATOM 3067 O O . LYS A 1 386 ? 8.125 4.864 24.330 1.00 85.94 386 LYS A O 1
ATOM 3072 N N . LEU A 1 387 ? 7.172 6.693 23.444 1.00 83.69 387 LEU A N 1
ATOM 3073 C CA . LEU A 1 387 ? 6.693 6.022 22.226 1.00 83.69 387 LEU A CA 1
ATOM 3074 C C . LEU A 1 387 ? 7.843 5.570 21.317 1.00 83.69 387 LEU A C 1
ATOM 3076 O O . LEU A 1 387 ? 7.736 4.525 20.685 1.00 83.69 387 LEU A O 1
ATOM 3080 N N . LEU A 1 388 ? 8.946 6.321 21.285 1.00 86.81 388 LEU A N 1
ATOM 3081 C CA . LEU A 1 388 ? 10.162 5.954 20.554 1.00 86.81 388 LEU A CA 1
ATOM 3082 C C . LEU A 1 388 ? 11.064 4.951 21.302 1.00 86.81 388 LEU A C 1
ATOM 3084 O O . LEU A 1 388 ? 12.100 4.562 20.764 1.00 86.81 388 LEU A O 1
ATOM 3088 N N . ASN A 1 389 ? 10.698 4.534 22.521 1.00 86.12 389 ASN A N 1
ATOM 3089 C CA . ASN A 1 389 ? 11.536 3.738 23.429 1.00 86.12 389 ASN A CA 1
ATOM 3090 C C . ASN A 1 389 ? 12.928 4.365 23.679 1.00 86.12 389 ASN A C 1
ATOM 3092 O O . ASN A 1 389 ? 13.935 3.662 23.780 1.00 86.12 389 ASN A O 1
ATOM 3096 N N . LEU A 1 390 ? 12.990 5.699 23.759 1.00 89.25 390 LEU A N 1
ATOM 3097 C CA . LEU A 1 390 ? 14.209 6.460 24.028 1.00 89.25 390 LEU A CA 1
ATOM 3098 C C . LEU A 1 390 ? 14.313 6.788 25.521 1.00 89.25 390 LEU A C 1
ATOM 3100 O O . LEU A 1 390 ? 13.680 7.722 26.011 1.00 89.25 390 LEU A O 1
ATOM 3104 N N . GLU A 1 391 ? 15.143 6.031 26.234 1.00 88.62 391 GLU A N 1
ATOM 3105 C CA . GLU A 1 391 ? 15.520 6.320 27.620 1.00 88.62 391 GLU A CA 1
ATOM 3106 C C . GLU A 1 391 ? 16.836 7.132 27.659 1.00 88.62 391 GLU A C 1
ATOM 3108 O O . GLU A 1 391 ? 17.749 6.834 26.884 1.00 88.62 391 GLU A O 1
ATOM 3113 N N . PRO A 1 392 ? 16.968 8.156 28.528 1.00 84.44 392 PRO A N 1
ATOM 3114 C CA . PRO A 1 392 ? 18.242 8.846 28.749 1.00 84.44 392 PRO A CA 1
ATOM 3115 C C . PRO A 1 392 ? 19.319 7.919 29.344 1.00 84.44 392 PRO A C 1
ATOM 3117 O O . PRO A 1 392 ? 19.011 7.111 30.220 1.00 84.44 392 PRO A O 1
ATOM 3120 N N . GLU A 1 393 ? 20.576 8.080 28.905 1.00 81.62 393 GLU A N 1
ATOM 3121 C CA . GLU A 1 393 ? 21.764 7.372 29.441 1.00 81.62 393 GLU A CA 1
ATOM 3122 C C . GLU A 1 393 ? 22.237 7.889 30.818 1.00 81.62 393 GLU A C 1
ATOM 3124 O O . GLU A 1 393 ? 22.204 9.123 31.045 1.00 81.62 393 GLU A O 1
#

Radius of gyration: 29.05 Å; chains: 1; bounding box: 100×78×63 Å

pLDDT: mean 86.13, std 20.86, range [21.5, 98.81]

Secondary structure (DSSP, 8-state):
-----------------------------------------TTSTT--HHHHHHHHIIIIIHHHHHHH-HHHHHH-EEEE-SS-SGGGT---TTS-SSS-SS-EEEEE-HHHHHHS-TTHHHHHHTTS-SEETTEE--B-TTSBBTEEEEEHHHHHHHHHS-SS---STTHHHHS-HHHHHHHHSSEEEEESSSHHHHHHHHHHT---HHHHHHHHHHHHHIIIIIIIHHHHHHHTTT-HHHHHHHHHHHHHHHHHHHHHHTT-PPPPHHHHHHHHTT-SSSHHHHHHHHHHHHSTT--HHHHHHHHHHHHHHHHHHHHHTTSS---PPPPPBTTTB---HHHHHHHHHHHS-HHHHHSPPP-S-HHHHHHHHHHHTTS-HHHHHHHTT----

Sequence (393 aa):
MISSLSSPGSGSSPGTTARCWARCSRIRAIKRDEQKGMAVSTQDDNVNALSLGRSFFDELVRPSMEKVCPEALETGACGIFGNGSECFGMDDVHSRDHHWGPRVCILLPDELLQEMDPDTWKRVAAGLPDTFKGFKLEKGLVGTAGLEADGIGAFLTRTIGRTGLPETATDWLDMPEEDIAHVVNGEVWHDGSGQFTHIRSVLLDYYPDAVWKRRIAHWCRYASGMGLYAMRRAIMRQNMPFCFTAFGRTLKLTMELAFLLNRRYFPYDKWLYPSFVRLEKLAPEMTPLIEESTRHDTSWERRIHLLEQMHALLDEEMVELGLVSAHPRFKPHESSGYRLLERGYRELLKAVPEELAGHTPLCDQVFLEQFVTGYVAGLDEDAWLKLLNLEPE